Protein AF-A0A9P5QFV9-F1 (afdb_monomer)

Radius of gyration: 43.64 Å; Cα contacts (8 Å, |Δi|>4): 541; chains: 1; bounding box: 81×38×126 Å

pLDDT: mean 77.83, std 13.94, range [35.84, 96.62]

Secondary structure (DSSP, 8-state):
---EEEEEEETTTEEEEEETTSBHHHHHHHHHHHTTTTTTT--GGG-EEEEEEEEPPTT-TTS---GGG-TT-EEPPTTSBHHHH-SSPPPTTEEEEEEEPPPTHHHHHHHHHHHHHHHHHHHEEEEEEEESSSSS--EEEEEETTT--HHHHHHHHHHH-GGGTT-TT---EEESS-TTTS-EEE--SHHHHHHHHHHHHHSTT--EEEESS----BGGG--HHHHHHHTTS--SSS--GGGSPP-TT-PPPP--SHHHHHHHHHHHHHHHHHHHHSTTTTSSHHHHHHHHHHHHHHHHHHTTTTEEEEEEEEEEETTEEEEEEEEEEE-TTS-SS--EEEEE---SS-HHHHHHHHHHHHHHHHHGGG-

Sequence (371 aa):
MHTSFILKILAFIHILKISTEESIGDLKEAIKKKKENDFDKVDADKLILHHVSLTINDDDEEKPITLQGQPNAKKLRATSEISEVFATTPPKKTIHIIVQRPSTAEQVDSLQVAMLRKQLSDMTGIVDGISSKPTKDSYPWTTDLQTTALQEFKSALIKISPQHASDPYLEVFSYEGNASTSKYQIIRDDHHLRAILSISKKSRASKLFISLACPSKSYSAWTFDEVCAEYKLSLLSKPPISVIPLFDGVEAAPLDSAEAIKLKDELTVEVVKRNSALKGVHLNEASRSLVVGSYLIAATELFKEDLVLDVEREIKGRRGHGKVDYSVHSRKSNSTLDYTLGATEVKKEDIQQGFAQNIVQLESALLARDY

Nearest PDB structures (foldseek):
  2kc1-assembly1_A  TM=6.803E-01  e=1.054E-01  Mus musculus
  7z74-assembly1_A  TM=5.924E-01  e=1.869E-01  Mus musculus
  5kho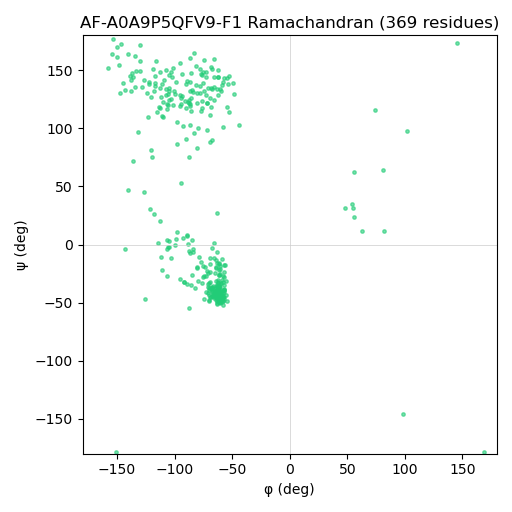-assembly1_B  TM=5.469E-01  e=2.350E-01  Homo sapiens
  8a9i-assembly1_A  TM=6.011E-01  e=4.168E-01  Mus musculus
  7bi4-assembly1_A  TM=3.736E-01  e=3.936E-01  Mus musculus

Mean predicted aligned error: 18.53 Å

Foldseek 3Di:
DFDWAFAFEPPQTDTDTDTQQAFLLVVLVSVCVVPVVVQPPPDSQQKKKWFAWAADDPVRNPDDDDPVVGPPTHIDDRGHGSCVQDVDHRDPRIHTMYIDGDDCVVVVVVVVVVVVVVVVPLQKAWQFFEDADLDPDGDIDIDGLVPDWPVVVVVVVCVVVVVCVPPPPFWKWWFPDRPPDTDIDTQDTSVSVSVQQSVLRPDPNSHIYIYRQPPADALLPFFLQNLCVVVVLDPDDPDDPVSPDDPPPDDDDDLPDPLSVVLVVVLVVVLVVLVVPDDCLLPFQVSVLVNVVSVVVSVCVVVVQFKDKDAQDWFDASHHIGTARMWIWTDCVVDVDTATPAGAHGGRPPVRSRVSSRVVRVVSRVVVVVD

Structure (mmCIF, N/CA/C/O backbone):
data_AF-A0A9P5QFV9-F1
#
_entry.id   AF-A0A9P5QFV9-F1
#
loop_
_atom_site.group_PDB
_atom_site.id
_atom_site.type_symbol
_atom_site.label_atom_id
_atom_site.label_alt_id
_atom_site.label_comp_id
_atom_site.label_asym_id
_atom_site.label_entity_id
_atom_site.label_seq_id
_atom_site.pdbx_PDB_ins_code
_atom_site.Cartn_x
_atom_site.Cartn_y
_atom_site.Cartn_z
_atom_site.occupancy
_atom_site.B_iso_or_equiv
_atom_site.auth_seq_id
_atom_site.auth_comp_id
_atom_site.auth_asym_id
_atom_site.auth_atom_id
_atom_site.pdbx_PDB_model_num
ATOM 1 N N . MET A 1 1 ? -38.524 15.926 84.261 1.00 35.84 1 MET A N 1
ATOM 2 C CA . MET A 1 1 ? -38.344 14.489 84.562 1.00 35.84 1 MET A CA 1
ATOM 3 C C . MET A 1 1 ? -38.096 13.799 83.235 1.00 35.84 1 MET A C 1
ATOM 5 O O . MET A 1 1 ? -39.011 13.794 82.428 1.00 35.84 1 MET A O 1
ATOM 9 N N . HIS A 1 2 ? -36.883 13.312 82.963 1.00 37.53 2 HIS A N 1
ATOM 10 C CA . HIS A 1 2 ? -36.629 12.550 81.736 1.00 37.53 2 HIS A CA 1
ATOM 11 C C . HIS A 1 2 ? -37.194 11.139 81.897 1.00 37.53 2 HIS A C 1
ATOM 13 O O . HIS A 1 2 ? -36.783 10.394 82.789 1.00 37.53 2 HIS A O 1
ATOM 19 N N . THR A 1 3 ? -38.167 10.795 81.061 1.00 40.38 3 THR A N 1
ATOM 20 C CA . THR A 1 3 ? -38.823 9.486 81.068 1.00 40.38 3 THR A CA 1
ATOM 21 C C . THR A 1 3 ? -38.019 8.549 80.167 1.00 40.38 3 THR A C 1
ATOM 23 O O . THR A 1 3 ? -37.796 8.861 78.999 1.00 40.38 3 THR A O 1
ATOM 26 N N . SER A 1 4 ? -37.553 7.418 80.700 1.00 36.94 4 SER A N 1
ATOM 27 C CA . SER A 1 4 ? -36.805 6.398 79.949 1.00 36.94 4 SER A CA 1
ATOM 28 C C . SER A 1 4 ? -37.584 5.085 79.927 1.00 36.94 4 SER A C 1
ATOM 30 O O . SER A 1 4 ? -38.150 4.682 80.948 1.00 36.94 4 SER A O 1
ATOM 32 N N . PHE A 1 5 ? -37.603 4.406 78.777 1.00 41.38 5 PHE A N 1
ATOM 33 C CA . PHE A 1 5 ? -38.165 3.061 78.654 1.00 41.38 5 PHE A CA 1
ATOM 34 C C . PHE A 1 5 ? -37.096 1.983 78.836 1.00 41.38 5 PHE A C 1
ATOM 36 O O . PHE A 1 5 ? -35.940 2.139 78.444 1.00 41.38 5 PHE A O 1
ATOM 43 N N . ILE A 1 6 ? -37.515 0.858 79.419 1.00 44.38 6 ILE A N 1
ATOM 44 C CA . ILE A 1 6 ? -36.752 -0.390 79.460 1.00 44.38 6 ILE A CA 1
ATOM 45 C C . ILE A 1 6 ? -37.275 -1.276 78.329 1.00 44.38 6 ILE A C 1
ATOM 47 O O . ILE A 1 6 ? -38.364 -1.839 78.432 1.00 44.38 6 ILE A O 1
ATOM 51 N N . LEU A 1 7 ? -36.498 -1.403 77.255 1.00 49.88 7 LEU A N 1
ATOM 52 C CA . LEU A 1 7 ? -36.825 -2.274 76.127 1.00 49.88 7 LEU A CA 1
ATOM 53 C C . LEU A 1 7 ? -36.045 -3.584 76.242 1.00 49.88 7 LEU A C 1
ATOM 55 O O . LEU A 1 7 ? -34.825 -3.581 76.417 1.00 49.88 7 LEU A O 1
ATOM 59 N N . LYS A 1 8 ? -36.753 -4.714 76.137 1.00 49.47 8 LYS A N 1
ATOM 60 C CA . LYS A 1 8 ? -36.145 -6.034 75.941 1.00 49.47 8 LYS A CA 1
ATOM 61 C C . LYS A 1 8 ? -36.025 -6.295 74.445 1.00 49.47 8 LYS A C 1
ATOM 63 O O . LYS A 1 8 ? -37.036 -6.368 73.743 1.00 49.47 8 LYS A O 1
ATOM 68 N N . ILE A 1 9 ? -34.787 -6.437 73.986 1.00 54.44 9 ILE A N 1
ATOM 69 C CA . ILE A 1 9 ? -34.455 -6.680 72.581 1.00 54.44 9 ILE A CA 1
ATOM 70 C C . ILE A 1 9 ? -33.990 -8.119 72.429 1.00 54.44 9 ILE A C 1
ATOM 72 O O . ILE A 1 9 ? -33.171 -8.601 73.219 1.00 54.44 9 ILE A O 1
ATOM 76 N N . LEU A 1 10 ? -34.510 -8.807 71.415 1.00 48.16 10 LEU A N 1
ATOM 77 C CA . LEU A 1 10 ? -34.107 -10.173 71.137 1.00 48.16 10 LEU A CA 1
ATOM 78 C C . LEU A 1 10 ? -32.923 -10.216 70.169 1.00 48.16 10 LEU A C 1
ATOM 80 O O . LEU A 1 10 ? -33.077 -10.260 68.953 1.00 48.16 10 LEU A O 1
ATOM 84 N N . ALA A 1 11 ? -31.733 -10.214 70.758 1.00 48.25 11 ALA A N 1
ATOM 85 C CA . ALA A 1 11 ? -30.492 -10.712 70.165 1.00 48.25 11 ALA A CA 1
ATOM 86 C C . ALA A 1 11 ? -29.692 -11.445 71.266 1.00 48.25 11 ALA A C 1
ATOM 88 O O . ALA A 1 11 ? -28.514 -11.176 71.477 1.00 48.25 11 ALA A O 1
ATOM 89 N N . PHE A 1 12 ? -30.378 -12.317 72.020 1.00 49.69 12 PHE A N 1
ATOM 90 C CA . PHE A 1 12 ? -30.138 -12.695 73.428 1.00 49.69 12 PHE A CA 1
ATOM 91 C C . PHE A 1 12 ? -30.569 -11.594 74.411 1.00 49.69 12 PHE A C 1
ATOM 93 O O . PHE A 1 12 ? -30.030 -10.489 74.393 1.00 49.69 12 PHE A O 1
ATOM 100 N N . ILE A 1 13 ? -31.575 -11.908 75.234 1.00 50.78 13 ILE A N 1
ATOM 101 C CA . ILE A 1 13 ? -32.386 -11.017 76.085 1.00 50.78 13 ILE A CA 1
ATOM 102 C C . ILE A 1 13 ? -31.523 -9.979 76.822 1.00 50.78 13 ILE A C 1
ATOM 104 O O . ILE A 1 13 ? -30.892 -10.283 77.828 1.00 50.78 13 ILE A O 1
ATOM 108 N N . HIS A 1 14 ? -31.513 -8.734 76.338 1.00 57.09 14 HIS A N 1
ATOM 109 C CA . H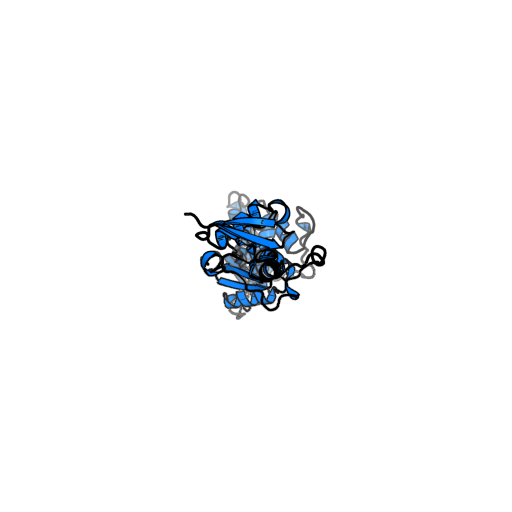IS A 1 14 ? -30.840 -7.614 77.004 1.00 57.09 14 HIS A CA 1
ATOM 110 C C . HIS A 1 14 ? -31.798 -6.442 77.203 1.00 57.09 14 HIS A C 1
ATOM 112 O O . HIS A 1 14 ? -32.629 -6.136 76.346 1.00 57.09 14 HIS A O 1
ATOM 118 N N . ILE A 1 15 ? -31.657 -5.789 78.356 1.00 59.06 15 ILE A N 1
ATOM 119 C CA . ILE A 1 15 ? -32.370 -4.565 78.712 1.00 59.06 15 ILE A CA 1
ATOM 120 C C . ILE A 1 15 ? -31.570 -3.372 78.185 1.00 59.06 15 ILE A C 1
ATOM 122 O O . ILE A 1 15 ? -30.426 -3.162 78.592 1.00 59.06 15 ILE A O 1
ATOM 126 N N . LEU A 1 16 ? -32.182 -2.583 77.305 1.00 66.62 16 LEU A N 1
ATOM 127 C CA . LEU A 1 16 ? -31.671 -1.285 76.870 1.00 66.62 16 LEU A CA 1
ATOM 128 C C . LEU A 1 16 ? -32.520 -0.177 77.496 1.00 66.62 16 LEU A C 1
ATOM 130 O O . LEU A 1 16 ? -33.750 -0.220 77.440 1.00 66.62 16 LEU A O 1
ATOM 134 N N . LYS A 1 17 ? -31.842 0.785 78.131 1.00 66.19 17 LYS A N 1
ATOM 135 C CA . LYS A 1 17 ? -32.440 2.040 78.592 1.00 66.19 17 LYS A CA 1
ATOM 136 C C .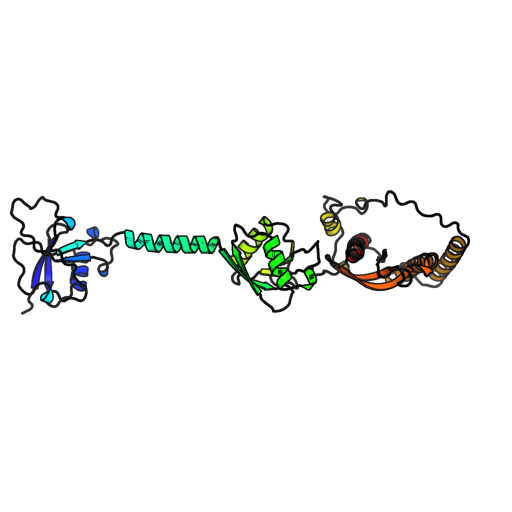 LYS A 1 17 ? -32.212 3.075 77.505 1.00 66.19 17 LYS A C 1
ATOM 138 O O . LYS A 1 17 ? -31.061 3.333 77.167 1.00 66.19 17 LYS A O 1
ATOM 143 N N . ILE A 1 18 ? -33.295 3.624 76.984 1.00 75.12 18 ILE A N 1
ATOM 144 C CA . ILE A 1 18 ? -33.266 4.663 75.958 1.00 75.12 18 ILE A CA 1
ATOM 145 C C . ILE A 1 18 ? -34.246 5.770 76.349 1.00 75.12 18 ILE A C 1
ATOM 147 O O . ILE A 1 18 ? -35.213 5.512 77.086 1.00 75.12 18 ILE A O 1
ATOM 151 N N . SER A 1 19 ? -33.948 7.008 75.967 1.00 73.00 19 SER A N 1
ATOM 152 C CA . SER A 1 19 ? -34.842 8.139 76.189 1.00 73.00 19 SER A CA 1
ATOM 153 C C . SER A 1 19 ? -36.096 7.987 75.332 1.00 73.00 19 SER A C 1
ATOM 155 O O . SER A 1 19 ? -36.077 7.384 74.262 1.00 73.00 19 SER A O 1
ATOM 157 N N . THR A 1 20 ? -37.209 8.533 75.810 1.00 68.62 20 THR A N 1
ATOM 158 C CA . THR A 1 20 ? -38.462 8.581 75.038 1.00 68.62 20 THR A CA 1
ATOM 159 C C . THR A 1 20 ? -38.435 9.612 73.912 1.00 68.62 20 THR A C 1
ATOM 161 O O . THR A 1 20 ? -39.209 9.487 72.969 1.00 68.62 20 THR A O 1
ATOM 164 N N . GLU A 1 21 ? -37.521 10.580 74.003 1.00 74.31 21 GLU A N 1
ATOM 165 C CA . GLU A 1 21 ? -37.299 11.661 73.032 1.00 74.31 21 GLU A CA 1
ATOM 166 C C . GLU A 1 21 ? -36.336 11.256 71.896 1.00 74.31 21 GLU A C 1
ATOM 168 O O . GLU A 1 21 ? -36.138 12.012 70.952 1.00 74.31 21 GLU A O 1
ATOM 173 N N . GLU A 1 22 ? -35.708 10.079 71.987 1.00 81.94 22 GLU A N 1
ATOM 174 C CA . GLU A 1 22 ? -34.776 9.580 70.972 1.00 81.94 22 GLU A CA 1
ATOM 175 C C . GLU A 1 22 ? -35.520 8.932 69.792 1.00 81.94 22 GLU A C 1
ATOM 177 O O . GLU A 1 22 ? -36.644 8.428 69.910 1.00 81.94 22 GLU A O 1
ATOM 182 N N . SER A 1 23 ? -34.880 8.938 68.626 1.00 85.56 23 SER A N 1
ATOM 183 C CA . SER A 1 23 ? -35.407 8.331 67.410 1.00 85.56 23 SER A CA 1
ATOM 184 C C . SER A 1 23 ? -35.127 6.827 67.353 1.00 85.56 23 SER A C 1
ATOM 186 O O . SER A 1 23 ? -34.254 6.276 68.029 1.00 85.56 23 SER A O 1
ATOM 188 N N . ILE A 1 24 ? -35.826 6.129 66.460 1.00 82.81 24 ILE A N 1
ATOM 189 C CA . ILE A 1 24 ? -35.481 4.746 66.112 1.00 82.81 24 ILE A CA 1
ATOM 190 C C . ILE A 1 24 ? -34.070 4.654 65.499 1.00 82.81 24 ILE A C 1
ATOM 192 O O . ILE A 1 24 ? -33.436 3.604 65.602 1.00 82.81 24 ILE A O 1
ATOM 196 N N . GLY A 1 25 ? -33.555 5.720 64.878 1.00 82.44 25 GLY A N 1
ATOM 197 C CA . GLY A 1 25 ? -32.159 5.812 64.439 1.00 82.44 25 GLY A CA 1
ATOM 198 C C . GLY A 1 25 ? -31.179 5.703 65.609 1.00 82.44 25 GLY A C 1
ATOM 199 O O . GLY A 1 25 ? -30.315 4.825 65.597 1.00 82.44 25 GLY A O 1
ATOM 200 N N . ASP A 1 26 ? -31.399 6.494 66.658 1.00 84.62 26 ASP A N 1
ATOM 201 C CA . ASP A 1 26 ? -30.588 6.477 67.885 1.00 84.62 26 ASP A CA 1
ATOM 202 C C . ASP A 1 26 ? -30.660 5.107 68.578 1.00 84.62 26 ASP A C 1
ATOM 204 O O . ASP A 1 26 ? -29.665 4.571 69.071 1.00 84.62 26 ASP A O 1
ATOM 208 N N . LEU A 1 27 ? -31.827 4.456 68.517 1.00 84.94 27 LEU A N 1
ATOM 209 C CA . LEU A 1 27 ? -32.000 3.088 68.996 1.00 84.94 27 LEU A CA 1
ATOM 210 C C . LEU A 1 27 ? -31.141 2.073 68.229 1.00 84.94 27 LEU A C 1
ATOM 212 O O . LEU A 1 27 ? -30.585 1.161 68.845 1.00 84.94 27 LEU A O 1
ATOM 216 N N . LYS A 1 28 ? -30.990 2.212 66.906 1.00 87.25 28 LYS A N 1
ATOM 217 C CA . LYS A 1 28 ? -30.096 1.338 66.127 1.00 87.25 28 LYS A CA 1
ATOM 218 C C . LYS A 1 28 ? -28.636 1.523 66.535 1.00 87.25 28 LYS A C 1
ATOM 220 O O . LYS A 1 28 ? -27.915 0.529 66.656 1.00 87.25 28 LYS A O 1
ATOM 225 N N . GLU A 1 29 ? -28.206 2.758 66.782 1.00 86.44 29 GLU A N 1
ATOM 226 C CA . GLU A 1 29 ? -26.852 3.044 67.266 1.00 86.44 29 GLU A CA 1
ATOM 227 C C . GLU A 1 29 ? -26.615 2.457 68.659 1.00 86.44 29 GLU A C 1
ATOM 229 O O . GLU A 1 29 ? -25.608 1.779 68.884 1.00 86.44 29 GLU A O 1
ATOM 234 N N . ALA A 1 30 ? -27.575 2.625 69.572 1.00 84.25 30 ALA A N 1
ATOM 235 C CA . ALA A 1 30 ? -27.519 2.054 70.914 1.00 84.25 30 ALA A CA 1
ATOM 236 C C . ALA A 1 30 ? -27.435 0.516 70.886 1.00 84.25 30 ALA A C 1
ATOM 238 O O . ALA A 1 30 ? -26.652 -0.078 71.634 1.00 84.25 30 ALA A O 1
ATOM 239 N N . ILE A 1 31 ? -28.189 -0.138 69.992 1.00 84.19 31 ILE A N 1
ATOM 240 C CA . ILE A 1 31 ? -28.135 -1.592 69.777 1.00 84.19 31 ILE A CA 1
ATOM 241 C C . ILE A 1 31 ? -26.759 -2.015 69.263 1.00 84.19 31 ILE A C 1
ATOM 243 O O . ILE A 1 31 ? -26.151 -2.913 69.849 1.00 84.19 31 ILE A O 1
ATOM 247 N N . LYS A 1 32 ? -26.246 -1.363 68.209 1.00 83.25 32 LYS A N 1
ATOM 248 C CA . LYS A 1 32 ? -24.928 -1.680 67.642 1.00 83.25 32 LYS A CA 1
ATOM 249 C C . LYS A 1 32 ? -23.826 -1.502 68.685 1.00 83.25 32 LYS A C 1
ATOM 251 O O . LYS A 1 32 ? -23.020 -2.407 68.859 1.00 83.25 32 LYS A O 1
ATOM 256 N N . LYS A 1 33 ? -23.830 -0.395 69.435 1.00 83.50 33 LYS A N 1
ATOM 257 C CA . LYS A 1 33 ? -22.846 -0.120 70.496 1.00 83.50 33 LYS A CA 1
ATOM 258 C C . LYS A 1 33 ? -22.892 -1.160 71.615 1.00 83.50 33 LYS A C 1
ATOM 260 O O . LYS A 1 33 ? -21.862 -1.534 72.163 1.00 83.50 33 LYS A O 1
ATOM 265 N N . LYS A 1 34 ? -24.085 -1.639 71.978 1.00 81.06 34 LYS A N 1
ATOM 266 C CA . LYS A 1 34 ? -24.244 -2.660 73.023 1.00 81.06 34 LYS A CA 1
ATOM 267 C C . LYS A 1 34 ? -23.823 -4.056 72.556 1.00 81.06 34 LYS A C 1
ATOM 269 O O . LYS A 1 34 ? -23.445 -4.876 73.391 1.00 81.06 34 LYS A O 1
ATOM 274 N N . LYS A 1 35 ? -23.918 -4.326 71.254 1.00 77.62 35 LYS A N 1
ATOM 275 C CA . LYS A 1 35 ? -23.699 -5.632 70.619 1.00 77.62 35 LYS A CA 1
ATOM 276 C C . LYS A 1 35 ? -22.683 -5.536 69.478 1.00 77.62 35 LYS A C 1
ATOM 278 O O . LYS A 1 35 ? -22.893 -6.084 68.400 1.00 77.62 35 LYS A O 1
ATOM 283 N N . GLU A 1 36 ? -21.582 -4.838 69.736 1.00 78.12 36 GLU A N 1
ATOM 284 C CA . GLU A 1 36 ? -20.575 -4.493 68.728 1.00 78.12 36 GLU A CA 1
ATOM 285 C C . GLU A 1 36 ? -20.028 -5.732 68.007 1.00 78.12 36 GLU A C 1
ATOM 287 O O . GLU A 1 36 ? -19.996 -5.762 66.782 1.00 78.12 36 GLU A O 1
ATOM 292 N N . ASN A 1 37 ? -19.734 -6.799 68.754 1.00 78.38 37 ASN A N 1
ATOM 293 C CA . ASN A 1 37 ? -19.261 -8.066 68.188 1.00 78.38 37 ASN A CA 1
ATOM 294 C C . ASN A 1 37 ? -20.336 -8.782 67.353 1.00 78.38 37 ASN A C 1
ATOM 296 O O . ASN A 1 37 ? -20.043 -9.323 66.288 1.00 78.38 37 ASN A O 1
ATOM 300 N N . ASP A 1 38 ? -21.593 -8.781 67.813 1.00 72.31 38 ASP A N 1
ATOM 301 C CA . ASP A 1 38 ? -22.685 -9.486 67.129 1.00 72.31 38 ASP A CA 1
ATOM 302 C C . ASP A 1 38 ? -23.081 -8.789 65.827 1.00 72.31 38 ASP A C 1
ATOM 304 O O . ASP A 1 38 ? -23.636 -9.443 64.949 1.00 72.31 38 ASP A O 1
ATOM 308 N N . PHE A 1 39 ? -22.799 -7.491 65.688 1.00 76.69 39 PHE A N 1
ATOM 309 C CA . PHE A 1 39 ? -23.074 -6.679 64.500 1.00 76.69 39 PHE A CA 1
ATOM 310 C C . PHE A 1 39 ? -21.802 -6.112 63.863 1.00 76.69 39 PHE A C 1
ATOM 312 O O . PHE A 1 39 ? -21.863 -5.094 63.165 1.00 76.69 39 PHE A O 1
ATOM 319 N N . ASP A 1 40 ? -20.668 -6.792 64.052 1.00 74.06 40 ASP A N 1
ATOM 320 C CA . ASP A 1 40 ? -19.417 -6.420 63.400 1.00 74.06 40 ASP A CA 1
ATOM 321 C C . ASP A 1 40 ? -19.631 -6.314 61.877 1.00 74.06 40 ASP A C 1
ATOM 323 O O . ASP A 1 40 ? -20.359 -7.112 61.271 1.00 74.06 40 ASP A O 1
ATOM 327 N N . LYS A 1 41 ? -19.037 -5.281 61.269 1.00 78.25 41 LYS A N 1
ATOM 328 C CA . LYS A 1 41 ? -19.143 -4.935 59.833 1.00 78.25 41 LYS A CA 1
ATOM 329 C C . LYS A 1 41 ? -20.543 -4.565 59.317 1.00 78.25 41 LYS A C 1
ATOM 331 O O . LYS A 1 41 ? -20.727 -4.459 58.105 1.00 78.25 41 LYS A O 1
ATOM 336 N N . VAL A 1 42 ? -21.527 -4.338 60.189 1.00 79.06 42 VAL A N 1
ATOM 337 C CA . VAL A 1 42 ? -22.845 -3.806 59.800 1.00 79.06 42 VAL A CA 1
ATOM 338 C C . VAL A 1 42 ? -22.987 -2.378 60.318 1.00 79.06 42 VAL A C 1
ATOM 340 O O . VAL A 1 42 ? -22.862 -2.125 61.515 1.00 79.06 42 VAL A O 1
ATOM 343 N N . ASP A 1 43 ? -23.233 -1.418 59.430 1.00 82.44 43 ASP A N 1
ATOM 344 C CA . ASP A 1 43 ? -23.520 -0.035 59.830 1.00 82.44 43 ASP A CA 1
ATOM 345 C C . ASP A 1 43 ? -24.849 0.038 60.599 1.00 82.44 43 ASP A C 1
ATOM 347 O O . ASP A 1 43 ? -25.772 -0.734 60.331 1.00 82.44 43 ASP A O 1
ATOM 351 N N . ALA A 1 44 ? -24.937 0.917 61.605 1.00 81.75 44 ALA A N 1
ATOM 352 C CA . ALA A 1 44 ? -26.102 0.968 62.493 1.00 81.75 44 ALA A CA 1
ATOM 353 C C . ALA A 1 44 ? -27.390 1.277 61.713 1.00 81.75 44 ALA A C 1
ATOM 355 O O . ALA A 1 44 ? -28.418 0.641 61.932 1.00 81.75 44 ALA A O 1
ATOM 356 N N . ASP A 1 45 ? -27.318 2.185 60.742 1.00 81.69 45 ASP A N 1
ATOM 357 C CA . ASP A 1 45 ? -28.413 2.573 59.852 1.00 81.69 45 ASP A CA 1
ATOM 358 C C . ASP A 1 45 ? -28.974 1.394 59.036 1.00 81.69 45 ASP A C 1
ATOM 360 O O . ASP A 1 45 ? -30.185 1.345 58.781 1.00 81.69 45 ASP A O 1
ATOM 364 N N . LYS A 1 46 ? -28.130 0.403 58.720 1.00 82.06 46 LYS A N 1
ATOM 365 C CA . LYS A 1 46 ? -28.479 -0.806 57.957 1.00 82.06 46 LYS A CA 1
ATOM 366 C C . LYS A 1 46 ? -29.194 -1.884 58.774 1.00 82.06 46 LYS A C 1
ATOM 368 O O . LYS A 1 46 ? -29.725 -2.826 58.185 1.00 82.06 46 LYS A O 1
ATOM 373 N N . LEU A 1 47 ? -29.252 -1.769 60.103 1.00 84.62 47 LEU A N 1
ATOM 374 C CA . LEU A 1 47 ? -30.035 -2.687 60.935 1.00 84.62 47 LEU A CA 1
ATOM 375 C C . LEU A 1 47 ? -31.533 -2.526 60.651 1.00 84.62 47 LEU A C 1
ATOM 377 O O . LEU A 1 47 ? -32.056 -1.411 60.584 1.00 84.62 47 LEU A O 1
ATOM 381 N N . ILE A 1 48 ? -32.251 -3.638 60.511 1.00 84.12 48 ILE A N 1
ATOM 382 C CA . ILE A 1 48 ? -33.705 -3.639 60.333 1.00 84.12 48 ILE A CA 1
ATOM 383 C C . ILE A 1 48 ? -34.341 -3.988 61.679 1.00 84.12 48 ILE A C 1
ATOM 385 O O . ILE A 1 48 ? -34.084 -5.057 62.225 1.00 84.12 48 ILE A O 1
ATOM 389 N N . LEU A 1 49 ? -35.164 -3.087 62.220 1.00 87.44 49 LEU A N 1
ATOM 390 C CA . LEU A 1 49 ? -35.868 -3.291 63.489 1.00 87.44 49 LEU A CA 1
ATOM 391 C C . LEU A 1 49 ? -37.343 -3.597 63.237 1.00 87.44 49 LEU A C 1
ATOM 393 O O . LEU A 1 49 ? -37.999 -2.901 62.459 1.00 87.44 49 LEU A O 1
ATOM 397 N N . HIS A 1 50 ? -37.865 -4.605 63.931 1.00 84.44 50 HIS A N 1
ATOM 398 C CA . HIS A 1 50 ? -39.278 -4.977 63.903 1.00 84.44 50 HIS A CA 1
ATOM 399 C C . HIS A 1 50 ? -39.871 -4.888 65.306 1.00 84.44 50 HIS A C 1
ATOM 401 O O . HIS A 1 50 ? -39.341 -5.493 66.236 1.00 84.44 50 HIS A O 1
ATOM 407 N N . HIS A 1 51 ? -40.969 -4.151 65.452 1.00 85.44 51 HIS A N 1
ATOM 408 C CA . HIS A 1 51 ? -41.752 -4.089 66.681 1.00 85.44 51 HIS A CA 1
ATOM 409 C C . HIS A 1 51 ? -42.623 -5.335 66.823 1.00 85.44 51 HIS A C 1
ATOM 411 O O . HIS A 1 51 ? -43.330 -5.708 65.884 1.00 85.44 51 HIS A O 1
ATOM 417 N N . VAL A 1 52 ? -42.568 -5.954 68.000 1.00 81.38 52 VAL A N 1
ATOM 418 C CA . VAL A 1 52 ? -43.312 -7.165 68.369 1.00 81.38 52 VAL A CA 1
ATOM 419 C C . VAL A 1 52 ? -43.813 -7.051 69.809 1.00 81.38 52 VAL A C 1
ATOM 421 O O . VAL A 1 52 ? -43.322 -6.226 70.569 1.00 81.38 52 VAL A O 1
ATOM 424 N N . SER A 1 53 ? -44.771 -7.891 70.202 1.00 79.62 53 SER A N 1
ATOM 425 C CA . SER A 1 53 ? -45.212 -8.011 71.595 1.00 79.62 53 SER A CA 1
ATOM 426 C C . SER A 1 53 ? -45.267 -9.488 71.969 1.00 79.62 53 SER A C 1
ATOM 428 O O . SER A 1 53 ? -46.215 -10.185 71.615 1.00 79.62 53 SER A O 1
ATOM 430 N N . LEU A 1 54 ? -44.204 -9.983 72.611 1.00 73.12 54 LEU A N 1
ATOM 431 C CA . LEU A 1 54 ? -44.061 -11.400 72.959 1.00 73.12 54 LEU A CA 1
ATOM 432 C C . LEU A 1 54 ? -43.861 -11.594 74.454 1.00 73.12 54 LEU A C 1
ATOM 434 O O . LEU A 1 54 ? -42.796 -11.265 74.976 1.00 73.12 54 LEU A O 1
ATOM 438 N N . THR A 1 55 ? -44.864 -12.136 75.137 1.00 72.12 55 THR A N 1
ATOM 439 C CA . THR A 1 55 ? -44.767 -12.528 76.547 1.00 72.12 55 THR A CA 1
ATOM 440 C C . THR A 1 55 ? -43.901 -13.776 76.679 1.00 72.12 55 THR A C 1
ATOM 442 O O . THR A 1 55 ? -44.221 -14.798 76.077 1.00 72.12 55 THR A O 1
ATOM 445 N N . ILE A 1 56 ? -42.821 -13.697 77.458 1.00 65.06 56 ILE A N 1
ATOM 446 C CA . ILE A 1 56 ? -41.983 -14.856 77.788 1.00 65.06 56 ILE A CA 1
ATOM 447 C C . ILE A 1 56 ? -42.465 -15.413 79.132 1.00 65.06 56 ILE A C 1
ATOM 449 O O . ILE A 1 56 ? -42.424 -14.693 80.136 1.00 65.06 56 ILE A O 1
ATOM 453 N N . ASN A 1 57 ? -42.912 -16.668 79.150 1.00 62.12 57 ASN A N 1
ATOM 454 C CA . ASN A 1 57 ? -43.129 -17.422 80.385 1.00 62.12 57 ASN A CA 1
ATOM 455 C C . ASN A 1 57 ? -41.824 -18.104 80.817 1.00 62.12 57 ASN A C 1
ATOM 457 O O . ASN A 1 57 ? -40.929 -18.290 79.997 1.00 62.12 57 ASN A O 1
ATOM 461 N N . ASP A 1 58 ? -41.716 -18.489 82.090 1.00 60.09 58 ASP A N 1
ATOM 462 C CA . ASP A 1 58 ? -40.471 -19.041 82.649 1.00 60.09 58 ASP A CA 1
ATOM 463 C C . ASP A 1 58 ? -40.028 -20.362 81.941 1.00 60.09 58 ASP A C 1
ATOM 465 O O . ASP A 1 58 ? -38.853 -20.708 81.987 1.00 60.09 58 ASP A O 1
ATOM 469 N N . ASP A 1 59 ? -40.919 -21.027 81.182 1.00 58.31 59 ASP A N 1
ATOM 470 C CA . ASP A 1 59 ? -40.638 -22.211 80.337 1.00 58.31 59 ASP A CA 1
ATOM 471 C C . ASP A 1 59 ? -40.152 -21.893 78.897 1.00 58.31 59 ASP A C 1
ATOM 473 O O . ASP A 1 59 ? -39.825 -22.801 78.128 1.00 58.31 59 ASP A O 1
ATOM 477 N N . ASP A 1 60 ? -40.132 -20.621 78.482 1.00 57.25 60 ASP A N 1
ATOM 478 C CA . ASP A 1 60 ? -39.824 -20.198 77.104 1.00 57.25 60 ASP A CA 1
ATOM 479 C C . ASP A 1 60 ? -38.432 -19.552 76.947 1.00 57.25 60 ASP A C 1
ATOM 481 O O . ASP A 1 60 ? -38.078 -19.124 75.845 1.00 57.25 60 ASP A O 1
ATOM 485 N N . GLU A 1 61 ? -37.614 -19.493 78.008 1.00 53.09 61 GLU A N 1
ATOM 486 C CA . GLU A 1 61 ? -36.282 -18.860 77.962 1.00 53.09 61 GLU A CA 1
ATOM 487 C C . GLU A 1 61 ? -35.285 -19.567 77.017 1.00 53.09 61 GLU A C 1
ATOM 489 O O . GLU A 1 61 ? -34.333 -18.935 76.557 1.00 53.09 61 GLU A O 1
ATOM 494 N N . GLU A 1 62 ? -35.530 -20.832 76.649 1.00 52.75 62 GLU A N 1
ATOM 495 C CA . GLU A 1 62 ? -34.632 -21.636 75.802 1.00 52.75 62 GLU A CA 1
ATOM 496 C C . GLU A 1 62 ? -35.099 -21.822 74.341 1.00 52.75 62 GLU A C 1
ATOM 498 O O . GLU A 1 62 ? -34.385 -22.426 73.536 1.00 52.75 62 GLU A O 1
ATOM 503 N N . LYS A 1 63 ? -36.270 -21.300 73.936 1.00 57.34 63 LYS A N 1
ATOM 504 C CA . LYS A 1 63 ? -36.763 -21.473 72.553 1.00 57.34 63 LYS A CA 1
ATOM 505 C C . LYS A 1 63 ? -36.230 -20.389 71.601 1.00 57.34 63 LYS A C 1
ATOM 507 O O . LYS A 1 63 ? -36.358 -19.198 71.892 1.00 57.34 63 LYS A O 1
ATOM 512 N N . PRO A 1 64 ? -35.704 -20.749 70.410 1.00 58.06 64 PRO A N 1
ATOM 513 C CA . PRO A 1 64 ? -35.283 -19.768 69.414 1.00 58.06 64 PRO A CA 1
ATOM 514 C C . PRO A 1 64 ? -36.500 -19.051 68.813 1.00 58.06 64 PRO A C 1
ATOM 516 O O . PRO A 1 64 ? -37.292 -19.632 68.073 1.00 58.06 64 PRO A O 1
ATOM 519 N N . ILE A 1 65 ? -36.644 -17.761 69.116 1.00 64.56 65 ILE A N 1
ATOM 520 C CA . ILE A 1 65 ? -37.696 -16.907 68.552 1.00 64.56 65 ILE A CA 1
ATOM 521 C C . ILE A 1 65 ? -37.268 -16.451 67.152 1.00 64.56 65 ILE A C 1
ATOM 523 O O . ILE A 1 65 ? -36.232 -15.808 66.982 1.00 64.56 65 ILE A O 1
ATOM 527 N N . THR A 1 66 ? -38.079 -16.764 66.141 1.00 63.59 66 THR A N 1
ATOM 528 C CA . THR A 1 66 ? -37.843 -16.389 64.739 1.00 63.59 66 THR A CA 1
ATOM 529 C C . THR A 1 66 ? -38.880 -15.376 64.254 1.00 63.59 66 THR A C 1
ATOM 531 O O . THR A 1 66 ? -40.037 -15.397 64.673 1.00 63.59 66 THR A O 1
ATOM 534 N N . LEU A 1 67 ? -38.485 -14.493 63.327 1.00 66.12 67 LEU A N 1
ATOM 535 C CA . LEU A 1 67 ? -39.384 -13.492 62.731 1.00 66.12 67 LEU A CA 1
ATOM 536 C C . LEU A 1 67 ? -40.547 -14.138 61.951 1.00 66.12 67 LEU A C 1
ATOM 538 O O . LEU A 1 67 ? -41.644 -13.594 61.913 1.00 66.12 67 LEU A O 1
ATOM 542 N N . GLN A 1 68 ? -40.325 -15.320 61.368 1.00 64.06 68 GLN A N 1
ATOM 543 C CA . GLN A 1 68 ? -41.330 -16.070 60.603 1.00 64.06 68 GLN A CA 1
ATOM 544 C C . GLN A 1 68 ? -42.512 -16.543 61.466 1.00 64.06 68 GLN A C 1
ATOM 546 O O . GLN A 1 68 ? -43.606 -16.727 60.944 1.00 64.06 68 GLN A O 1
ATOM 551 N N . GLY A 1 69 ? -42.318 -16.692 62.782 1.00 64.44 69 GLY A N 1
ATOM 552 C CA . GLY A 1 69 ? -43.384 -17.028 63.730 1.00 64.44 69 GLY A CA 1
ATOM 553 C C . GLY A 1 69 ? -44.193 -15.826 64.234 1.00 64.44 69 GLY A C 1
ATOM 554 O O . GLY A 1 69 ? -45.022 -16.004 65.121 1.00 64.44 69 GLY A O 1
ATOM 555 N N . GLN A 1 70 ? -43.941 -14.609 63.727 1.00 72.81 70 GLN A N 1
ATOM 556 C CA . GLN A 1 70 ? -44.497 -13.355 64.255 1.00 72.81 70 GLN A CA 1
ATOM 557 C C . GLN A 1 70 ? -45.327 -12.599 63.203 1.00 72.81 70 GLN A C 1
ATOM 559 O O . GLN A 1 70 ? -44.835 -11.641 62.605 1.00 72.81 70 GLN A O 1
ATOM 564 N N . PRO A 1 71 ? -46.605 -12.968 62.985 1.00 64.31 71 PRO A N 1
ATOM 565 C CA . PRO A 1 71 ? -47.449 -12.341 61.960 1.00 64.31 71 PRO A CA 1
ATOM 566 C C . PRO A 1 71 ? -47.727 -10.849 62.215 1.00 64.31 71 PRO A C 1
ATOM 568 O O . PRO A 1 71 ? -48.036 -10.114 61.283 1.00 64.31 71 PRO A O 1
ATOM 571 N N . ASN A 1 72 ? -47.570 -10.385 63.460 1.00 72.00 72 ASN A N 1
ATOM 572 C CA . ASN A 1 72 ? -47.813 -8.997 63.865 1.00 72.00 72 ASN A CA 1
ATOM 573 C C . ASN A 1 72 ? -46.535 -8.136 63.925 1.00 72.00 72 ASN A C 1
ATOM 575 O O . ASN A 1 72 ? -46.569 -7.027 64.460 1.00 72.00 72 ASN A O 1
ATOM 579 N N . ALA A 1 73 ? -45.400 -8.629 63.416 1.00 79.25 73 ALA A N 1
ATOM 580 C CA . ALA A 1 73 ? -44.148 -7.880 63.420 1.00 79.25 73 ALA A CA 1
ATOM 581 C C . ALA A 1 73 ? -44.217 -6.669 62.472 1.00 79.25 73 ALA A C 1
ATOM 583 O O . ALA A 1 73 ? -44.377 -6.818 61.260 1.00 79.25 73 ALA A O 1
ATOM 584 N N . LYS A 1 74 ? -44.064 -5.451 63.010 1.00 84.00 74 LYS A N 1
ATOM 585 C CA . LYS A 1 74 ? -44.101 -4.207 62.222 1.00 84.00 74 LYS A CA 1
ATOM 586 C C . LYS A 1 74 ? -42.703 -3.617 62.063 1.00 84.00 74 LYS A C 1
ATOM 588 O O . LYS A 1 74 ? -42.077 -3.236 63.050 1.00 84.00 74 LYS A O 1
ATOM 593 N N . LYS A 1 75 ? -42.234 -3.468 60.822 1.00 85.00 75 LYS A N 1
ATOM 594 C CA . LYS A 1 75 ? -40.953 -2.808 60.518 1.00 85.00 75 LYS A CA 1
ATOM 595 C C . LYS A 1 75 ? -40.972 -1.343 60.972 1.00 85.00 75 LYS A C 1
ATOM 597 O O . LYS A 1 75 ? -41.874 -0.587 60.605 1.00 85.00 75 LYS A O 1
ATOM 602 N N . LEU A 1 76 ? -39.961 -0.943 61.738 1.00 85.19 76 LEU A N 1
ATOM 603 C CA . LEU A 1 76 ? -39.807 0.411 62.267 1.00 85.19 76 LEU A CA 1
ATOM 604 C C . LEU A 1 76 ? -39.020 1.301 61.299 1.00 85.19 76 LEU A C 1
ATOM 606 O O . LEU A 1 76 ? -38.047 0.868 60.676 1.00 85.19 76 LEU A O 1
ATOM 610 N N . ARG A 1 77 ? -39.445 2.562 61.173 1.00 82.94 77 ARG A N 1
ATOM 611 C CA . ARG A 1 77 ? -38.750 3.584 60.378 1.00 82.94 77 ARG A CA 1
ATOM 612 C C . ARG A 1 77 ? -37.751 4.310 61.267 1.00 82.94 77 ARG A C 1
ATOM 614 O O . ARG A 1 77 ? -38.094 4.653 62.388 1.00 82.94 77 ARG A O 1
ATOM 621 N N . ALA A 1 78 ? -36.548 4.575 60.757 1.00 81.31 78 ALA A N 1
ATOM 622 C CA . ALA A 1 78 ? -35.494 5.251 61.522 1.00 81.31 78 ALA A CA 1
ATOM 623 C C . ALA A 1 78 ? -35.883 6.675 61.967 1.00 81.31 78 ALA A C 1
ATOM 625 O O . ALA A 1 78 ? -35.391 7.145 62.982 1.00 81.31 78 ALA A O 1
ATOM 626 N N . THR A 1 79 ? -36.786 7.326 61.231 1.00 81.12 79 THR A N 1
ATOM 627 C CA . THR A 1 79 ? -37.265 8.690 61.498 1.00 81.12 79 THR A CA 1
ATOM 628 C C . THR A 1 79 ? -38.405 8.765 62.513 1.00 81.12 79 THR A C 1
ATOM 630 O O . THR A 1 79 ? -38.842 9.865 62.819 1.00 81.12 79 THR A O 1
ATOM 633 N N . SER A 1 80 ? -38.952 7.631 62.962 1.00 83.06 80 SER A N 1
ATOM 634 C CA . SER A 1 80 ? -40.000 7.627 63.988 1.00 83.06 80 SER A CA 1
ATOM 635 C C . SER A 1 80 ? -39.394 7.889 65.362 1.00 83.06 80 SER A C 1
ATOM 637 O O . SER A 1 80 ? -38.280 7.435 65.640 1.00 83.06 80 SER A O 1
ATOM 639 N N . GLU A 1 81 ? -40.134 8.575 66.226 1.00 82.31 81 GLU A N 1
ATOM 640 C CA . GLU A 1 81 ? -39.755 8.723 67.632 1.00 82.31 81 GLU A CA 1
ATOM 641 C C . GLU A 1 81 ? -40.080 7.444 68.415 1.00 82.31 81 GLU A C 1
ATOM 643 O O . GLU A 1 81 ? -41.013 6.700 68.095 1.00 82.31 81 GLU A O 1
ATOM 648 N N . ILE A 1 82 ? -39.317 7.170 69.472 1.00 80.50 82 ILE A N 1
ATOM 649 C CA . ILE A 1 82 ? -39.575 6.021 70.352 1.00 80.50 82 ILE A CA 1
ATOM 650 C C . ILE A 1 82 ? -40.922 6.173 71.071 1.00 80.50 82 ILE A C 1
ATOM 652 O O . ILE A 1 82 ? -41.630 5.180 71.251 1.00 80.50 82 ILE A O 1
ATOM 656 N N . SER A 1 83 ? -41.296 7.402 71.434 1.00 78.44 83 SER A N 1
ATOM 657 C CA . SER A 1 83 ? -42.591 7.775 72.020 1.00 78.44 83 SER A CA 1
ATOM 658 C C . SER A 1 83 ? -43.791 7.387 71.136 1.00 78.44 83 SER A C 1
ATOM 660 O O . SER A 1 83 ? -44.800 6.902 71.646 1.00 78.44 83 SER A O 1
ATOM 662 N N . GLU A 1 84 ? -43.675 7.533 69.811 1.00 81.44 84 GLU A N 1
ATOM 663 C CA . GLU A 1 84 ? -44.722 7.182 68.840 1.00 81.44 84 GLU A CA 1
ATOM 664 C C . GLU A 1 84 ? -44.923 5.668 68.722 1.00 81.44 84 GLU A C 1
ATOM 666 O O . GLU A 1 84 ? -46.032 5.188 68.475 1.00 81.44 84 GLU A O 1
ATOM 671 N N . VAL A 1 85 ? -43.841 4.902 68.878 1.00 77.19 85 VAL A N 1
ATOM 672 C CA . VAL A 1 85 ? -43.866 3.436 68.796 1.00 77.19 85 VAL A CA 1
ATOM 673 C C . VAL A 1 85 ? -44.314 2.823 70.125 1.00 77.19 85 VAL A C 1
ATOM 675 O O . VAL A 1 85 ? -45.071 1.853 70.129 1.00 77.19 85 VAL A O 1
ATOM 678 N N . PHE A 1 86 ? -43.891 3.408 71.248 1.00 76.94 86 PHE A N 1
ATOM 679 C CA . PHE A 1 86 ? -44.201 2.967 72.607 1.00 76.94 86 PHE A CA 1
ATOM 680 C C . PHE A 1 86 ? -44.937 4.075 73.370 1.00 76.94 86 PHE A C 1
ATOM 682 O O . PHE A 1 86 ? -44.375 4.735 74.239 1.00 76.94 86 PHE A O 1
ATOM 689 N N . ALA A 1 87 ? -46.222 4.266 73.059 1.00 69.50 87 ALA A N 1
ATOM 690 C CA . ALA A 1 87 ? -47.046 5.321 73.665 1.00 69.50 87 ALA A CA 1
ATOM 691 C C . ALA A 1 87 ? -47.202 5.194 75.197 1.00 69.50 87 ALA A C 1
ATOM 693 O O . ALA A 1 87 ? -47.511 6.167 75.884 1.00 69.50 87 ALA A O 1
ATOM 694 N N . THR A 1 88 ? -47.000 3.996 75.749 1.00 72.44 88 THR A N 1
ATOM 695 C CA . THR A 1 88 ? -47.037 3.712 77.188 1.00 72.44 88 THR A CA 1
ATOM 696 C C . THR A 1 88 ? -45.844 2.855 77.593 1.00 72.44 88 THR A C 1
ATOM 698 O O . THR A 1 88 ? -45.199 2.227 76.751 1.00 72.44 88 THR A O 1
ATOM 701 N N . THR A 1 89 ? -45.533 2.823 78.895 1.00 69.12 89 THR A N 1
ATOM 702 C CA . THR A 1 89 ? -44.429 2.010 79.417 1.00 69.12 89 THR A CA 1
ATOM 703 C C . THR A 1 89 ? -44.591 0.548 78.998 1.00 69.12 89 THR A C 1
ATOM 705 O O . THR A 1 89 ? -45.573 -0.083 79.400 1.00 69.12 89 THR A O 1
ATOM 708 N N . PRO A 1 90 ? -43.633 -0.009 78.232 1.00 70.44 90 PRO A N 1
ATOM 709 C CA . PRO A 1 90 ? -43.745 -1.367 77.731 1.00 70.44 90 PRO A CA 1
ATOM 710 C C . PRO A 1 90 ? -43.891 -2.379 78.880 1.00 70.44 90 PRO A C 1
ATOM 712 O O . PRO A 1 90 ? -43.176 -2.272 79.887 1.00 70.44 90 PRO A O 1
ATOM 715 N N . PRO A 1 91 ? -44.784 -3.379 78.755 1.00 68.81 91 PRO A N 1
ATOM 716 C CA . PRO A 1 91 ? -44.972 -4.396 79.779 1.00 68.81 91 PRO A CA 1
ATOM 717 C C . PRO A 1 91 ? -43.672 -5.120 80.153 1.00 68.81 91 PRO A C 1
ATOM 719 O O . PRO A 1 91 ? -42.822 -5.424 79.306 1.00 68.81 91 PRO A O 1
ATOM 722 N N . LYS A 1 92 ? -43.533 -5.447 81.444 1.00 66.00 92 LYS A N 1
ATOM 723 C CA . LYS A 1 92 ? -42.451 -6.315 81.938 1.00 66.00 92 LYS A CA 1
ATOM 724 C C . LYS A 1 92 ? -42.620 -7.736 81.370 1.00 66.00 92 LYS A C 1
ATOM 726 O O . LYS A 1 92 ? -43.701 -8.112 80.931 1.00 66.00 92 LYS A O 1
ATOM 731 N N . LYS A 1 93 ? -41.536 -8.524 81.364 1.00 68.44 93 LYS A N 1
ATOM 732 C CA . LYS A 1 93 ? -41.491 -9.908 80.828 1.00 68.44 93 LYS A CA 1
ATOM 733 C C . LYS A 1 93 ? -41.930 -10.063 79.350 1.00 68.44 93 LYS A C 1
ATOM 735 O O . LYS A 1 93 ? -42.277 -11.156 78.925 1.00 68.44 93 LYS A O 1
ATOM 740 N N . THR A 1 94 ? -41.850 -8.995 78.554 1.00 71.50 94 THR A N 1
ATOM 741 C CA . THR A 1 94 ? -42.228 -9.005 77.129 1.00 71.50 94 THR A CA 1
ATOM 742 C C . THR A 1 94 ? -41.042 -8.583 76.255 1.00 71.50 94 THR A C 1
ATOM 744 O O . THR A 1 94 ? -40.300 -7.685 76.654 1.00 71.50 94 THR A O 1
ATOM 747 N N . ILE A 1 95 ? -40.825 -9.225 75.104 1.00 74.88 95 ILE A N 1
ATOM 748 C CA . ILE A 1 95 ? -39.894 -8.758 74.060 1.00 74.88 95 ILE A CA 1
ATOM 749 C C . ILE A 1 95 ? -40.623 -7.767 73.171 1.00 74.88 95 ILE A C 1
ATOM 751 O O . ILE A 1 95 ? -41.722 -8.055 72.697 1.00 74.88 95 ILE A O 1
ATOM 755 N N . HIS A 1 96 ? -39.959 -6.645 72.910 1.00 76.94 96 HIS A N 1
ATOM 756 C CA . HIS A 1 96 ? -40.551 -5.510 72.207 1.00 76.94 96 HIS A CA 1
ATOM 757 C C . HIS A 1 96 ? -39.962 -5.297 70.806 1.00 76.94 96 HIS A C 1
ATOM 759 O O . HIS A 1 96 ? -40.594 -4.675 69.954 1.00 76.94 96 HIS A O 1
ATOM 765 N N . ILE A 1 97 ? -38.743 -5.799 70.551 1.00 82.38 97 ILE A N 1
ATOM 766 C CA . ILE A 1 97 ? -38.008 -5.559 69.298 1.00 82.38 97 ILE A CA 1
ATOM 767 C C . ILE A 1 97 ? -37.225 -6.801 68.854 1.00 82.38 97 ILE A C 1
ATOM 769 O O . ILE A 1 97 ? -36.465 -7.376 69.640 1.00 82.38 97 ILE A O 1
ATOM 773 N N . ILE A 1 98 ? -37.352 -7.151 67.570 1.00 80.25 98 ILE A N 1
ATOM 774 C CA . ILE A 1 98 ? -36.487 -8.103 66.855 1.00 80.25 98 ILE A CA 1
ATOM 775 C C . ILE A 1 98 ? -35.541 -7.321 65.935 1.00 80.25 98 ILE A C 1
ATOM 777 O O . ILE A 1 98 ? -35.981 -6.449 65.182 1.00 80.25 98 ILE A O 1
ATOM 781 N N . VAL A 1 99 ? -34.246 -7.649 65.974 1.00 81.25 99 VAL A N 1
ATOM 782 C CA . VAL A 1 99 ? -33.206 -7.038 65.128 1.00 81.25 99 VAL A CA 1
ATOM 783 C C . VAL A 1 99 ? -32.833 -8.002 64.005 1.00 81.25 99 VAL A C 1
ATOM 785 O O . VAL A 1 99 ? -32.447 -9.139 64.262 1.00 81.25 99 VAL A O 1
ATOM 788 N N . GLN A 1 100 ? -32.918 -7.551 62.756 1.00 77.50 100 GLN A N 1
ATOM 789 C CA . GLN A 1 100 ? -32.578 -8.328 61.568 1.00 77.50 100 GLN A CA 1
ATOM 790 C C . GLN A 1 100 ? -31.398 -7.687 60.820 1.00 77.50 100 GLN A C 1
ATOM 792 O O . GLN A 1 100 ? -31.353 -6.471 60.614 1.00 77.50 100 GLN A O 1
ATOM 797 N N . ARG A 1 101 ? -30.446 -8.523 60.384 1.00 74.38 101 ARG A N 1
ATOM 798 C CA . ARG A 1 101 ? -29.365 -8.122 59.470 1.00 74.38 101 ARG A CA 1
ATOM 799 C C . ARG A 1 101 ? -29.908 -7.907 58.045 1.00 74.38 101 ARG A C 1
ATOM 801 O O . ARG A 1 101 ? -30.778 -8.673 57.627 1.00 74.38 101 ARG A O 1
ATOM 808 N N . PRO A 1 102 ? -29.391 -6.932 57.279 1.00 70.75 102 PRO A N 1
ATOM 809 C CA . PRO A 1 102 ? -29.739 -6.789 55.865 1.00 70.75 102 PRO A CA 1
ATOM 810 C C . PRO A 1 102 ? -29.342 -8.062 55.096 1.00 70.75 102 PRO A C 1
ATOM 812 O O . PRO A 1 102 ? -28.246 -8.591 55.288 1.00 70.75 102 PRO A O 1
ATOM 815 N N . SER A 1 103 ? -30.244 -8.598 54.269 1.00 58.12 103 SER A N 1
ATOM 816 C CA . SER A 1 103 ? -30.008 -9.843 53.528 1.00 58.12 103 SER A CA 1
ATOM 817 C C . SER A 1 103 ? -29.065 -9.631 52.343 1.00 58.12 103 SER A C 1
ATOM 819 O O . SER A 1 103 ? -29.221 -8.682 51.580 1.00 58.12 103 SER A O 1
ATOM 821 N N . THR A 1 104 ? -28.158 -10.581 52.128 1.00 52.97 104 THR A N 1
ATOM 822 C CA . THR A 1 104 ? -27.153 -10.625 51.052 1.00 52.97 104 THR A CA 1
ATOM 823 C C . THR A 1 104 ? -27.730 -10.550 49.628 1.00 52.97 104 THR A C 1
ATOM 825 O O . THR A 1 104 ? -27.000 -10.217 48.702 1.00 52.97 104 THR A O 1
ATOM 828 N N . ALA A 1 105 ? -29.026 -10.816 49.431 1.00 50.66 105 ALA A N 1
ATOM 829 C CA . ALA A 1 105 ? -29.675 -10.849 48.116 1.00 50.66 105 ALA A CA 1
ATOM 830 C C . ALA A 1 105 ? -29.666 -9.493 47.374 1.00 50.66 105 ALA A C 1
ATOM 832 O O . ALA A 1 105 ? -29.386 -9.457 46.180 1.00 50.66 105 ALA A O 1
ATOM 833 N N . GLU A 1 106 ? -29.865 -8.369 48.072 1.00 52.31 106 GLU A N 1
ATOM 834 C CA . GLU A 1 106 ? -29.865 -7.030 47.445 1.00 52.31 106 GLU A CA 1
ATOM 835 C C . GLU A 1 106 ? -28.455 -6.582 47.004 1.00 52.31 106 GLU A C 1
ATOM 837 O O . GLU A 1 106 ? -28.292 -5.793 46.070 1.00 52.31 106 GLU A O 1
ATOM 842 N N . GLN A 1 107 ? -27.404 -7.121 47.631 1.00 54.66 107 GLN A N 1
ATOM 843 C CA . GLN A 1 107 ? -26.018 -6.877 47.217 1.00 54.66 107 GLN A CA 1
ATOM 844 C C . GLN A 1 107 ? -25.610 -7.738 46.014 1.00 54.66 107 GLN A C 1
ATOM 846 O O . GLN A 1 107 ? -24.815 -7.298 45.187 1.00 54.66 107 GLN A O 1
ATOM 851 N N . VAL A 1 108 ? -26.169 -8.943 45.882 1.00 54.09 108 VAL A N 1
ATOM 852 C CA . VAL A 1 108 ? -25.849 -9.870 44.787 1.00 54.09 108 VAL A CA 1
ATOM 853 C C . VAL A 1 108 ? -26.450 -9.400 43.458 1.00 54.09 108 VAL A C 1
ATOM 855 O O . VAL A 1 108 ? -25.738 -9.415 42.456 1.00 54.09 108 VAL A O 1
ATOM 858 N N . ASP A 1 109 ? -27.686 -8.893 43.441 1.00 57.50 109 ASP A N 1
ATOM 859 C CA . ASP A 1 109 ? -28.317 -8.387 42.208 1.00 57.50 109 ASP A CA 1
ATOM 860 C C . ASP A 1 109 ? -27.575 -7.176 41.622 1.00 57.50 109 ASP A C 1
ATOM 862 O O . ASP A 1 109 ? -27.330 -7.100 40.416 1.00 57.50 109 ASP A O 1
ATOM 866 N N . SER A 1 110 ? -27.140 -6.236 42.466 1.00 60.03 110 SER A N 1
ATOM 867 C CA . SER A 1 110 ? -26.400 -5.055 41.999 1.00 60.03 110 SER A CA 1
ATOM 868 C C . SER A 1 110 ? -25.009 -5.405 41.453 1.00 60.03 110 SER A C 1
ATOM 870 O O . SER A 1 110 ? -24.594 -4.855 40.427 1.00 60.03 110 SER A O 1
ATOM 872 N N . LEU A 1 111 ? -24.312 -6.360 42.079 1.00 68.56 111 LEU A N 1
ATOM 873 C CA . LEU A 1 111 ? -23.013 -6.851 41.617 1.00 68.56 111 LEU A CA 1
ATOM 874 C C . LEU A 1 111 ? -23.132 -7.668 40.328 1.00 68.56 111 LEU A C 1
ATOM 876 O O . LEU A 1 111 ? -22.348 -7.452 39.406 1.00 68.56 111 LEU A O 1
ATOM 880 N N . GLN A 1 112 ? -24.122 -8.557 40.219 1.00 71.88 112 GLN A N 1
ATOM 881 C CA . GLN A 1 112 ? -24.338 -9.356 39.012 1.00 71.88 112 GLN A CA 1
ATOM 882 C C . GLN A 1 112 ? -24.728 -8.484 37.819 1.00 71.88 112 GLN A C 1
ATOM 884 O O . GLN A 1 112 ? -24.166 -8.650 36.740 1.00 71.88 112 GLN A O 1
ATOM 889 N N . VAL A 1 113 ? -25.609 -7.497 38.003 1.00 73.31 113 VAL A N 1
ATOM 890 C CA . VAL A 1 113 ? -25.969 -6.553 36.935 1.00 73.31 113 VAL A CA 1
ATOM 891 C C . VAL A 1 113 ? -24.764 -5.707 36.514 1.00 73.31 113 VAL A C 1
ATOM 893 O O . VAL A 1 113 ? -24.570 -5.467 35.322 1.00 73.31 113 VAL A O 1
ATOM 896 N N . ALA A 1 114 ? -23.919 -5.274 37.454 1.00 70.56 114 ALA A N 1
ATOM 897 C CA . ALA A 1 114 ? -22.683 -4.564 37.129 1.00 70.56 114 ALA A CA 1
ATOM 898 C C . ALA A 1 114 ? -21.674 -5.461 36.386 1.00 70.56 114 ALA A C 1
ATOM 900 O O . ALA A 1 114 ? -21.063 -5.011 35.416 1.00 70.56 114 ALA A O 1
ATOM 901 N N . MET A 1 115 ? -21.533 -6.729 36.788 1.00 73.75 115 MET A N 1
ATOM 902 C CA . MET A 1 115 ? -20.678 -7.711 36.112 1.00 73.75 115 MET A CA 1
ATOM 903 C C . MET A 1 115 ? -21.191 -8.037 34.710 1.00 73.75 115 MET A C 1
ATOM 905 O O . MET A 1 115 ? -20.397 -8.030 33.777 1.00 73.75 115 MET A O 1
ATOM 909 N N . LEU A 1 116 ? -22.499 -8.225 34.531 1.00 76.44 116 LEU A N 1
ATOM 910 C CA . LEU A 1 116 ? -23.121 -8.460 33.226 1.00 76.44 116 LEU A CA 1
ATOM 911 C C . LEU A 1 116 ? -22.992 -7.242 32.311 1.00 76.44 116 LEU A C 1
ATOM 913 O O . LEU A 1 116 ? -22.645 -7.394 31.146 1.00 76.44 116 LEU A O 1
ATOM 917 N N . ARG A 1 117 ? -23.197 -6.022 32.827 1.00 74.56 117 ARG A N 1
ATOM 918 C CA . ARG A 1 117 ? -22.951 -4.786 32.062 1.00 74.56 117 ARG A CA 1
ATOM 919 C C . ARG A 1 117 ? -21.488 -4.651 31.668 1.00 74.56 117 ARG A C 1
ATOM 921 O O . ARG A 1 117 ? -21.204 -4.231 30.552 1.00 74.56 117 ARG A O 1
ATOM 928 N N . LYS A 1 118 ? -20.567 -5.019 32.561 1.00 76.50 118 LYS A N 1
ATOM 929 C CA . LYS A 1 118 ? -19.135 -5.033 32.268 1.00 76.50 118 LYS A CA 1
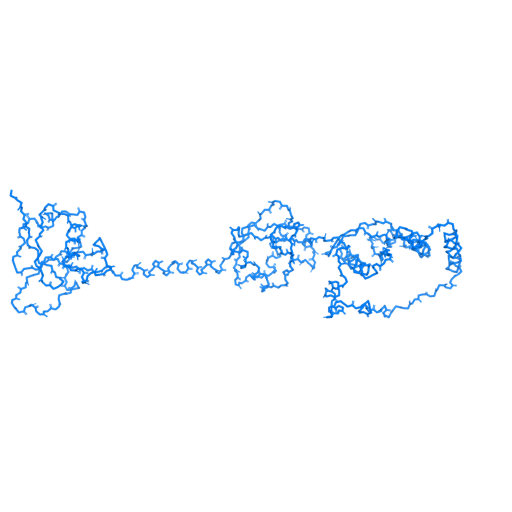ATOM 930 C C . LYS A 1 118 ? -18.794 -6.084 31.210 1.00 76.50 118 LYS A C 1
ATOM 932 O O . LYS A 1 118 ? -18.114 -5.741 30.260 1.00 76.50 118 LYS A O 1
ATOM 937 N N . GLN A 1 119 ? -19.315 -7.306 31.312 1.00 74.69 119 GLN A N 1
ATOM 938 C CA . GLN A 1 119 ? -19.113 -8.363 30.315 1.00 74.69 119 GLN A CA 1
ATOM 939 C C . GLN A 1 119 ? -19.715 -7.997 28.956 1.00 74.69 119 GLN A C 1
ATOM 941 O O . GLN A 1 119 ? -19.057 -8.169 27.938 1.00 74.69 119 GLN A O 1
ATOM 946 N N . LEU A 1 120 ? -20.933 -7.448 28.929 1.00 69.00 120 LEU A N 1
ATOM 947 C CA . LEU A 1 120 ? -21.569 -6.972 27.703 1.00 69.00 120 LEU A CA 1
ATOM 948 C C . LEU A 1 120 ? -20.763 -5.827 27.088 1.00 69.00 120 LEU A C 1
ATOM 950 O O . LEU A 1 120 ? -20.476 -5.859 25.897 1.00 69.00 120 LEU A O 1
ATOM 954 N N . SER A 1 121 ? -20.329 -4.871 27.916 1.00 68.19 121 SER A N 1
ATOM 955 C CA . SER A 1 121 ? -19.403 -3.824 27.501 1.00 68.19 121 SER A CA 1
ATOM 956 C C . SER A 1 121 ? -18.111 -4.423 26.975 1.00 68.19 121 SER A C 1
ATOM 958 O O . SER A 1 121 ? -17.658 -3.967 25.951 1.00 68.19 121 SER A O 1
ATOM 960 N N . ASP A 1 122 ? -17.525 -5.458 27.574 1.00 67.44 122 ASP A N 1
ATOM 961 C CA . ASP A 1 122 ? -16.292 -6.086 27.088 1.00 67.44 122 ASP A CA 1
ATOM 962 C C . ASP A 1 122 ? -16.495 -6.808 25.740 1.00 67.44 122 ASP A C 1
ATOM 964 O O . ASP A 1 122 ? -15.620 -6.700 24.877 1.00 67.44 122 ASP A O 1
ATOM 968 N N . MET A 1 123 ? -17.657 -7.442 25.520 1.00 63.16 123 MET A N 1
ATOM 969 C CA . MET A 1 123 ? -18.030 -8.081 24.247 1.00 63.16 123 MET A CA 1
ATOM 970 C C . MET A 1 123 ? -18.331 -7.062 23.138 1.00 63.16 123 MET A C 1
ATOM 972 O O . MET A 1 123 ? -17.866 -7.231 22.018 1.00 63.16 123 MET A O 1
ATOM 976 N N . THR A 1 124 ? -19.035 -5.963 23.425 1.00 59.03 124 THR A N 1
ATOM 977 C CA . THR A 1 124 ? -19.368 -4.935 22.420 1.00 59.03 124 THR A CA 1
ATOM 978 C C . THR A 1 124 ? -18.350 -3.793 22.413 1.00 59.03 124 THR A C 1
ATOM 980 O O . THR A 1 124 ? -18.049 -3.192 23.439 1.00 59.03 124 THR A O 1
ATOM 983 N N . GLY A 1 125 ? -17.770 -3.465 21.266 1.00 60.50 125 GLY A N 1
ATOM 984 C CA . GLY A 1 125 ? -16.873 -2.322 21.109 1.00 60.50 125 GLY A CA 1
ATOM 985 C C . GLY A 1 125 ? -17.566 -1.206 20.343 1.00 60.50 125 GLY A C 1
ATOM 986 O O . GLY A 1 125 ? -17.871 -1.369 19.164 1.00 60.50 125 GLY A O 1
ATOM 987 N N . ILE A 1 126 ? -17.775 -0.053 20.979 1.00 56.34 126 ILE A N 1
ATOM 988 C CA . ILE A 1 126 ? -18.004 1.186 20.229 1.00 56.34 126 ILE A CA 1
ATOM 989 C C . ILE A 1 126 ? -16.623 1.749 19.907 1.00 56.34 126 ILE A C 1
ATOM 991 O O . ILE A 1 126 ? -15.863 2.092 20.812 1.00 56.34 126 ILE A O 1
ATOM 995 N N . VAL A 1 127 ? -16.291 1.796 18.622 1.00 57.47 127 VAL A N 1
ATOM 996 C CA . VAL A 1 127 ? -15.101 2.476 18.119 1.00 57.47 127 VAL A CA 1
ATOM 997 C C . VAL A 1 127 ? -15.547 3.881 17.752 1.00 57.47 127 VAL A C 1
ATOM 999 O O . VAL A 1 127 ? -16.209 4.102 16.733 1.00 57.47 127 VAL A O 1
ATOM 1002 N N . ASP A 1 128 ? -15.238 4.835 18.624 1.00 47.09 128 ASP A N 1
ATOM 1003 C CA . ASP A 1 128 ? -15.578 6.230 18.384 1.00 47.09 128 ASP A CA 1
ATOM 1004 C C . ASP A 1 128 ? -14.498 6.855 17.499 1.00 47.09 128 ASP A C 1
ATOM 1006 O O . ASP A 1 128 ? -13.425 7.248 17.957 1.00 47.09 128 ASP A O 1
ATOM 1010 N N . GLY A 1 129 ? -14.770 6.886 16.195 1.00 55.25 129 GLY A N 1
ATOM 1011 C CA . GLY A 1 129 ? -13.920 7.526 15.204 1.00 55.25 129 GLY A CA 1
ATOM 1012 C C . GLY A 1 129 ? -13.050 6.569 14.404 1.00 55.25 129 GLY A C 1
ATOM 1013 O O . GLY A 1 129 ? -11.939 6.218 14.798 1.00 55.25 129 GLY A O 1
ATOM 1014 N N . ILE A 1 130 ? -13.550 6.241 13.217 1.00 56.62 130 ILE A N 1
ATOM 1015 C CA . ILE A 1 130 ? -12.791 5.812 12.050 1.00 56.62 130 ILE A CA 1
ATOM 1016 C C . ILE A 1 130 ? -12.392 7.080 11.294 1.00 56.62 130 ILE A C 1
ATOM 1018 O O . ILE A 1 130 ? -13.258 7.866 10.915 1.00 56.62 130 ILE A O 1
ATOM 1022 N N . SER A 1 131 ? -11.102 7.275 11.049 1.00 57.47 131 SER A N 1
ATOM 1023 C CA . SER A 1 131 ? -10.610 8.323 10.149 1.00 57.47 131 SER A CA 1
ATOM 1024 C C . SER A 1 131 ? -10.045 7.630 8.914 1.00 57.47 131 SER A C 1
ATOM 1026 O O . SER A 1 131 ? -9.077 6.893 9.043 1.00 57.47 131 SER A O 1
ATOM 1028 N N . SER A 1 132 ? -10.705 7.765 7.754 1.00 51.31 132 SER A N 1
ATOM 1029 C CA . SER A 1 132 ? -10.399 7.019 6.514 1.00 51.31 132 SER A CA 1
ATOM 1030 C C . SER A 1 132 ? -9.269 7.627 5.666 1.00 51.31 132 SER A C 1
ATOM 1032 O O . SER A 1 132 ? -8.868 7.042 4.658 1.00 51.31 132 SER A O 1
ATOM 1034 N N . LYS A 1 133 ? -8.747 8.787 6.083 1.00 53.53 133 LYS A N 1
ATOM 1035 C CA . LYS A 1 133 ? -7.590 9.525 5.547 1.00 53.53 133 LYS A CA 1
ATOM 1036 C C . LYS A 1 133 ? -6.942 10.304 6.705 1.00 53.53 133 LYS A C 1
ATOM 1038 O O . LYS A 1 133 ? -7.594 10.470 7.728 1.00 53.53 133 LYS A O 1
ATOM 1043 N N . PRO A 1 134 ? -5.751 10.914 6.556 1.00 47.66 134 PRO A N 1
ATOM 1044 C CA . PRO A 1 134 ? -5.234 11.928 7.490 1.00 47.66 134 PRO A CA 1
ATOM 1045 C C . PRO A 1 134 ? -6.084 13.223 7.569 1.00 47.66 134 PRO A C 1
ATOM 1047 O O . PRO A 1 134 ? -5.555 14.301 7.833 1.00 47.66 134 PRO A O 1
ATOM 1050 N N . THR A 1 135 ? -7.388 13.158 7.290 1.00 46.88 135 THR A N 1
ATOM 1051 C CA . THR A 1 135 ? -8.338 14.268 7.375 1.00 46.88 135 THR A CA 1
ATOM 1052 C C . THR A 1 135 ? -9.156 14.168 8.663 1.00 46.88 135 THR A C 1
ATOM 1054 O O . THR A 1 135 ? -9.357 13.094 9.221 1.00 46.88 135 THR A O 1
ATOM 1057 N N . LYS A 1 136 ? -9.612 15.323 9.161 1.00 50.41 136 LYS A N 1
ATOM 1058 C CA . LYS A 1 136 ? -10.203 15.527 10.500 1.00 50.41 136 LYS A CA 1
ATOM 1059 C C . LYS A 1 136 ? -11.542 14.816 10.762 1.00 50.41 136 LYS A C 1
ATOM 1061 O O . LYS A 1 136 ? -12.081 14.975 11.856 1.00 50.41 136 LYS A O 1
ATOM 1066 N N . ASP A 1 137 ? -12.067 14.056 9.809 1.00 60.38 137 ASP A N 1
ATOM 1067 C CA . ASP A 1 137 ? -13.406 13.484 9.912 1.00 60.38 137 ASP A CA 1
ATOM 1068 C C . ASP A 1 137 ? -13.361 12.150 10.663 1.00 60.38 137 ASP A C 1
ATOM 1070 O O . ASP A 1 137 ? -12.576 11.253 10.351 1.00 60.38 137 ASP A O 1
ATOM 1074 N N . SER A 1 138 ? -14.188 12.061 11.701 1.00 67.75 138 SER A N 1
ATOM 1075 C CA . SER A 1 138 ? -14.289 10.936 12.626 1.00 67.75 138 SER A CA 1
ATOM 1076 C C . SER A 1 138 ? -15.657 10.294 12.442 1.00 67.75 138 SER A C 1
ATOM 1078 O O . SER A 1 138 ? -16.669 10.953 12.671 1.00 67.75 138 SER A O 1
ATOM 1080 N N . TYR A 1 139 ? -15.695 9.023 12.046 1.00 77.06 139 TYR A N 1
ATOM 1081 C CA . TYR A 1 139 ? -16.943 8.289 11.836 1.00 77.06 139 TYR A CA 1
ATOM 1082 C C . TYR A 1 139 ? -17.173 7.272 12.961 1.00 77.06 139 TYR A C 1
ATOM 1084 O O . TYR A 1 139 ? -16.326 6.399 13.155 1.00 77.06 139 TYR A O 1
ATOM 1092 N N . PRO A 1 140 ? -18.281 7.349 13.715 1.00 79.69 140 PRO A N 1
ATOM 1093 C CA . PRO A 1 140 ? -18.572 6.369 14.753 1.00 79.69 140 PRO A CA 1
ATOM 1094 C C . PRO A 1 140 ? -18.947 5.022 14.125 1.00 79.69 140 PRO A C 1
ATOM 1096 O O . PRO A 1 140 ? -19.755 4.961 13.197 1.00 79.69 140 PRO A O 1
ATOM 1099 N N . TRP A 1 141 ? -18.389 3.933 14.652 1.00 83.81 141 TRP A N 1
ATOM 1100 C CA . TRP A 1 141 ? -18.727 2.574 14.231 1.00 83.81 141 TRP A CA 1
ATOM 1101 C C . TRP A 1 141 ? -18.849 1.655 15.446 1.00 83.81 141 TRP A C 1
ATOM 1103 O O . TRP A 1 141 ? -18.011 1.666 16.344 1.00 83.81 141 TRP A O 1
ATOM 1113 N N . THR A 1 142 ? -19.931 0.879 15.503 1.00 82.69 142 THR A N 1
ATOM 1114 C CA . THR A 1 142 ? -20.241 -0.016 16.628 1.00 82.69 142 THR A CA 1
ATOM 1115 C C . THR A 1 142 ? -20.266 -1.447 16.137 1.00 82.69 142 THR A C 1
ATOM 1117 O O . THR A 1 142 ? -20.902 -1.726 15.124 1.00 82.69 142 THR A O 1
ATOM 1120 N N . THR A 1 143 ? -19.595 -2.339 16.862 1.00 85.25 143 THR A N 1
ATOM 1121 C CA . THR A 1 143 ? -19.524 -3.753 16.499 1.00 85.25 143 THR A CA 1
ATOM 1122 C C . THR A 1 143 ? -19.279 -4.655 17.716 1.00 85.25 143 THR A C 1
ATOM 1124 O O . THR A 1 143 ? -18.853 -4.192 18.776 1.00 85.25 143 THR A O 1
ATOM 1127 N N . ASP A 1 144 ? -19.521 -5.957 17.582 1.00 84.50 144 ASP A N 1
ATOM 1128 C CA . ASP A 1 144 ? -19.169 -6.968 18.589 1.00 84.50 144 ASP A CA 1
ATOM 1129 C C . ASP A 1 144 ? -17.725 -7.451 18.375 1.00 84.50 144 ASP A C 1
ATOM 1131 O O . ASP A 1 144 ? -17.375 -7.980 17.322 1.00 84.50 144 ASP A O 1
ATOM 1135 N N . LEU A 1 145 ? -16.863 -7.283 19.378 1.00 83.81 145 LEU A N 1
ATOM 1136 C CA . LEU A 1 145 ? -15.433 -7.592 19.296 1.00 83.81 145 LEU A CA 1
ATOM 1137 C C . LEU A 1 145 ? -15.123 -9.086 19.197 1.00 83.81 145 LEU A C 1
ATOM 1139 O O . LEU A 1 145 ? -14.003 -9.433 18.830 1.00 83.81 145 LEU A O 1
ATOM 1143 N N . GLN A 1 146 ? -16.069 -9.965 19.522 1.00 80.44 146 GLN A N 1
ATOM 1144 C CA . GLN A 1 146 ? -15.890 -11.412 19.404 1.00 80.44 146 GLN A CA 1
ATOM 1145 C C . GLN A 1 146 ? -16.297 -11.923 18.022 1.00 80.44 146 GLN A C 1
ATOM 1147 O O . GLN A 1 146 ? -15.678 -12.851 17.502 1.00 80.44 146 GLN A O 1
ATOM 1152 N N . THR A 1 147 ? -17.306 -11.302 17.411 1.00 85.94 147 THR A N 1
ATOM 1153 C CA . THR A 1 147 ? -17.945 -11.810 16.186 1.00 85.94 147 THR A CA 1
ATOM 1154 C C . THR A 1 147 ? -17.694 -10.954 14.946 1.00 85.94 147 THR A C 1
ATOM 1156 O O . THR A 1 147 ? -17.938 -11.426 13.840 1.00 85.94 147 THR A O 1
ATOM 1159 N N . THR A 1 148 ? -17.134 -9.747 15.102 1.00 90.19 148 THR A N 1
ATOM 1160 C CA . THR A 1 148 ? -16.777 -8.847 13.992 1.00 90.19 148 THR A CA 1
ATOM 1161 C C . THR A 1 148 ? -16.007 -9.570 12.897 1.00 90.19 148 THR A C 1
ATOM 1163 O O . THR A 1 148 ? -14.964 -10.180 13.165 1.00 90.19 148 THR A O 1
ATOM 1166 N N . ALA A 1 149 ? -16.482 -9.399 11.664 1.00 93.12 149 ALA A N 1
ATOM 1167 C CA . ALA A 1 149 ? -15.814 -9.843 10.452 1.00 93.12 149 ALA A CA 1
ATOM 1168 C C . ALA A 1 149 ? -15.169 -8.665 9.705 1.00 93.12 149 ALA A C 1
ATOM 1170 O O . ALA A 1 149 ? -15.714 -7.559 9.633 1.00 93.12 149 ALA A O 1
ATOM 1171 N N . LEU A 1 150 ? -14.025 -8.916 9.069 1.00 91.19 150 LEU A N 1
ATOM 1172 C CA . LEU A 1 150 ? -13.308 -7.931 8.261 1.00 91.19 150 LEU A CA 1
ATOM 1173 C C . LEU A 1 150 ? -14.137 -7.455 7.065 1.00 91.19 150 LEU A C 1
ATOM 1175 O O . LEU A 1 150 ? -14.055 -6.289 6.689 1.00 91.19 150 LEU A O 1
ATOM 1179 N N . GLN A 1 151 ? -14.967 -8.323 6.488 1.00 89.56 151 GLN A N 1
ATOM 1180 C CA . GLN A 1 151 ? -15.831 -7.957 5.362 1.00 89.56 151 GLN A CA 1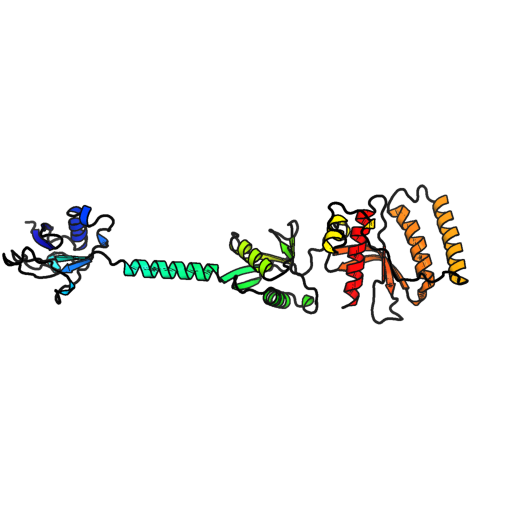
ATOM 1181 C C . GLN A 1 151 ? -16.934 -6.967 5.750 1.00 89.56 151 GLN A C 1
ATOM 1183 O O . GLN A 1 151 ? -17.231 -6.042 4.992 1.00 89.56 151 GLN A O 1
ATOM 1188 N N . GLU A 1 152 ? -17.506 -7.106 6.946 1.00 91.19 152 GLU A N 1
ATOM 1189 C CA . GLU A 1 152 ? -18.473 -6.140 7.470 1.00 91.19 152 GLU A CA 1
ATOM 1190 C C . GLU A 1 152 ? -17.805 -4.779 7.691 1.00 91.19 152 GLU A C 1
ATOM 1192 O O . GLU A 1 152 ? -18.333 -3.745 7.275 1.00 91.19 152 GLU A O 1
ATOM 1197 N N . PHE A 1 153 ? -16.597 -4.788 8.261 1.00 90.88 153 PHE A N 1
ATOM 1198 C CA . PHE A 1 153 ? -15.808 -3.578 8.447 1.00 90.88 153 PHE A CA 1
ATOM 1199 C C . PHE A 1 153 ? -15.485 -2.898 7.109 1.00 90.88 153 PHE A C 1
ATOM 1201 O O . PHE A 1 153 ? -15.787 -1.719 6.939 1.00 90.88 153 PHE A O 1
ATOM 1208 N N . LYS A 1 154 ? -14.978 -3.636 6.109 1.00 88.12 154 LYS A N 1
ATOM 1209 C CA . LYS A 1 154 ? -14.741 -3.108 4.751 1.00 88.12 154 LYS A CA 1
ATOM 1210 C C . LYS A 1 154 ? -16.014 -2.537 4.125 1.00 88.12 154 LYS A C 1
ATOM 1212 O O . LYS A 1 154 ? -15.975 -1.455 3.548 1.00 88.12 154 LYS A O 1
ATOM 1217 N N . SER A 1 155 ? -17.153 -3.203 4.299 1.00 88.50 155 SER A N 1
ATOM 1218 C CA . SER A 1 155 ? -18.447 -2.717 3.805 1.00 88.50 155 SER A CA 1
ATOM 1219 C C . SER A 1 155 ? -18.856 -1.390 4.454 1.00 88.50 155 SER A C 1
ATOM 1221 O O . SER A 1 155 ? -19.373 -0.504 3.774 1.00 88.50 155 SER A O 1
ATOM 1223 N N . ALA A 1 156 ? -18.608 -1.216 5.756 1.00 88.69 156 ALA A N 1
ATOM 1224 C CA . ALA A 1 156 ? -18.832 0.057 6.442 1.00 88.69 156 ALA A CA 1
ATOM 1225 C C . ALA A 1 156 ? -17.909 1.163 5.902 1.00 88.69 156 ALA A C 1
ATOM 1227 O O . ALA A 1 156 ? -18.352 2.290 5.685 1.00 88.69 156 ALA A O 1
ATOM 1228 N N . LEU A 1 157 ? -16.652 0.826 5.616 1.00 86.75 157 LEU A N 1
ATOM 1229 C CA . LEU A 1 157 ? -15.671 1.754 5.059 1.00 86.75 157 LEU A CA 1
ATOM 1230 C C . LEU A 1 157 ? -15.996 2.184 3.624 1.00 86.75 157 LEU A C 1
ATOM 1232 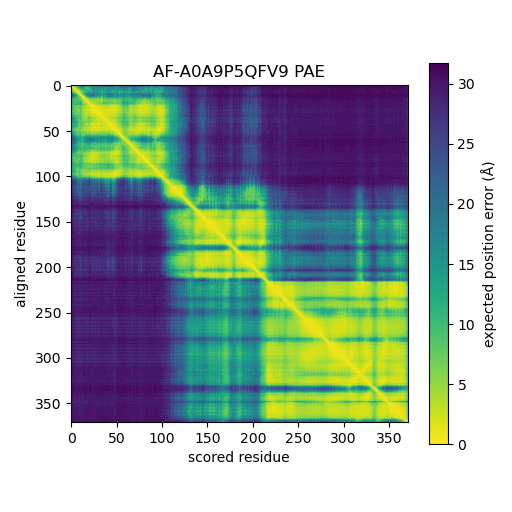O O . LEU A 1 157 ? -15.889 3.368 3.309 1.00 86.75 157 LEU A O 1
ATOM 1236 N N . ILE A 1 158 ? -16.466 1.268 2.775 1.00 84.19 158 ILE A N 1
ATOM 1237 C CA . ILE A 1 158 ? -16.898 1.568 1.401 1.00 84.19 158 ILE A CA 1
ATOM 1238 C C . ILE A 1 158 ? -18.076 2.552 1.393 1.00 84.19 158 ILE A C 1
ATOM 1240 O O . ILE A 1 158 ? -18.109 3.450 0.557 1.00 84.19 158 ILE A O 1
ATOM 1244 N N . LYS A 1 159 ? -19.008 2.463 2.353 1.00 86.75 159 LYS A N 1
ATOM 1245 C CA . LYS A 1 159 ? -20.102 3.450 2.484 1.00 86.75 159 LYS A CA 1
ATOM 1246 C C . LYS A 1 159 ? -19.580 4.870 2.732 1.00 86.75 159 LYS A C 1
ATOM 1248 O O . LYS A 1 159 ? -20.187 5.829 2.268 1.00 86.75 159 LYS A O 1
ATOM 1253 N N . ILE A 1 160 ? -18.468 4.996 3.456 1.00 84.12 160 ILE A N 1
ATOM 1254 C CA . ILE A 1 160 ? -17.821 6.278 3.782 1.00 84.12 160 ILE A CA 1
ATOM 1255 C C . ILE A 1 160 ? -16.890 6.728 2.647 1.00 84.12 160 ILE A C 1
ATOM 1257 O O . ILE A 1 160 ? -16.612 7.914 2.482 1.00 84.12 160 ILE A O 1
ATOM 1261 N N . SER A 1 161 ? -16.362 5.793 1.860 1.00 78.81 161 SER A N 1
ATOM 1262 C CA . SER A 1 161 ? -15.419 6.060 0.773 1.00 78.81 161 SER A CA 1
ATOM 1263 C C . SER A 1 161 ? -15.781 5.265 -0.487 1.00 78.81 161 SER A C 1
ATOM 1265 O O . SER A 1 161 ? -15.065 4.326 -0.850 1.00 78.81 161 SER A O 1
ATOM 1267 N N . PRO A 1 162 ? -16.875 5.653 -1.177 1.00 80.69 162 PRO A N 1
ATOM 1268 C CA . PRO A 1 162 ? -17.430 4.895 -2.299 1.00 80.69 162 PRO A CA 1
ATOM 1269 C C . PRO A 1 162 ? -16.473 4.727 -3.479 1.00 80.69 162 PRO A C 1
ATOM 1271 O O . PRO A 1 162 ? -16.626 3.794 -4.258 1.00 80.69 162 PRO A O 1
ATOM 1274 N N . GLN A 1 163 ? -15.451 5.582 -3.599 1.00 71.88 163 GLN A N 1
ATOM 1275 C CA . GLN A 1 163 ? -14.425 5.466 -4.636 1.00 71.88 163 GLN A CA 1
ATOM 1276 C C . GLN A 1 163 ? -13.620 4.154 -4.570 1.00 71.88 163 GLN A C 1
ATOM 1278 O O . GLN A 1 163 ? -12.967 3.804 -5.543 1.00 71.88 163 GLN A O 1
ATOM 1283 N N . HIS A 1 164 ? -13.667 3.435 -3.444 1.00 71.50 164 HIS A N 1
ATOM 1284 C CA . HIS A 1 164 ? -13.027 2.127 -3.272 1.00 71.50 164 HIS A CA 1
ATOM 1285 C C . HIS A 1 164 ? -14.000 0.945 -3.443 1.00 71.50 164 HIS A C 1
ATOM 1287 O O . HIS A 1 164 ? -13.613 -0.195 -3.215 1.00 71.50 164 HIS A O 1
ATOM 1293 N N . ALA A 1 165 ? -15.266 1.182 -3.814 1.00 75.62 165 ALA A N 1
ATOM 1294 C CA . ALA A 1 165 ? -16.277 0.122 -3.912 1.00 75.62 165 ALA A CA 1
ATOM 1295 C C . ALA A 1 165 ? -15.937 -0.951 -4.958 1.00 75.62 165 ALA A C 1
ATOM 1297 O O . ALA A 1 165 ? -16.282 -2.115 -4.775 1.00 75.62 165 ALA A O 1
ATOM 1298 N N . SER A 1 166 ? -15.262 -0.548 -6.035 1.00 69.12 166 SER A N 1
ATOM 1299 C CA . SER A 1 166 ? -14.877 -1.426 -7.141 1.00 69.12 166 SER A CA 1
ATOM 1300 C C . SER A 1 166 ? -13.483 -2.033 -6.978 1.00 69.12 166 SER A C 1
ATOM 1302 O O . SER A 1 166 ? -13.014 -2.656 -7.918 1.00 69.12 166 SER A O 1
ATOM 1304 N N . ASP A 1 167 ? -12.802 -1.831 -5.844 1.00 64.56 167 ASP A N 1
ATOM 1305 C CA . ASP A 1 167 ? -11.443 -2.336 -5.612 1.00 64.56 167 ASP A CA 1
ATOM 1306 C C . ASP A 1 167 ? -11.494 -3.780 -5.067 1.00 64.56 167 ASP A C 1
ATOM 1308 O O . ASP A 1 167 ? -11.776 -3.977 -3.876 1.00 64.56 167 ASP A O 1
ATOM 1312 N N . PRO A 1 168 ? -11.224 -4.815 -5.894 1.00 60.44 168 PRO A N 1
ATOM 1313 C CA . PRO A 1 168 ? -11.253 -6.208 -5.443 1.00 60.44 168 PRO A CA 1
ATOM 1314 C C . PRO A 1 168 ? -10.102 -6.539 -4.481 1.00 60.44 168 PRO A C 1
ATOM 1316 O O . PRO A 1 168 ? -10.123 -7.582 -3.825 1.00 60.44 168 PRO A O 1
ATOM 1319 N N . TYR A 1 169 ? -9.112 -5.652 -4.367 1.00 62.59 169 TYR A N 1
ATOM 1320 C CA . TYR A 1 169 ? -7.919 -5.805 -3.546 1.00 62.59 169 TYR A CA 1
ATOM 1321 C C . TYR A 1 169 ? -7.881 -4.811 -2.380 1.00 62.59 169 TYR A C 1
ATOM 1323 O O . TYR A 1 169 ? -6.810 -4.593 -1.813 1.00 62.59 169 TYR A O 1
ATOM 1331 N N . LEU A 1 170 ? -9.029 -4.240 -1.989 1.00 72.38 170 LEU A N 1
ATOM 1332 C CA . LEU A 1 170 ? -9.122 -3.252 -0.916 1.00 72.38 170 LEU A CA 1
ATOM 1333 C C . LEU A 1 170 ? -8.456 -3.757 0.373 1.00 72.38 170 LEU A C 1
ATOM 1335 O O . LEU A 1 170 ? -8.950 -4.682 1.029 1.00 72.38 170 LEU A O 1
ATOM 1339 N N . GLU A 1 171 ? -7.368 -3.111 0.776 1.00 79.38 171 GLU A N 1
ATOM 1340 C CA . GLU A 1 171 ? -6.671 -3.350 2.039 1.00 79.38 171 GLU A CA 1
ATOM 1341 C C . GLU A 1 171 ? -6.992 -2.247 3.048 1.00 79.38 171 GLU A C 1
ATOM 1343 O O . GLU A 1 171 ? -7.236 -1.095 2.691 1.00 79.38 171 GLU A O 1
ATOM 1348 N N . VAL A 1 172 ? -6.998 -2.601 4.336 1.00 84.94 172 VAL A N 1
ATOM 1349 C CA . VAL A 1 172 ? -7.202 -1.633 5.417 1.00 84.94 172 VAL A CA 1
ATOM 1350 C C . VAL A 1 172 ? -5.915 -1.521 6.214 1.00 84.94 172 VAL A C 1
ATOM 1352 O O . VAL A 1 172 ? -5.459 -2.495 6.815 1.00 84.94 172 VAL A O 1
ATOM 1355 N N . PHE A 1 173 ? -5.333 -0.329 6.222 1.00 79.81 173 PHE A N 1
ATOM 1356 C CA . PHE A 1 173 ? -4.113 -0.016 6.959 1.00 79.81 173 PHE A CA 1
ATOM 1357 C C . PHE A 1 173 ? -4.496 0.601 8.300 1.00 79.81 173 PHE A C 1
ATOM 1359 O O . PHE A 1 173 ? -5.278 1.542 8.319 1.00 79.81 173 PHE A O 1
ATOM 1366 N N . SER A 1 174 ? -3.964 0.094 9.411 1.00 83.75 174 SER A N 1
ATOM 1367 C CA . SER A 1 174 ? -4.160 0.627 10.767 1.00 83.75 174 SER A CA 1
ATOM 1368 C C . SER A 1 174 ? -2.874 1.276 11.270 1.00 83.75 174 SER A C 1
ATOM 1370 O O . SER A 1 174 ? -1.802 0.708 11.073 1.00 83.75 174 SER A O 1
ATOM 1372 N N . TYR A 1 175 ? -2.973 2.400 11.984 1.00 76.44 175 TYR A N 1
ATOM 1373 C CA . TYR A 1 175 ? -1.812 3.146 12.493 1.00 76.44 175 TYR A CA 1
ATOM 1374 C C . TYR A 1 175 ? -1.769 3.203 14.014 1.00 76.44 175 TYR A C 1
ATOM 1376 O O . TYR A 1 175 ? -2.790 3.367 14.684 1.00 76.44 175 TYR A O 1
ATOM 1384 N N . GLU A 1 176 ? -0.554 3.167 14.553 1.00 71.19 176 GLU A N 1
ATOM 1385 C CA . GLU A 1 176 ? -0.290 3.506 15.950 1.00 71.19 176 GLU A CA 1
ATOM 1386 C C . GLU A 1 176 ? -0.213 5.036 16.113 1.00 71.19 176 GLU A C 1
ATOM 1388 O O . GLU A 1 176 ? 0.862 5.630 16.085 1.00 71.19 176 GLU A O 1
ATOM 1393 N N . GLY A 1 177 ? -1.358 5.710 16.244 1.00 64.50 177 GLY A N 1
ATOM 1394 C CA . GLY A 1 177 ? -1.419 7.172 16.403 1.00 64.50 177 GLY A CA 1
ATOM 1395 C C . GLY A 1 177 ? -1.727 7.920 15.101 1.00 64.50 177 GLY A C 1
ATOM 1396 O O . GLY A 1 177 ? -2.526 7.445 14.299 1.00 64.50 177 GLY A O 1
ATOM 1397 N N . ASN A 1 178 ? -1.164 9.120 14.900 1.00 55.69 178 ASN A N 1
ATOM 1398 C CA . ASN A 1 178 ? -1.508 9.950 13.740 1.00 55.69 178 ASN A CA 1
ATOM 1399 C C . ASN A 1 178 ? -0.815 9.474 12.442 1.00 55.69 178 ASN A C 1
ATOM 1401 O O . ASN A 1 178 ? 0.368 9.151 12.399 1.00 55.69 178 ASN A O 1
ATOM 1405 N N . ALA A 1 179 ? -1.571 9.443 11.344 1.00 54.28 179 ALA A N 1
ATOM 1406 C CA . ALA A 1 179 ? -1.183 8.762 10.106 1.00 54.28 179 ALA A CA 1
ATOM 1407 C C . ALA A 1 179 ? 0.040 9.345 9.357 1.00 54.28 179 ALA A C 1
ATOM 1409 O O . ALA A 1 179 ? 0.540 8.704 8.439 1.00 54.28 179 ALA A O 1
ATOM 1410 N N . SER A 1 180 ? 0.537 10.540 9.706 1.00 49.00 180 SER A N 1
ATOM 1411 C CA . SER A 1 180 ? 1.612 11.206 8.947 1.00 49.00 180 SER A CA 1
ATOM 1412 C C . SER A 1 180 ? 3.026 10.704 9.265 1.00 49.00 180 SER A C 1
ATOM 1414 O O . SER A 1 180 ? 3.932 10.942 8.474 1.00 49.00 180 SER A O 1
ATOM 1416 N N . THR A 1 181 ? 3.236 10.039 10.406 1.00 50.03 181 THR A N 1
ATOM 1417 C CA . THR A 1 181 ? 4.575 9.600 10.864 1.00 50.03 181 THR A CA 1
ATOM 1418 C C . THR A 1 181 ? 4.586 8.244 11.577 1.00 50.03 181 THR A C 1
ATOM 1420 O O . THR A 1 181 ? 5.650 7.761 11.960 1.00 50.03 181 THR A O 1
ATOM 1423 N N . SER A 1 182 ? 3.420 7.630 11.791 1.00 60.78 182 SER A N 1
ATOM 1424 C CA . SER A 1 182 ? 3.289 6.396 12.566 1.00 60.78 182 SER A CA 1
ATOM 1425 C C . SER A 1 182 ? 3.526 5.134 11.741 1.00 60.78 182 SER A C 1
ATOM 1427 O O . SER A 1 182 ? 3.164 5.059 10.566 1.00 60.78 182 SER A O 1
ATOM 1429 N N . LYS A 1 183 ? 4.075 4.101 12.393 1.00 66.06 183 LYS A N 1
ATOM 1430 C CA . LYS A 1 183 ? 4.102 2.740 11.845 1.00 66.06 183 LYS A CA 1
ATOM 1431 C C . LYS A 1 183 ? 2.673 2.278 11.552 1.00 66.06 183 LYS A C 1
ATOM 1433 O O . LYS A 1 183 ? 1.757 2.547 12.335 1.00 66.06 183 LYS A O 1
ATOM 1438 N N . TYR A 1 184 ? 2.509 1.587 10.428 1.00 76.00 184 TYR A N 1
ATOM 1439 C CA . TYR A 1 184 ? 1.237 1.011 10.012 1.00 76.00 184 TYR A CA 1
ATOM 1440 C C . TYR A 1 184 ? 1.317 -0.514 9.953 1.00 76.00 184 TYR A C 1
ATOM 1442 O O . TYR A 1 184 ? 2.392 -1.093 9.800 1.00 76.00 184 TYR A O 1
ATOM 1450 N N . GLN A 1 185 ? 0.156 -1.156 10.032 1.00 75.50 185 GLN A N 1
ATOM 1451 C CA . GLN A 1 185 ? -0.013 -2.585 9.790 1.00 75.50 185 GLN A CA 1
ATOM 1452 C C . GLN A 1 185 ? -1.268 -2.851 8.958 1.00 75.50 185 GLN A C 1
ATOM 1454 O O . GLN A 1 185 ? -2.260 -2.131 9.074 1.00 75.50 185 GLN A O 1
ATOM 1459 N N . ILE A 1 186 ? -1.229 -3.894 8.131 1.00 80.19 186 ILE A N 1
ATOM 1460 C CA . ILE A 1 186 ? -2.369 -4.313 7.307 1.00 80.19 186 ILE A CA 1
ATOM 1461 C C . ILE A 1 186 ? -3.290 -5.204 8.146 1.00 80.19 186 ILE A C 1
ATOM 1463 O O . ILE A 1 186 ? -2.838 -6.163 8.781 1.00 80.19 186 ILE A O 1
ATOM 1467 N N . ILE A 1 187 ? -4.590 -4.917 8.125 1.00 87.38 187 ILE A N 1
ATOM 1468 C CA . ILE A 1 187 ? -5.613 -5.777 8.724 1.00 87.38 187 ILE A CA 1
ATOM 1469 C C . ILE A 1 187 ? -5.903 -6.928 7.754 1.00 87.38 187 ILE A C 1
ATOM 1471 O O . ILE A 1 187 ? -6.598 -6.752 6.755 1.00 87.38 187 ILE A O 1
ATOM 1475 N N . ARG A 1 188 ? -5.316 -8.097 8.030 1.00 82.44 188 ARG A N 1
ATOM 1476 C CA . ARG A 1 188 ? -5.265 -9.237 7.095 1.00 82.44 188 ARG A CA 1
ATOM 1477 C C . ARG A 1 188 ? -6.488 -10.144 7.159 1.00 82.44 188 ARG A C 1
ATOM 1479 O O . ARG A 1 188 ? -6.902 -10.689 6.144 1.00 82.44 188 ARG A O 1
ATOM 1486 N N . ASP A 1 189 ? -7.041 -10.307 8.351 1.00 85.81 189 ASP A N 1
ATOM 1487 C CA . ASP A 1 189 ? -8.121 -11.242 8.633 1.00 85.81 189 ASP A CA 1
ATOM 1488 C C . ASP A 1 189 ? -8.953 -10.768 9.833 1.00 85.81 189 ASP A C 1
ATOM 1490 O O . ASP A 1 189 ? -8.656 -9.749 10.473 1.00 85.81 189 ASP A O 1
ATOM 1494 N N . ASP A 1 190 ? -10.009 -11.518 10.136 1.00 92.62 190 ASP A N 1
ATOM 1495 C CA . ASP A 1 190 ? -10.925 -11.210 11.228 1.00 92.62 190 ASP A CA 1
ATOM 1496 C C . ASP A 1 190 ? -10.234 -11.228 12.601 1.00 92.62 190 ASP A C 1
ATOM 1498 O O . ASP A 1 190 ? -10.564 -10.430 13.476 1.00 92.62 190 ASP A O 1
ATOM 1502 N N . HIS A 1 191 ? -9.260 -12.120 12.816 1.00 88.50 191 HIS A N 1
ATOM 1503 C CA . HIS A 1 191 ? -8.539 -12.208 14.085 1.00 88.50 191 HIS A CA 1
ATOM 1504 C C . HIS A 1 191 ? -7.645 -10.977 14.297 1.00 88.50 191 HIS A C 1
ATOM 1506 O O . HIS A 1 191 ? -7.676 -10.371 15.370 1.00 88.50 191 HIS A O 1
ATOM 1512 N N . HIS A 1 192 ? -6.910 -10.556 13.264 1.00 88.88 192 HIS A N 1
ATOM 1513 C CA . HIS A 1 192 ? -6.142 -9.311 13.258 1.00 88.88 192 HIS A CA 1
ATOM 1514 C C . HIS A 1 192 ? -7.030 -8.092 13.515 1.00 88.88 192 HIS A C 1
ATOM 1516 O O . HIS A 1 192 ? -6.672 -7.249 14.339 1.00 88.88 192 HIS A O 1
ATOM 1522 N N . LEU A 1 193 ? -8.196 -8.007 12.867 1.00 91.25 193 LEU A N 1
ATOM 1523 C CA . LEU A 1 193 ? -9.143 -6.920 13.113 1.00 91.25 193 LEU A CA 1
ATOM 1524 C C . LEU A 1 193 ? -9.560 -6.880 14.587 1.00 91.25 193 LEU A C 1
ATOM 1526 O O . LEU A 1 193 ? -9.404 -5.851 15.243 1.00 91.25 193 LEU A O 1
ATOM 1530 N N . ARG A 1 194 ? -10.019 -8.008 15.141 1.00 89.75 194 ARG A N 1
ATOM 1531 C CA . ARG A 1 194 ? -10.448 -8.099 16.547 1.00 89.75 194 ARG A CA 1
ATOM 1532 C C . ARG A 1 194 ? -9.337 -7.715 17.529 1.00 89.75 194 ARG A C 1
ATOM 1534 O O . ARG A 1 194 ? -9.602 -7.011 18.508 1.00 89.75 194 ARG A O 1
ATOM 1541 N N . ALA A 1 195 ? -8.092 -8.112 17.257 1.00 88.19 195 ALA A N 1
ATOM 1542 C CA . ALA A 1 195 ? -6.937 -7.731 18.068 1.00 88.19 195 ALA A CA 1
ATOM 1543 C C . ALA A 1 195 ? -6.712 -6.207 18.065 1.00 88.19 195 ALA A C 1
ATOM 1545 O O . ALA A 1 195 ? -6.564 -5.597 19.125 1.00 88.19 195 ALA A O 1
ATOM 1546 N N . ILE A 1 196 ? -6.764 -5.578 16.888 1.00 87.50 196 ILE A N 1
ATOM 1547 C CA . ILE A 1 196 ? -6.582 -4.130 16.718 1.00 87.50 196 ILE A CA 1
ATOM 1548 C C . ILE A 1 196 ? -7.693 -3.339 17.409 1.00 87.50 196 ILE A C 1
ATOM 1550 O O . ILE A 1 196 ? -7.416 -2.386 18.140 1.00 87.50 196 ILE A O 1
ATOM 1554 N N . LEU A 1 197 ? -8.947 -3.758 17.237 1.00 86.75 197 LEU A N 1
ATOM 1555 C CA . LEU A 1 197 ? -10.092 -3.123 17.888 1.00 86.75 197 LEU A CA 1
ATOM 1556 C C . LEU A 1 197 ? -10.006 -3.225 19.416 1.00 86.75 197 LEU A C 1
ATOM 1558 O O . LEU A 1 197 ? -10.265 -2.251 20.123 1.00 86.75 197 LEU A O 1
ATOM 1562 N N . SER A 1 198 ? -9.564 -4.376 19.928 1.00 84.06 198 SER A N 1
ATOM 1563 C CA . SER A 1 198 ? -9.353 -4.590 21.364 1.00 84.06 198 SER A CA 1
ATOM 1564 C C . SER A 1 198 ? -8.275 -3.669 21.945 1.00 84.06 198 SER A C 1
ATOM 1566 O O . SER A 1 198 ? -8.407 -3.208 23.080 1.00 84.06 198 SER A O 1
ATOM 1568 N N . ILE A 1 199 ? -7.215 -3.381 21.182 1.00 82.38 199 ILE A N 1
ATOM 1569 C CA . ILE A 1 199 ? -6.174 -2.418 21.570 1.00 82.38 199 ILE A CA 1
ATOM 1570 C C . ILE A 1 199 ? -6.736 -0.993 21.539 1.00 82.38 199 ILE A C 1
ATOM 1572 O O . ILE A 1 199 ? -6.591 -0.254 22.514 1.00 82.38 199 ILE A O 1
ATOM 1576 N N . SER A 1 200 ? -7.423 -0.619 20.455 1.00 78.94 200 SER A N 1
ATOM 1577 C CA . SER A 1 200 ? -7.994 0.721 20.280 1.00 78.94 200 SER A CA 1
ATOM 1578 C C . SER A 1 200 ? -8.989 1.068 21.391 1.00 78.94 200 SER A C 1
ATOM 1580 O O . SER A 1 200 ? -8.876 2.136 21.991 1.00 78.94 200 SER A O 1
ATOM 1582 N N . LYS A 1 201 ? -9.872 0.138 21.769 1.00 78.88 201 LYS A N 1
ATOM 1583 C CA . LYS A 1 201 ? -10.836 0.308 22.870 1.00 78.88 201 LYS A CA 1
ATOM 1584 C C . LYS A 1 201 ? -10.188 0.571 24.231 1.00 78.88 201 LYS A C 1
ATOM 1586 O O . LYS A 1 201 ? -10.748 1.283 25.057 1.00 78.88 201 LYS A O 1
ATOM 1591 N N . LYS A 1 202 ? -9.006 0.003 24.488 1.00 75.88 202 LYS A N 1
ATOM 1592 C CA . LYS A 1 202 ? -8.251 0.247 25.732 1.00 75.88 202 LYS A CA 1
ATOM 1593 C C . LYS A 1 202 ? -7.539 1.601 25.727 1.00 75.88 202 LYS A C 1
ATOM 1595 O O . LYS A 1 202 ? -7.081 2.052 26.775 1.00 75.88 202 LYS A O 1
ATOM 1600 N N . SER A 1 203 ? -7.414 2.243 24.565 1.00 73.69 203 SER A N 1
ATOM 1601 C CA . SER A 1 203 ? -6.794 3.559 24.457 1.00 73.69 203 SER A CA 1
ATOM 1602 C C . SER A 1 203 ? -7.711 4.649 25.019 1.00 73.69 203 SER A C 1
ATOM 1604 O O . SER A 1 203 ? -8.935 4.589 24.907 1.00 73.69 203 SER A O 1
ATOM 1606 N N . ARG A 1 204 ? -7.107 5.705 25.575 1.00 66.56 204 ARG A N 1
ATOM 1607 C CA . ARG A 1 204 ? -7.819 6.824 26.220 1.00 66.56 204 ARG A CA 1
ATOM 1608 C C . ARG A 1 204 ? -8.824 7.536 25.303 1.00 66.56 204 ARG A C 1
ATOM 1610 O O . ARG A 1 204 ? -9.741 8.172 25.807 1.00 66.56 204 ARG A O 1
ATOM 1617 N N . ALA A 1 205 ? -8.634 7.456 23.987 1.00 66.81 205 ALA A N 1
ATOM 1618 C CA . ALA A 1 205 ? -9.500 8.094 23.001 1.00 66.81 205 ALA A CA 1
ATOM 1619 C C . ALA A 1 205 ? -10.466 7.121 22.306 1.00 66.81 205 ALA A C 1
ATOM 1621 O O . ALA A 1 205 ? -11.341 7.601 21.601 1.00 66.81 205 ALA A O 1
ATOM 1622 N N . SER A 1 206 ? -10.301 5.796 22.464 1.00 73.00 206 SER A N 1
ATOM 1623 C CA . SER A 1 206 ? -11.074 4.768 21.733 1.00 73.00 206 SER A CA 1
ATOM 1624 C C . SER A 1 206 ? -11.155 4.999 20.214 1.00 73.00 206 SER A C 1
ATOM 1626 O O . SER A 1 206 ? -12.139 4.638 19.573 1.00 73.00 206 SER A O 1
ATOM 1628 N N . LYS A 1 207 ? -10.102 5.606 19.650 1.00 75.31 207 LYS A N 1
ATOM 1629 C CA . LYS A 1 207 ? -10.003 5.979 18.235 1.00 75.31 207 LYS A CA 1
ATOM 1630 C C . LYS A 1 207 ? -9.199 4.956 17.461 1.00 75.31 207 LYS A C 1
ATOM 1632 O O . LYS A 1 207 ? -8.158 4.487 17.935 1.00 75.31 207 LYS A O 1
ATOM 1637 N N . LEU A 1 208 ? -9.653 4.661 16.249 1.00 81.19 208 LEU A N 1
ATOM 1638 C CA . LEU A 1 208 ? -8.931 3.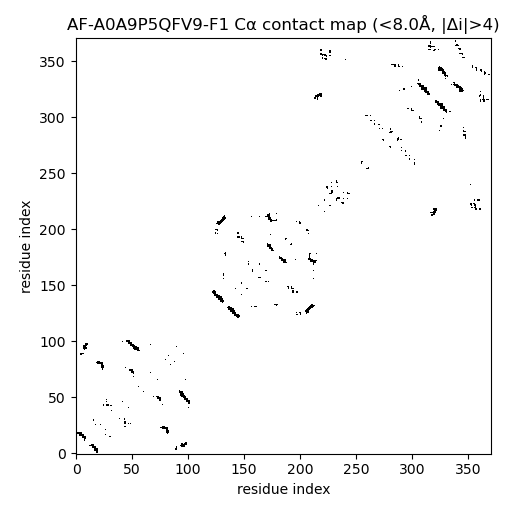828 15.302 1.00 81.19 208 LEU A CA 1
ATOM 1639 C C . LEU A 1 208 ? -8.550 4.669 14.081 1.00 81.19 208 LEU A C 1
ATOM 1641 O O . LEU A 1 208 ? -9.401 5.110 13.309 1.00 81.19 208 LEU A O 1
ATOM 1645 N N . PHE A 1 209 ? -7.249 4.876 13.900 1.00 79.25 209 PHE A N 1
ATOM 1646 C CA . PHE A 1 209 ? -6.718 5.547 12.720 1.00 79.25 209 PHE A CA 1
ATOM 1647 C C . PHE A 1 209 ? -6.488 4.517 11.630 1.00 79.25 209 PHE A C 1
ATOM 1649 O O . PHE A 1 209 ? -5.729 3.564 11.836 1.00 79.25 209 PHE A O 1
ATOM 1656 N N . ILE A 1 210 ? -7.133 4.714 10.482 1.00 80.56 210 ILE A N 1
ATOM 1657 C CA . ILE A 1 210 ? -6.998 3.813 9.347 1.00 80.56 210 ILE A CA 1
ATOM 1658 C C . ILE A 1 210 ? -6.697 4.566 8.052 1.00 80.56 210 ILE A C 1
ATOM 1660 O O . ILE A 1 210 ? -6.770 5.788 7.979 1.00 80.56 210 ILE A O 1
ATOM 1664 N N . SER A 1 211 ? -6.384 3.824 7.000 1.00 75.75 211 SER A N 1
ATOM 1665 C CA . SER A 1 211 ? -6.393 4.337 5.638 1.00 75.75 211 SER A CA 1
ATOM 1666 C C . SER A 1 211 ? -6.847 3.238 4.682 1.00 75.75 211 SER A C 1
ATOM 1668 O O . SER A 1 211 ? -6.495 2.071 4.864 1.00 75.75 211 SER A O 1
ATOM 1670 N N . LEU A 1 212 ? -7.678 3.618 3.707 1.00 72.69 212 LEU A N 1
ATOM 1671 C CA . LEU A 1 212 ? -8.191 2.739 2.640 1.00 72.69 212 LEU A CA 1
ATOM 1672 C C . LEU A 1 212 ? -7.366 2.828 1.358 1.00 72.69 212 LEU A C 1
ATOM 1674 O O . LEU A 1 212 ? -7.249 1.867 0.610 1.00 72.69 212 LEU A O 1
ATOM 1678 N N . ALA A 1 213 ? -6.769 3.990 1.119 1.00 61.75 213 ALA A N 1
ATOM 1679 C CA . ALA A 1 213 ? -5.587 4.076 0.284 1.00 61.75 213 ALA A CA 1
ATOM 1680 C C . ALA A 1 213 ? -4.403 3.689 1.171 1.00 61.75 213 ALA A C 1
ATOM 1682 O O . ALA A 1 213 ? -4.338 4.152 2.310 1.00 61.75 213 ALA A O 1
ATOM 1683 N N . CYS A 1 214 ? -3.447 2.891 0.707 1.00 52.66 214 CYS A N 1
ATOM 1684 C CA . CYS A 1 214 ? -2.172 2.811 1.420 1.00 52.66 214 CYS A CA 1
ATOM 1685 C C . CYS A 1 214 ? -1.666 4.241 1.680 1.00 52.66 214 CYS A C 1
ATOM 1687 O O . CYS A 1 214 ? -1.820 5.092 0.794 1.00 52.66 214 CYS A O 1
ATOM 1689 N N . PRO A 1 215 ? -1.104 4.557 2.866 1.00 51.28 215 PRO A N 1
ATOM 1690 C CA . PRO A 1 215 ? -0.272 5.745 2.970 1.00 51.28 215 PRO A CA 1
ATOM 1691 C C . PRO A 1 215 ? 0.829 5.525 1.955 1.00 51.28 215 PRO A C 1
ATOM 1693 O O . PRO A 1 215 ? 1.722 4.708 2.172 1.00 51.28 215 PRO A O 1
ATOM 1696 N N . SER A 1 216 ? 0.708 6.168 0.804 1.00 56.81 216 SER A N 1
ATOM 1697 C CA . SER A 1 216 ? 1.611 5.954 -0.295 1.00 56.81 216 SER A CA 1
ATOM 1698 C C . SER A 1 216 ? 2.949 6.505 0.171 1.00 56.81 216 SER A C 1
ATOM 1700 O O . SER A 1 216 ? 3.226 7.691 0.038 1.00 56.81 216 SER A O 1
ATOM 1702 N N . LYS A 1 217 ? 3.781 5.669 0.798 1.00 70.06 217 LYS A N 1
ATOM 1703 C CA . LYS A 1 217 ? 5.189 5.995 0.935 1.00 70.06 217 LYS A CA 1
ATOM 1704 C C . LYS A 1 217 ? 5.695 6.197 -0.489 1.00 70.06 217 LYS A C 1
ATOM 1706 O O . LYS A 1 217 ? 5.176 5.579 -1.431 1.00 70.06 217 LYS A O 1
ATOM 1711 N N . SER A 1 218 ? 6.604 7.146 -0.676 1.00 81.69 218 SER A N 1
ATOM 1712 C CA . SER A 1 218 ? 7.209 7.319 -1.993 1.00 81.69 218 SER A CA 1
ATOM 1713 C C . SER A 1 218 ? 7.765 5.969 -2.437 1.00 81.69 218 SER A C 1
ATOM 1715 O O . SER A 1 218 ? 8.232 5.194 -1.596 1.00 81.69 218 SER A O 1
ATOM 1717 N N . TYR A 1 219 ? 7.722 5.653 -3.731 1.00 89.00 219 TYR A N 1
ATOM 1718 C CA . TYR A 1 219 ? 8.309 4.388 -4.181 1.00 89.00 219 TYR A CA 1
ATOM 1719 C C . TYR A 1 219 ? 9.786 4.263 -3.751 1.00 89.00 219 TYR A C 1
ATOM 1721 O O . TYR A 1 219 ? 10.230 3.179 -3.391 1.00 89.00 219 TYR A O 1
ATOM 1729 N N . SER A 1 220 ? 10.503 5.387 -3.650 1.00 88.12 220 SER A N 1
ATOM 1730 C CA . SER A 1 220 ? 11.876 5.476 -3.131 1.00 88.12 220 SER A CA 1
ATOM 1731 C C . SER A 1 220 ? 12.058 5.086 -1.654 1.00 88.12 220 SER A C 1
ATOM 1733 O O . SER A 1 220 ? 13.185 4.855 -1.218 1.00 88.12 220 SER A O 1
ATOM 1735 N N . ALA A 1 221 ? 10.976 5.009 -0.874 1.00 88.50 221 ALA A N 1
ATOM 1736 C CA . ALA A 1 221 ? 10.985 4.565 0.520 1.00 88.50 221 ALA A CA 1
ATOM 1737 C C . ALA A 1 221 ? 10.824 3.040 0.671 1.00 88.50 221 ALA A C 1
ATOM 1739 O O . ALA A 1 221 ? 10.753 2.538 1.795 1.00 88.50 221 ALA A O 1
ATOM 1740 N N . TRP A 1 222 ? 10.708 2.294 -0.432 1.00 89.75 222 TRP A N 1
ATOM 1741 C CA . TRP A 1 222 ? 10.779 0.836 -0.410 1.00 89.75 222 TRP A CA 1
ATOM 1742 C C . TRP A 1 222 ? 12.229 0.367 -0.367 1.00 89.75 222 TRP A C 1
ATOM 1744 O O . TRP A 1 222 ? 13.062 0.784 -1.168 1.00 89.75 222 TRP A O 1
ATOM 1754 N N . THR A 1 223 ? 12.516 -0.533 0.566 1.00 90.75 223 THR A N 1
ATOM 1755 C CA . THR A 1 223 ? 13.785 -1.263 0.620 1.00 90.75 223 THR A CA 1
ATOM 1756 C C . THR A 1 223 ? 13.652 -2.613 -0.077 1.00 90.75 223 THR A C 1
ATOM 1758 O O . THR A 1 223 ? 12.559 -3.174 -0.184 1.00 90.75 223 THR A O 1
ATOM 1761 N N . PHE A 1 224 ? 14.773 -3.161 -0.543 1.00 92.56 224 PHE A N 1
ATOM 1762 C CA . PHE A 1 224 ? 14.776 -4.451 -1.233 1.00 92.56 224 PHE A CA 1
ATOM 1763 C C . PHE A 1 224 ? 14.298 -5.604 -0.336 1.00 92.56 224 PHE A C 1
ATOM 1765 O O . PHE A 1 224 ? 13.531 -6.453 -0.787 1.00 92.56 224 PHE A O 1
ATOM 1772 N N . ASP A 1 225 ? 14.668 -5.588 0.947 1.00 90.06 225 ASP A N 1
ATOM 1773 C CA . ASP A 1 225 ? 14.204 -6.544 1.958 1.00 90.06 225 ASP A CA 1
ATOM 1774 C C . ASP A 1 225 ? 12.675 -6.521 2.111 1.00 90.06 225 ASP A C 1
ATOM 1776 O O . ASP A 1 225 ? 12.039 -7.576 2.106 1.00 90.06 225 ASP A O 1
ATOM 1780 N N . GLU A 1 226 ? 12.073 -5.327 2.207 1.00 87.62 226 GLU A N 1
ATOM 1781 C CA . GLU A 1 226 ? 10.615 -5.173 2.299 1.00 87.62 226 GLU A CA 1
ATOM 1782 C C . GLU A 1 226 ? 9.914 -5.726 1.057 1.00 87.62 226 GLU A C 1
ATOM 1784 O O . GLU A 1 226 ? 8.933 -6.452 1.187 1.00 87.62 226 GLU A O 1
ATOM 1789 N N . VAL A 1 227 ? 10.427 -5.416 -0.138 1.00 91.25 227 VAL A N 1
ATOM 1790 C CA . VAL A 1 227 ? 9.875 -5.925 -1.402 1.00 91.25 227 VAL A CA 1
ATOM 1791 C C . VAL A 1 227 ? 9.978 -7.449 -1.453 1.00 91.25 227 VAL A C 1
ATOM 1793 O O . VAL A 1 227 ? 8.994 -8.125 -1.740 1.00 91.25 227 VAL A O 1
ATOM 1796 N N . CYS A 1 228 ? 11.127 -8.026 -1.110 1.00 91.44 228 CYS A N 1
ATOM 1797 C CA . CYS A 1 228 ? 11.284 -9.478 -1.125 1.00 91.44 228 CYS A CA 1
ATOM 1798 C C . CYS A 1 228 ? 10.338 -10.189 -0.152 1.00 91.44 228 CYS A C 1
ATOM 1800 O O . CYS A 1 228 ? 9.795 -11.238 -0.499 1.00 91.44 228 CYS A O 1
ATOM 1802 N N . ALA A 1 229 ? 10.117 -9.623 1.036 1.00 85.75 229 ALA A N 1
ATOM 1803 C CA . ALA A 1 229 ? 9.160 -10.156 1.997 1.00 85.75 229 ALA A CA 1
ATOM 1804 C C . ALA A 1 229 ? 7.711 -10.023 1.493 1.00 85.75 229 ALA A C 1
ATOM 1806 O O . ALA A 1 229 ? 6.938 -10.978 1.575 1.00 85.75 229 ALA A O 1
ATOM 1807 N N . GLU A 1 230 ? 7.360 -8.862 0.936 1.00 85.31 230 GLU A N 1
ATOM 1808 C CA . GLU A 1 230 ? 6.013 -8.545 0.450 1.00 85.31 230 GLU A CA 1
ATOM 1809 C C . GLU A 1 230 ? 5.596 -9.448 -0.719 1.00 85.31 230 GLU A C 1
ATOM 1811 O O . GLU A 1 230 ? 4.518 -10.044 -0.705 1.00 85.31 230 GLU A O 1
ATOM 1816 N N . TYR A 1 231 ? 6.478 -9.611 -1.706 1.00 87.88 231 TYR A N 1
ATOM 1817 C CA . TYR A 1 231 ? 6.233 -10.446 -2.886 1.00 87.88 231 TYR A CA 1
ATOM 1818 C C . TYR A 1 231 ? 6.660 -11.904 -2.695 1.00 87.88 231 TYR A C 1
ATOM 1820 O O . TYR A 1 231 ? 6.622 -12.684 -3.643 1.00 87.88 231 TYR A O 1
ATOM 1828 N N . LYS A 1 232 ? 7.047 -12.290 -1.470 1.00 89.50 232 LYS A N 1
ATOM 1829 C CA . LYS A 1 232 ? 7.478 -13.652 -1.114 1.00 89.50 232 LYS A CA 1
ATOM 1830 C C . LYS A 1 232 ? 8.611 -14.177 -2.010 1.00 89.50 232 LYS A C 1
ATOM 1832 O O . LYS A 1 232 ? 8.672 -15.367 -2.303 1.00 89.50 232 LYS A O 1
ATOM 1837 N N . LEU A 1 233 ? 9.515 -13.287 -2.423 1.00 89.75 233 LEU A N 1
ATOM 1838 C CA . LEU A 1 233 ? 10.686 -13.621 -3.240 1.00 89.75 233 LEU A CA 1
ATOM 1839 C C . LEU A 1 233 ? 11.776 -14.304 -2.407 1.00 89.75 233 LEU A C 1
ATOM 1841 O O . LEU A 1 233 ? 12.568 -15.082 -2.928 1.00 89.75 233 LEU A O 1
ATOM 1845 N N . SER A 1 234 ? 11.843 -14.009 -1.105 1.00 88.62 234 SER A N 1
ATOM 1846 C CA . SER A 1 234 ? 12.828 -14.605 -0.203 1.00 88.62 234 SER A CA 1
ATOM 1847 C C . SER A 1 234 ? 12.381 -14.546 1.256 1.00 88.62 234 SER A C 1
ATOM 1849 O O . SER A 1 234 ? 11.661 -13.636 1.660 1.00 88.62 234 SER A O 1
ATOM 1851 N N . LEU A 1 235 ? 12.851 -15.508 2.054 1.00 83.56 235 LEU A N 1
ATOM 1852 C CA . LEU A 1 235 ? 12.714 -15.525 3.517 1.00 83.56 235 LEU A CA 1
ATOM 1853 C C . LEU A 1 235 ? 13.991 -15.049 4.233 1.00 83.56 235 LEU A C 1
ATOM 1855 O O . LEU A 1 235 ? 14.046 -15.046 5.462 1.00 83.56 235 LEU A O 1
ATOM 1859 N N . LEU A 1 236 ? 15.039 -14.697 3.483 1.00 82.25 236 LEU A N 1
ATOM 1860 C CA . LEU A 1 236 ? 16.317 -14.266 4.044 1.00 82.25 236 LEU A CA 1
ATOM 1861 C C . LEU A 1 236 ? 16.241 -12.820 4.543 1.00 82.25 236 LEU A C 1
ATOM 1863 O O . LEU A 1 236 ? 15.600 -11.974 3.925 1.00 82.25 236 LEU A O 1
ATOM 1867 N N . SER A 1 237 ? 16.978 -12.514 5.612 1.00 81.75 237 SER A N 1
ATOM 1868 C CA . SER A 1 237 ? 17.329 -11.123 5.920 1.00 81.75 237 SER A CA 1
ATOM 1869 C C . SER A 1 237 ? 18.406 -10.657 4.940 1.00 81.75 237 SER A C 1
ATOM 1871 O O . SER A 1 237 ? 19.388 -11.377 4.751 1.00 81.75 237 SER A O 1
ATOM 1873 N N . LYS A 1 238 ? 18.236 -9.474 4.333 1.00 86.69 238 LYS A N 1
ATOM 1874 C CA . LYS A 1 238 ? 19.117 -8.925 3.289 1.00 86.69 238 LYS A CA 1
ATOM 1875 C C . LYS A 1 238 ? 19.291 -9.856 2.081 1.00 86.69 238 LYS A C 1
ATOM 1877 O O . LYS A 1 238 ? 20.401 -10.331 1.820 1.00 86.69 238 LYS A O 1
ATOM 1882 N N . PRO A 1 239 ? 18.208 -10.162 1.349 1.00 90.50 239 PRO A N 1
ATOM 1883 C CA . PRO A 1 239 ? 18.286 -11.032 0.187 1.00 90.50 239 PRO A CA 1
ATOM 1884 C C . PRO A 1 239 ? 19.180 -10.435 -0.920 1.00 90.50 239 PRO A C 1
ATOM 1886 O O . PRO A 1 239 ? 19.186 -9.219 -1.133 1.00 90.50 239 PRO A O 1
ATOM 1889 N N . PRO A 1 240 ? 19.935 -11.269 -1.659 1.00 92.38 240 PRO A N 1
ATOM 1890 C CA . PRO A 1 240 ? 20.669 -10.827 -2.843 1.00 92.38 240 PRO A CA 1
ATOM 1891 C C . PRO A 1 240 ? 19.717 -10.587 -4.025 1.00 92.38 240 PRO A C 1
ATOM 1893 O O . PRO A 1 240 ? 18.639 -11.168 -4.079 1.00 92.38 240 PRO A O 1
ATOM 1896 N N . ILE A 1 241 ? 20.129 -9.797 -5.026 1.00 89.81 241 ILE A N 1
ATOM 1897 C CA . ILE A 1 241 ? 19.313 -9.516 -6.233 1.00 89.81 241 ILE A CA 1
ATOM 1898 C C . ILE A 1 241 ? 18.924 -10.800 -6.987 1.00 89.81 241 ILE A C 1
ATOM 1900 O O . ILE A 1 241 ? 17.868 -10.853 -7.606 1.00 89.81 241 ILE A O 1
ATOM 1904 N N . SER A 1 242 ? 19.726 -11.862 -6.886 1.00 90.94 242 SER A N 1
ATOM 1905 C CA . SER A 1 242 ? 19.471 -13.150 -7.543 1.00 90.94 242 SER A CA 1
ATOM 1906 C C . SER A 1 242 ? 18.195 -13.870 -7.085 1.00 90.94 242 SER A C 1
ATOM 1908 O O . SER A 1 242 ? 17.874 -14.909 -7.647 1.00 90.94 242 SER A O 1
ATOM 1910 N N . VAL A 1 243 ? 17.491 -13.374 -6.058 1.00 92.25 243 VAL A N 1
ATOM 1911 C CA . VAL A 1 243 ? 16.162 -13.890 -5.673 1.00 92.25 243 VAL A CA 1
ATOM 1912 C C . VAL A 1 243 ? 15.058 -13.441 -6.631 1.00 92.25 243 VAL A C 1
ATOM 1914 O O . VAL A 1 243 ? 13.979 -14.026 -6.628 1.00 92.25 243 VAL A O 1
ATOM 1917 N N . ILE A 1 244 ? 15.302 -12.391 -7.423 1.00 89.00 244 ILE A N 1
ATOM 1918 C CA . ILE A 1 244 ? 14.366 -11.963 -8.460 1.00 89.00 244 ILE A CA 1
ATOM 1919 C C . ILE A 1 244 ? 14.369 -13.043 -9.549 1.00 89.00 244 ILE A C 1
ATOM 1921 O O . ILE A 1 244 ? 15.446 -13.380 -10.051 1.00 89.00 244 ILE A O 1
ATOM 1925 N N . PRO A 1 245 ? 13.200 -13.592 -9.919 1.00 85.94 245 PRO A N 1
ATOM 1926 C CA . PRO A 1 245 ? 13.127 -14.594 -10.968 1.00 85.94 245 PRO A CA 1
ATOM 1927 C C . PRO A 1 245 ? 13.602 -14.008 -12.298 1.00 85.94 245 PRO A C 1
ATOM 1929 O O . PRO A 1 245 ? 13.359 -12.838 -12.608 1.00 85.94 245 PRO A O 1
ATOM 1932 N N . LEU A 1 246 ? 14.275 -14.837 -13.091 1.00 83.25 246 LEU A N 1
ATOM 1933 C CA . LEU A 1 246 ? 14.561 -14.493 -14.476 1.00 83.25 246 LEU A CA 1
ATOM 1934 C C . LEU A 1 246 ? 13.249 -14.474 -15.268 1.00 83.25 246 LEU A C 1
ATOM 1936 O O . LEU A 1 246 ? 12.276 -15.144 -14.916 1.00 83.25 246 LEU A O 1
ATOM 1940 N N . PHE A 1 247 ? 13.219 -13.675 -16.334 1.00 77.88 247 PHE A N 1
ATOM 1941 C CA . PHE A 1 247 ? 12.123 -13.706 -17.296 1.00 77.88 247 PHE A CA 1
ATOM 1942 C C . PHE A 1 247 ? 12.179 -15.026 -18.071 1.00 77.88 247 PHE A C 1
ATOM 1944 O O . PHE A 1 247 ? 12.816 -15.120 -19.118 1.00 77.88 247 PHE A O 1
ATOM 1951 N N . ASP A 1 248 ? 11.523 -16.047 -17.531 1.00 77.00 248 ASP A N 1
ATOM 1952 C CA . ASP A 1 248 ? 11.399 -17.354 -18.165 1.00 77.00 248 ASP A CA 1
ATOM 1953 C C . ASP A 1 248 ? 10.193 -17.374 -19.116 1.00 77.00 248 ASP A C 1
ATOM 1955 O O . ASP A 1 248 ? 9.126 -16.837 -18.817 1.00 77.00 248 ASP A O 1
ATOM 1959 N N . GLY A 1 249 ? 10.352 -18.014 -20.277 1.00 78.38 249 GLY A N 1
ATOM 1960 C CA . GLY A 1 249 ? 9.254 -18.235 -21.227 1.00 78.38 249 GLY A CA 1
ATOM 1961 C C . GLY A 1 249 ? 8.914 -17.058 -22.147 1.00 78.38 249 GLY A C 1
ATOM 1962 O O . GLY A 1 249 ? 7.894 -17.113 -22.830 1.00 78.38 249 GLY A O 1
ATOM 1963 N N . VAL A 1 250 ? 9.753 -16.018 -22.204 1.00 76.75 250 VAL A N 1
ATOM 1964 C CA . VAL A 1 250 ? 9.642 -14.935 -23.195 1.00 76.75 250 VAL A CA 1
ATOM 1965 C C . VAL A 1 250 ? 10.805 -15.039 -24.175 1.00 76.75 250 VAL A C 1
ATOM 1967 O O . VAL A 1 250 ? 11.951 -14.769 -23.823 1.00 76.75 250 VAL A O 1
ATOM 1970 N N . GLU A 1 251 ? 10.518 -15.427 -25.415 1.00 80.94 251 GLU A N 1
ATOM 1971 C CA . GLU A 1 251 ? 11.514 -15.385 -26.485 1.00 80.94 251 GLU A CA 1
ATOM 1972 C C . GLU A 1 251 ? 11.698 -13.940 -26.954 1.00 80.94 251 GLU A C 1
ATOM 1974 O O . GLU A 1 251 ? 10.743 -13.264 -27.343 1.00 80.94 251 GLU A O 1
ATOM 1979 N N . ALA A 1 252 ? 12.937 -13.446 -26.899 1.00 80.00 252 ALA A N 1
ATOM 1980 C CA . ALA A 1 252 ? 13.260 -12.138 -27.444 1.00 80.00 252 ALA A CA 1
ATOM 1981 C C . ALA A 1 252 ? 13.078 -12.167 -28.965 1.00 80.00 252 ALA A C 1
ATOM 1983 O O . ALA A 1 252 ? 13.697 -12.982 -29.653 1.00 80.00 252 ALA A O 1
ATOM 1984 N N . ALA A 1 253 ? 12.255 -11.258 -29.490 1.00 79.94 253 ALA A N 1
ATOM 1985 C CA . ALA A 1 253 ? 12.126 -11.095 -30.929 1.00 79.94 253 ALA A CA 1
ATOM 1986 C C . ALA A 1 253 ? 13.492 -10.704 -31.530 1.00 79.94 253 ALA A C 1
ATOM 1988 O O . ALA A 1 253 ? 14.172 -9.827 -30.979 1.00 79.94 253 ALA A O 1
ATOM 1989 N N . PRO A 1 254 ? 13.918 -11.331 -32.641 1.00 82.38 254 PRO A N 1
ATOM 1990 C CA . PRO A 1 254 ? 15.150 -10.944 -33.305 1.00 82.38 254 PRO A CA 1
ATOM 1991 C C . PRO A 1 254 ? 15.037 -9.502 -33.822 1.00 82.38 254 PRO A C 1
ATOM 1993 O O . PRO A 1 254 ? 14.043 -9.110 -34.429 1.00 82.38 254 PRO A O 1
ATOM 1996 N N . LEU A 1 255 ? 16.072 -8.700 -33.569 1.00 84.06 255 LEU A N 1
ATOM 1997 C CA . LEU A 1 255 ? 16.193 -7.319 -34.052 1.00 84.06 255 LEU A CA 1
ATOM 1998 C C . LEU A 1 255 ? 16.993 -7.282 -35.364 1.00 84.06 255 LEU A C 1
ATOM 2000 O O . LEU A 1 255 ? 18.012 -6.599 -35.463 1.00 84.06 255 LEU A O 1
ATOM 2004 N N . ASP A 1 256 ? 16.575 -8.083 -36.342 1.00 89.38 256 ASP A N 1
ATOM 2005 C CA . ASP A 1 256 ? 17.271 -8.297 -37.618 1.00 89.38 256 ASP A 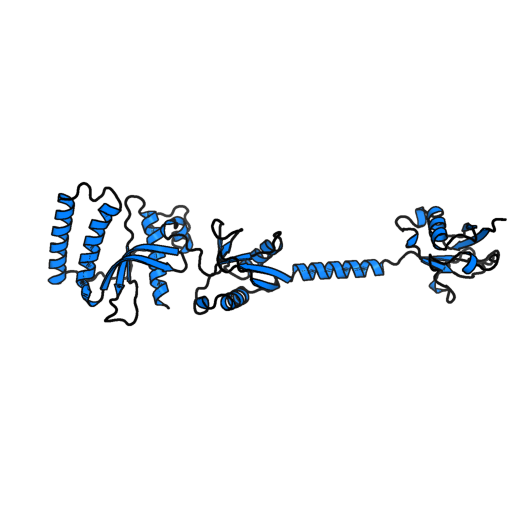CA 1
ATOM 2006 C C . ASP A 1 256 ? 16.609 -7.594 -38.814 1.00 89.38 256 ASP A C 1
ATOM 2008 O O . ASP A 1 256 ? 17.147 -7.613 -39.925 1.00 89.38 256 ASP A O 1
ATOM 2012 N N . SER A 1 257 ? 15.475 -6.923 -38.599 1.00 92.00 257 SER A N 1
ATOM 2013 C CA . SER A 1 257 ? 14.848 -6.103 -39.632 1.00 92.00 257 SER A CA 1
ATOM 2014 C C . SER A 1 257 ? 15.767 -4.948 -40.047 1.00 92.00 257 SER A C 1
ATOM 2016 O O . SER A 1 257 ? 16.547 -4.421 -39.250 1.00 92.00 257 SER A O 1
ATOM 2018 N N . ALA A 1 258 ? 15.658 -4.509 -41.304 1.00 94.31 258 ALA A N 1
ATOM 2019 C CA . ALA A 1 258 ? 16.460 -3.392 -41.808 1.00 94.31 258 ALA A CA 1
ATOM 2020 C C . ALA A 1 258 ? 16.261 -2.105 -40.981 1.00 94.31 258 ALA A C 1
ATOM 2022 O O . ALA A 1 258 ? 17.210 -1.352 -40.772 1.00 94.31 258 ALA A O 1
ATOM 2023 N N . GLU A 1 259 ? 15.044 -1.875 -40.477 1.00 91.81 259 GLU A N 1
ATOM 2024 C CA . GLU A 1 259 ? 14.727 -0.750 -39.591 1.00 91.81 259 GLU A CA 1
ATOM 2025 C C . GLU A 1 259 ? 15.393 -0.899 -38.216 1.00 91.81 259 GLU A C 1
ATOM 2027 O O . GLU A 1 259 ? 16.024 0.046 -37.743 1.00 91.81 259 GLU A O 1
ATOM 2032 N N . ALA A 1 260 ? 15.342 -2.090 -37.609 1.00 92.31 260 ALA A N 1
ATOM 2033 C CA . ALA A 1 260 ? 15.978 -2.352 -36.319 1.00 92.31 260 ALA A CA 1
ATOM 2034 C C . ALA A 1 260 ? 17.511 -2.235 -36.390 1.00 92.31 260 ALA A C 1
ATOM 2036 O O . ALA A 1 260 ? 18.127 -1.628 -35.512 1.00 92.31 260 ALA A O 1
ATOM 2037 N N . ILE A 1 261 ? 18.130 -2.759 -37.455 1.00 94.12 261 ILE A N 1
ATOM 2038 C CA . ILE A 1 261 ? 19.575 -2.629 -37.698 1.00 94.12 261 ILE A CA 1
ATOM 2039 C C . ILE A 1 261 ? 19.956 -1.152 -37.836 1.00 94.12 261 ILE A C 1
ATOM 2041 O O . ILE A 1 261 ? 20.879 -0.689 -37.166 1.00 94.12 261 ILE A O 1
ATOM 2045 N N . LYS A 1 262 ? 19.207 -0.390 -38.644 1.00 94.94 262 LYS A N 1
ATOM 2046 C CA . LYS A 1 262 ? 19.441 1.046 -38.828 1.00 94.94 262 LYS A CA 1
ATOM 2047 C C . LYS A 1 262 ? 19.344 1.813 -37.506 1.00 94.94 262 LYS A C 1
ATOM 2049 O O . LYS A 1 262 ? 20.238 2.596 -37.194 1.00 94.94 262 LYS A O 1
ATOM 2054 N N . LEU A 1 263 ? 18.300 1.566 -36.712 1.00 93.94 263 LEU A N 1
ATOM 2055 C CA . LEU A 1 263 ? 18.117 2.207 -35.405 1.00 93.94 263 LEU A CA 1
ATOM 2056 C C . LEU A 1 263 ? 19.243 1.859 -34.425 1.00 93.94 263 LEU A C 1
ATOM 2058 O O . LEU A 1 263 ? 19.699 2.722 -33.677 1.00 93.94 263 LEU A O 1
ATOM 2062 N N . LYS A 1 264 ? 19.739 0.617 -34.444 1.00 93.06 264 LYS A N 1
ATOM 2063 C CA . LYS A 1 264 ? 20.886 0.199 -33.626 1.00 93.06 264 LYS A CA 1
ATOM 2064 C C . LYS A 1 264 ? 22.164 0.955 -34.000 1.00 93.06 264 LYS A C 1
ATOM 2066 O O . LYS A 1 264 ? 22.911 1.367 -33.106 1.00 93.06 264 LYS A O 1
ATOM 2071 N N . ASP A 1 265 ? 22.420 1.145 -35.290 1.00 94.69 265 ASP A N 1
ATOM 2072 C CA . ASP A 1 265 ? 23.579 1.905 -35.765 1.00 94.69 265 ASP A CA 1
ATOM 2073 C C . ASP A 1 265 ? 23.462 3.387 -35.377 1.00 94.69 265 ASP A C 1
ATOM 2075 O O . ASP A 1 265 ? 24.412 3.972 -34.849 1.00 94.69 265 ASP A O 1
ATOM 2079 N N . GLU A 1 266 ? 22.277 3.980 -35.553 1.00 95.69 266 GLU A N 1
ATOM 2080 C CA . GLU A 1 266 ? 21.978 5.355 -35.138 1.00 95.69 266 GLU A CA 1
ATOM 2081 C C . GLU A 1 266 ? 22.168 5.552 -33.623 1.00 95.69 266 GLU A C 1
ATOM 2083 O O . GLU A 1 266 ? 22.878 6.476 -33.211 1.00 95.69 266 GLU A O 1
ATOM 2088 N N . LEU A 1 267 ? 21.632 4.644 -32.797 1.00 95.94 267 LEU A N 1
ATOM 2089 C CA . LEU A 1 267 ? 21.818 4.630 -31.341 1.00 95.94 267 LEU A CA 1
ATOM 2090 C C . LEU A 1 267 ? 23.300 4.524 -30.961 1.00 95.94 267 LEU A C 1
ATOM 2092 O O . LEU A 1 267 ? 23.779 5.243 -30.084 1.00 95.94 267 LEU A O 1
ATOM 2096 N N . THR A 1 268 ? 24.051 3.649 -31.634 1.00 95.62 268 THR A N 1
ATOM 2097 C CA . THR A 1 268 ? 25.488 3.472 -31.379 1.00 95.62 268 THR A CA 1
ATOM 2098 C C . THR A 1 268 ? 26.242 4.778 -31.628 1.00 95.62 268 THR A C 1
ATOM 2100 O O . THR A 1 268 ? 27.017 5.224 -30.778 1.00 95.62 268 THR A O 1
ATOM 2103 N N . VAL A 1 269 ? 25.984 5.434 -32.764 1.00 96.25 269 VAL A N 1
ATOM 2104 C CA . VAL A 1 269 ? 26.590 6.730 -33.101 1.00 96.25 269 VAL A CA 1
ATOM 2105 C C . VAL A 1 269 ? 26.226 7.796 -32.067 1.00 96.25 269 VAL A C 1
ATOM 2107 O O . VAL A 1 269 ? 27.087 8.570 -31.641 1.00 96.25 269 VAL A O 1
ATOM 2110 N N . GLU A 1 270 ? 24.964 7.853 -31.656 1.00 94.94 270 GLU A N 1
ATOM 2111 C CA . GLU A 1 270 ? 24.458 8.820 -30.687 1.00 94.94 270 GLU A CA 1
ATOM 2112 C C . GLU A 1 270 ? 25.112 8.655 -29.301 1.00 94.94 270 GLU A C 1
ATOM 2114 O O . GLU A 1 270 ? 25.640 9.623 -28.743 1.00 94.94 270 GLU A O 1
ATOM 2119 N N . VAL A 1 271 ? 25.160 7.427 -28.773 1.00 92.44 271 VAL A N 1
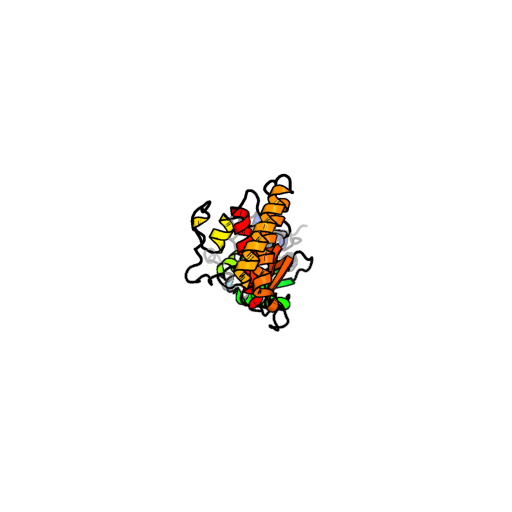ATOM 2120 C CA . VAL A 1 271 ? 25.774 7.113 -27.473 1.00 92.44 271 VAL A CA 1
ATOM 2121 C C . VAL A 1 271 ? 27.279 7.399 -27.488 1.00 92.44 271 VAL A C 1
ATOM 2123 O O . VAL A 1 271 ? 27.796 7.995 -26.538 1.00 92.44 271 VAL A O 1
ATOM 2126 N N . VAL A 1 272 ? 27.988 7.057 -28.572 1.00 92.12 272 VAL A N 1
ATOM 2127 C CA . VAL A 1 272 ? 29.420 7.377 -28.733 1.00 92.12 272 VAL A CA 1
ATOM 2128 C C . VAL A 1 272 ? 29.647 8.888 -28.723 1.00 92.12 272 VAL A C 1
ATOM 2130 O O . VAL A 1 272 ? 30.517 9.377 -27.994 1.00 92.12 272 VAL A O 1
ATOM 2133 N N . LYS A 1 273 ? 28.838 9.647 -29.474 1.00 92.31 273 LYS A N 1
ATOM 2134 C CA . LYS A 1 273 ? 28.908 11.115 -29.482 1.00 92.31 273 LYS A CA 1
ATOM 2135 C C . LYS A 1 273 ? 28.691 11.681 -28.083 1.00 92.31 273 LYS A C 1
ATOM 2137 O O . LYS A 1 273 ? 29.525 12.466 -27.629 1.00 92.31 273 LYS A O 1
ATOM 2142 N N . ARG A 1 274 ? 27.645 11.246 -27.367 1.00 90.19 274 ARG A N 1
ATOM 2143 C CA . ARG A 1 274 ? 27.391 11.677 -25.981 1.00 90.19 274 ARG A CA 1
ATOM 2144 C C . ARG A 1 274 ? 28.574 11.384 -25.066 1.00 90.19 274 ARG A C 1
ATOM 2146 O O . ARG A 1 274 ? 29.000 12.281 -24.347 1.00 90.19 274 ARG A O 1
ATOM 2153 N N . ASN A 1 275 ? 29.132 10.175 -25.122 1.00 86.75 275 ASN A N 1
ATOM 2154 C CA . ASN A 1 275 ? 30.266 9.789 -24.283 1.00 86.75 275 ASN A CA 1
ATOM 2155 C C . ASN A 1 275 ? 31.525 10.631 -24.565 1.00 86.75 275 ASN A C 1
ATOM 2157 O O . ASN A 1 275 ? 32.267 10.947 -23.642 1.00 86.75 275 ASN A O 1
ATOM 2161 N N . SER A 1 276 ? 31.753 11.023 -25.824 1.00 89.31 276 SER A N 1
ATOM 2162 C CA . SER A 1 276 ? 32.890 11.879 -26.195 1.00 89.31 276 SER A CA 1
ATOM 2163 C C . SER A 1 276 ? 32.708 13.357 -25.822 1.00 89.31 276 SER A C 1
ATOM 2165 O O . SER A 1 276 ? 33.683 14.030 -25.496 1.00 89.31 276 SER A O 1
ATOM 2167 N N . ALA A 1 277 ? 31.474 13.869 -25.866 1.00 89.88 277 ALA A N 1
ATOM 2168 C CA . ALA A 1 277 ? 31.180 15.288 -25.669 1.00 89.88 277 ALA A CA 1
ATOM 2169 C C . ALA A 1 277 ? 30.864 15.647 -24.207 1.00 89.88 277 ALA A C 1
ATOM 2171 O O . ALA A 1 277 ? 31.161 16.755 -23.760 1.00 89.88 277 ALA A O 1
ATOM 2172 N N . LEU A 1 278 ? 30.252 14.731 -23.451 1.00 86.75 278 LEU A N 1
ATOM 2173 C CA . LEU A 1 278 ? 29.854 14.963 -22.066 1.00 86.75 278 LEU A CA 1
ATOM 2174 C C . LEU A 1 278 ? 30.968 14.549 -21.106 1.00 86.75 278 LEU A C 1
ATOM 2176 O O . LEU A 1 278 ? 31.389 13.393 -21.054 1.00 86.75 278 LEU A O 1
ATOM 2180 N N . LYS A 1 279 ? 31.401 15.487 -20.263 1.00 82.31 279 LYS A N 1
ATOM 2181 C CA . LYS A 1 279 ? 32.370 15.200 -19.206 1.00 82.31 279 LYS A CA 1
ATOM 2182 C C . LYS A 1 279 ? 31.705 14.372 -18.101 1.00 82.31 279 LYS A C 1
ATOM 2184 O O . LYS A 1 279 ? 31.052 14.919 -17.220 1.00 82.31 279 LYS A O 1
ATOM 2189 N N . GLY A 1 280 ? 31.907 13.057 -18.145 1.00 77.75 280 GLY A N 1
ATOM 2190 C CA . GLY A 1 280 ? 31.508 12.140 -17.078 1.00 77.75 280 GLY A CA 1
ATOM 2191 C C . GLY A 1 280 ? 30.027 11.749 -17.100 1.00 77.75 280 GLY A C 1
ATOM 2192 O O . GLY A 1 280 ? 29.296 11.981 -16.144 1.00 77.75 280 GLY A O 1
ATOM 2193 N N . VAL A 1 281 ? 29.608 11.064 -18.166 1.00 75.31 281 VAL A N 1
ATOM 2194 C CA . VAL A 1 281 ? 28.255 10.489 -18.337 1.00 75.31 281 VAL A CA 1
ATOM 2195 C C . VAL A 1 281 ? 27.819 9.531 -17.210 1.00 75.31 281 VAL A C 1
ATOM 2197 O O . VAL A 1 281 ? 26.638 9.249 -17.045 1.00 75.31 281 VAL A O 1
ATOM 2200 N N . HIS A 1 282 ? 28.760 9.030 -16.409 1.00 79.19 282 HIS A N 1
ATOM 2201 C CA . HIS A 1 282 ? 28.513 8.082 -15.320 1.00 79.19 282 HIS A CA 1
ATOM 2202 C C . HIS A 1 282 ? 28.570 8.716 -13.917 1.00 79.19 282 HIS A C 1
ATOM 2204 O O . HIS A 1 282 ? 28.456 7.986 -12.927 1.00 79.19 282 HIS A O 1
ATOM 2210 N N . LEU A 1 283 ? 28.769 10.039 -13.816 1.00 84.19 283 LEU A N 1
ATOM 2211 C CA . LEU A 1 283 ? 29.058 10.735 -12.555 1.00 84.19 283 LEU A CA 1
ATOM 2212 C C . LEU A 1 283 ? 27.865 10.784 -11.598 1.00 84.19 283 LEU A C 1
ATOM 2214 O O . LEU A 1 283 ? 28.043 10.651 -10.387 1.00 84.19 283 LEU A O 1
ATOM 2218 N N . ASN A 1 284 ? 26.661 10.987 -12.126 1.00 88.44 284 ASN A N 1
ATOM 2219 C CA . ASN A 1 284 ? 25.428 11.055 -11.346 1.00 88.44 284 ASN A CA 1
ATOM 2220 C C . ASN A 1 284 ? 24.231 10.487 -12.122 1.00 88.44 284 ASN A C 1
ATOM 2222 O O . ASN A 1 284 ? 24.329 10.166 -13.308 1.00 88.44 284 ASN A O 1
ATOM 2226 N N . GLU A 1 285 ? 23.102 10.361 -11.433 1.00 89.31 285 GLU A N 1
ATOM 2227 C CA . GLU A 1 285 ? 21.865 9.797 -11.976 1.00 89.31 285 GLU A CA 1
ATOM 2228 C C . GLU A 1 285 ? 21.359 10.559 -13.206 1.00 89.31 285 GLU A C 1
ATOM 2230 O O . GLU A 1 285 ? 21.099 9.943 -14.234 1.00 89.31 285 GLU A O 1
ATOM 2235 N N . ALA A 1 286 ? 21.365 11.896 -13.168 1.00 89.62 286 ALA A N 1
ATOM 2236 C CA . ALA A 1 286 ? 20.948 12.732 -14.295 1.00 89.62 286 ALA A CA 1
ATOM 2237 C C . ALA A 1 286 ? 21.800 12.488 -15.555 1.00 89.62 286 ALA A C 1
ATOM 2239 O O . ALA A 1 286 ? 21.272 12.344 -16.655 1.00 89.62 286 ALA A O 1
ATOM 2240 N N . SER A 1 287 ? 23.124 12.381 -15.407 1.00 89.56 287 SER A N 1
ATOM 2241 C CA . SER A 1 287 ? 24.026 12.096 -16.530 1.00 89.56 287 SER A CA 1
ATOM 2242 C C . SER A 1 287 ? 23.829 10.690 -17.113 1.00 89.56 287 SER A C 1
ATOM 2244 O O . SER A 1 287 ? 23.881 10.523 -18.331 1.00 89.56 287 SER A O 1
ATOM 2246 N N . ARG A 1 288 ? 23.527 9.697 -16.263 1.00 90.94 288 ARG A N 1
ATOM 2247 C CA . ARG A 1 288 ? 23.200 8.327 -16.690 1.00 90.94 288 ARG A CA 1
ATOM 2248 C C . ARG A 1 288 ? 21.847 8.263 -17.385 1.00 90.94 288 ARG A C 1
ATOM 2250 O O . ARG A 1 288 ? 21.711 7.548 -18.375 1.00 90.94 288 ARG A O 1
ATOM 2257 N N . SER A 1 289 ? 20.884 9.041 -16.897 1.00 92.94 289 SER A N 1
ATOM 2258 C CA . SER A 1 289 ? 19.534 9.142 -17.445 1.00 92.94 289 SER A CA 1
ATOM 2259 C C . SER A 1 289 ? 19.563 9.554 -18.918 1.00 92.94 289 SER A C 1
ATOM 2261 O O . SER A 1 289 ? 18.902 8.927 -19.736 1.00 92.94 289 SER A O 1
ATOM 2263 N N . LEU A 1 290 ? 20.468 10.460 -19.317 1.00 91.88 290 LEU A N 1
ATOM 2264 C CA . LEU A 1 290 ? 20.674 10.805 -20.734 1.00 91.88 290 LEU A CA 1
ATOM 2265 C C . LEU A 1 290 ? 21.023 9.592 -21.613 1.00 91.88 290 LEU A C 1
ATOM 2267 O O . LEU A 1 290 ? 20.558 9.504 -22.750 1.00 91.88 290 LEU A O 1
ATOM 2271 N N . VAL A 1 291 ? 21.838 8.660 -21.108 1.00 91.81 291 VAL A N 1
ATOM 2272 C CA . VAL A 1 291 ? 22.184 7.429 -21.835 1.00 91.81 291 VAL A CA 1
ATOM 2273 C C . VAL A 1 291 ? 21.010 6.461 -21.826 1.00 91.81 291 VAL A C 1
ATOM 2275 O O . VAL A 1 291 ? 20.639 5.975 -22.886 1.00 91.81 291 VAL A O 1
ATOM 2278 N N . VAL A 1 292 ? 20.377 6.221 -20.676 1.00 93.44 292 VAL A N 1
ATOM 2279 C CA . VAL A 1 292 ? 19.203 5.332 -20.581 1.00 93.44 292 VAL A CA 1
ATOM 2280 C C . VAL A 1 292 ? 18.077 5.801 -21.506 1.00 93.44 292 VAL A C 1
ATOM 2282 O O . VAL A 1 292 ? 17.551 5.007 -22.284 1.00 93.44 292 VAL A O 1
ATOM 2285 N N . GLY A 1 293 ? 17.784 7.101 -21.515 1.00 95.19 293 GLY A N 1
ATOM 2286 C CA . GLY A 1 293 ? 16.810 7.708 -22.416 1.00 95.19 293 GLY A CA 1
ATOM 2287 C C . GLY A 1 293 ? 17.134 7.485 -23.895 1.00 95.19 293 GLY A C 1
ATOM 2288 O O . GLY A 1 293 ? 16.216 7.299 -24.682 1.00 95.19 293 GLY A O 1
ATOM 2289 N N . SER A 1 294 ? 18.416 7.406 -24.271 1.00 94.69 294 SER A N 1
ATOM 2290 C CA . SER A 1 294 ? 18.843 7.089 -25.650 1.00 94.69 294 SER A CA 1
ATOM 2291 C C . SER A 1 294 ? 18.314 5.721 -26.091 1.00 94.69 294 SER A C 1
ATOM 2293 O O . SER A 1 294 ? 17.696 5.583 -27.144 1.00 94.69 294 SER A O 1
ATOM 2295 N N . TYR A 1 295 ? 18.514 4.710 -25.239 1.00 94.75 295 TYR A N 1
ATOM 2296 C CA . TYR A 1 295 ? 18.057 3.343 -25.490 1.00 94.75 295 TYR A CA 1
ATOM 2297 C C . TYR A 1 295 ? 16.531 3.263 -25.530 1.00 94.75 295 TYR A C 1
ATOM 2299 O O . TYR A 1 295 ? 15.979 2.617 -26.417 1.00 94.75 295 TYR A O 1
ATOM 2307 N N . LEU A 1 296 ? 15.847 3.934 -24.599 1.00 95.81 296 LEU A N 1
ATOM 2308 C CA . LEU A 1 296 ? 14.384 3.925 -24.537 1.00 95.81 296 LEU A CA 1
ATOM 2309 C C . LEU A 1 296 ? 13.745 4.637 -25.733 1.00 95.81 296 LEU A C 1
ATOM 2311 O O . LEU A 1 296 ? 12.737 4.155 -26.247 1.00 95.81 296 LEU A O 1
ATOM 2315 N N . ILE A 1 297 ? 14.335 5.736 -26.213 1.00 95.44 297 ILE A N 1
ATOM 2316 C CA . ILE A 1 297 ? 13.889 6.423 -27.432 1.00 95.44 297 ILE A CA 1
ATOM 2317 C C . ILE A 1 297 ? 14.040 5.495 -28.638 1.00 95.44 297 ILE A C 1
ATOM 2319 O O . ILE A 1 297 ? 13.066 5.292 -29.356 1.00 95.44 297 ILE A O 1
ATOM 2323 N N . ALA A 1 298 ? 15.213 4.882 -28.827 1.00 93.94 298 ALA A N 1
ATOM 2324 C CA . ALA A 1 298 ? 15.448 3.967 -29.946 1.00 93.94 298 ALA A CA 1
ATOM 2325 C C . ALA A 1 298 ? 14.498 2.756 -29.917 1.00 93.94 298 ALA A C 1
ATOM 2327 O O . ALA A 1 298 ? 13.939 2.381 -30.946 1.00 93.94 298 ALA A O 1
ATOM 2328 N N . ALA A 1 299 ? 14.272 2.175 -28.734 1.00 90.56 299 ALA A N 1
ATOM 2329 C CA . ALA A 1 299 ? 13.333 1.071 -28.558 1.00 90.56 299 ALA A CA 1
ATOM 2330 C C . ALA A 1 299 ? 11.882 1.493 -28.837 1.00 90.56 299 ALA A C 1
ATOM 2332 O O . ALA A 1 299 ? 11.149 0.754 -29.483 1.00 90.56 299 ALA A O 1
ATOM 2333 N N . THR A 1 300 ? 11.466 2.678 -28.384 1.00 92.62 300 THR A N 1
ATOM 2334 C CA . THR A 1 300 ? 10.098 3.178 -28.602 1.00 92.62 300 THR A CA 1
ATOM 2335 C C . THR A 1 300 ? 9.861 3.552 -30.065 1.00 92.62 300 THR A C 1
ATOM 2337 O O . THR A 1 300 ? 8.783 3.284 -30.582 1.00 92.62 300 THR A O 1
ATOM 2340 N N . GLU A 1 301 ? 10.860 4.114 -30.755 1.00 93.62 301 GLU A N 1
ATOM 2341 C CA . GLU A 1 301 ? 10.774 4.458 -32.183 1.00 93.62 301 GLU A CA 1
ATOM 2342 C C . GLU A 1 301 ? 10.519 3.221 -33.056 1.00 93.62 301 GLU A C 1
ATOM 2344 O O . GLU A 1 301 ? 9.731 3.291 -33.998 1.00 93.62 301 GLU A O 1
ATOM 2349 N N . LEU A 1 302 ? 11.101 2.067 -32.701 1.00 91.44 302 LEU A N 1
ATOM 2350 C CA . LEU A 1 302 ? 10.848 0.800 -33.399 1.00 91.44 302 LEU A CA 1
ATOM 2351 C C . LEU A 1 302 ? 9.366 0.377 -33.349 1.00 91.44 302 LEU A C 1
ATOM 2353 O O . LEU A 1 302 ? 8.897 -0.329 -34.235 1.00 91.44 302 LEU A O 1
ATOM 2357 N N . PHE A 1 303 ? 8.623 0.836 -32.338 1.00 89.50 303 PHE A N 1
ATOM 2358 C CA . PHE A 1 303 ? 7.201 0.551 -32.135 1.00 89.50 303 PHE A CA 1
ATOM 2359 C C . PHE A 1 303 ? 6.360 1.835 -32.088 1.00 89.50 303 PHE A C 1
ATOM 2361 O O . PHE A 1 303 ? 5.352 1.896 -31.386 1.00 89.50 303 PHE A O 1
ATOM 2368 N N . LYS A 1 304 ? 6.766 2.891 -32.805 1.00 90.31 304 LYS A N 1
ATOM 2369 C CA . LYS A 1 304 ? 6.187 4.244 -32.676 1.00 90.31 304 LYS A CA 1
ATOM 2370 C C . LYS A 1 304 ? 4.682 4.346 -32.917 1.00 90.31 304 LYS A C 1
ATOM 2372 O O . LYS A 1 304 ? 4.041 5.233 -32.350 1.00 90.31 304 LYS A O 1
ATOM 2377 N N . GLU A 1 305 ? 4.123 3.452 -33.728 1.00 89.44 305 GLU A N 1
ATOM 2378 C CA . GLU A 1 305 ? 2.682 3.391 -33.998 1.00 89.44 305 GLU A CA 1
ATOM 2379 C C . GLU A 1 305 ? 1.891 2.934 -32.763 1.00 89.44 305 GLU A C 1
ATOM 2381 O O . GLU A 1 305 ? 0.783 3.411 -32.522 1.00 89.44 305 GLU A O 1
ATOM 2386 N N . ASP A 1 306 ? 2.491 2.079 -31.931 1.00 87.94 306 ASP A N 1
ATOM 2387 C CA . ASP A 1 306 ? 1.835 1.455 -30.782 1.00 87.94 306 ASP A CA 1
ATOM 2388 C C . ASP A 1 306 ? 2.286 2.036 -29.446 1.00 87.94 306 ASP A C 1
ATOM 2390 O O . ASP A 1 306 ? 1.522 1.996 -28.482 1.00 87.94 306 ASP A O 1
ATOM 2394 N N . LEU A 1 307 ? 3.505 2.575 -29.368 1.00 90.62 307 LEU A N 1
ATOM 2395 C CA . LEU A 1 307 ? 4.140 2.985 -28.121 1.00 90.62 307 LEU A CA 1
ATOM 2396 C C . LEU A 1 307 ? 4.455 4.484 -28.069 1.00 90.62 307 LEU A C 1
ATOM 2398 O O . LEU A 1 307 ? 4.723 5.149 -29.075 1.00 90.62 307 LEU A O 1
ATOM 2402 N N . VAL A 1 308 ? 4.445 5.017 -26.849 1.00 92.50 308 VAL A N 1
ATOM 2403 C CA . VAL A 1 308 ? 4.930 6.357 -26.511 1.00 92.50 308 VAL A CA 1
ATOM 2404 C C . VAL A 1 308 ? 5.761 6.308 -25.231 1.00 92.50 308 VAL A C 1
ATOM 2406 O O . VAL A 1 308 ? 5.469 5.529 -24.321 1.00 92.50 308 VAL A O 1
ATOM 2409 N N . LEU A 1 309 ? 6.804 7.135 -25.180 1.00 95.06 309 LEU A N 1
ATOM 2410 C CA . LEU A 1 309 ? 7.699 7.282 -24.039 1.00 95.06 309 LEU A CA 1
ATOM 2411 C C . LEU A 1 309 ? 7.379 8.587 -23.307 1.00 95.06 309 LEU A C 1
ATOM 2413 O O . LEU A 1 309 ? 7.447 9.658 -23.908 1.00 95.06 309 LEU A O 1
ATOM 2417 N N . ASP A 1 310 ? 7.092 8.490 -22.014 1.00 93.19 310 ASP A N 1
ATOM 2418 C CA . ASP A 1 310 ? 6.925 9.626 -21.113 1.00 93.19 310 ASP A CA 1
ATOM 2419 C C . ASP A 1 310 ? 8.125 9.733 -20.163 1.00 93.19 310 ASP A C 1
ATOM 2421 O O . ASP A 1 310 ? 8.746 8.735 -19.791 1.00 93.19 310 ASP A O 1
ATOM 2425 N N . VAL A 1 311 ? 8.433 10.964 -19.754 1.00 94.19 311 VAL A N 1
ATOM 2426 C CA . VAL A 1 311 ? 9.468 11.283 -18.762 1.00 94.19 311 VAL A CA 1
ATOM 2427 C C . VAL A 1 311 ? 8.783 11.799 -17.503 1.00 94.19 311 VAL A C 1
ATOM 2429 O O . VAL A 1 311 ? 7.846 12.592 -17.599 1.00 94.19 311 VAL A O 1
ATOM 2432 N N . GLU A 1 312 ? 9.251 11.378 -16.327 1.00 91.81 312 GLU A N 1
ATOM 2433 C CA . GLU A 1 312 ? 8.722 11.826 -15.029 1.00 91.81 312 GLU A CA 1
ATOM 2434 C C . GLU A 1 312 ? 7.201 11.633 -14.845 1.00 91.81 312 GLU A C 1
ATOM 2436 O O . GLU A 1 312 ? 6.534 12.409 -14.145 1.00 91.81 312 GLU A O 1
ATOM 2441 N N . ARG A 1 313 ? 6.615 10.599 -15.461 1.00 87.56 313 ARG A N 1
ATOM 2442 C CA . ARG A 1 313 ? 5.176 10.349 -15.331 1.00 87.56 313 ARG A CA 1
ATOM 2443 C C . ARG A 1 313 ? 4.841 9.930 -13.907 1.00 87.56 313 ARG A C 1
ATOM 2445 O O . ARG A 1 313 ? 5.482 9.059 -13.326 1.00 87.56 313 ARG A O 1
ATOM 2452 N N . GLU A 1 314 ? 3.793 10.526 -13.354 1.00 85.50 314 GLU A N 1
ATOM 2453 C CA . GLU A 1 314 ? 3.269 10.149 -12.045 1.00 85.50 314 GLU A CA 1
ATOM 2454 C C . GLU A 1 314 ? 2.560 8.788 -12.136 1.00 85.50 314 GLU A C 1
ATOM 2456 O O . GLU A 1 314 ? 1.582 8.640 -12.873 1.00 85.50 314 GLU A O 1
ATOM 2461 N N . ILE A 1 315 ? 3.018 7.808 -11.352 1.00 83.25 315 ILE A N 1
ATOM 2462 C CA . ILE A 1 315 ? 2.340 6.521 -11.168 1.00 83.25 315 ILE A CA 1
ATOM 2463 C C . ILE A 1 315 ? 1.833 6.444 -9.735 1.00 83.25 315 ILE A C 1
ATOM 2465 O O . ILE A 1 315 ? 2.551 6.727 -8.775 1.00 83.25 315 ILE A O 1
ATOM 2469 N N . LYS A 1 316 ? 0.590 6.003 -9.566 1.00 79.69 316 LYS A N 1
ATOM 2470 C CA . LYS A 1 316 ? -0.011 5.769 -8.253 1.00 79.69 316 LYS A CA 1
ATOM 2471 C C . LYS A 1 316 ? -0.592 4.373 -8.223 1.00 79.69 316 LYS A C 1
ATOM 2473 O O . LYS A 1 316 ? -1.258 3.970 -9.169 1.00 79.69 316 LYS A O 1
ATOM 2478 N N . GLY A 1 317 ? -0.355 3.665 -7.133 1.00 74.62 317 GLY A N 1
ATOM 2479 C CA . GLY A 1 317 ? -0.927 2.350 -6.921 1.00 74.62 317 GLY A CA 1
ATOM 2480 C C . GLY A 1 317 ? -1.114 2.052 -5.451 1.00 74.62 317 GLY A C 1
ATOM 2481 O O . GLY A 1 317 ? -0.813 2.859 -4.568 1.00 74.62 317 GLY A O 1
ATOM 2482 N N . ARG A 1 318 ? -1.609 0.847 -5.183 1.00 70.88 318 ARG A N 1
ATOM 2483 C CA . ARG A 1 318 ? -1.957 0.411 -3.830 1.00 70.88 318 ARG A CA 1
ATOM 2484 C C . ARG A 1 318 ? -0.776 0.401 -2.861 1.00 70.88 318 ARG A C 1
ATOM 2486 O O . ARG A 1 318 ? -1.011 0.350 -1.670 1.00 70.88 318 ARG A O 1
ATOM 2493 N N . ARG A 1 319 ? 0.473 0.409 -3.337 1.00 76.31 319 ARG A N 1
ATOM 2494 C CA . ARG A 1 319 ? 1.685 0.286 -2.505 1.00 76.31 319 ARG A CA 1
ATOM 2495 C C . ARG A 1 319 ? 2.572 1.528 -2.501 1.00 76.31 319 ARG A C 1
ATOM 2497 O O . ARG A 1 319 ? 3.628 1.531 -1.868 1.00 76.31 319 ARG A O 1
ATOM 2504 N N . GLY A 1 320 ? 2.181 2.589 -3.199 1.00 79.50 320 GLY A N 1
ATOM 2505 C CA . GLY A 1 320 ? 3.015 3.775 -3.282 1.00 79.50 320 GLY A CA 1
ATOM 2506 C C . GLY A 1 320 ? 2.561 4.776 -4.324 1.00 79.50 320 GLY A C 1
ATOM 2507 O O . GLY A 1 320 ? 1.543 4.625 -4.999 1.00 79.50 320 GLY A O 1
ATOM 2508 N N . HIS A 1 321 ? 3.340 5.840 -4.409 1.00 82.06 321 HIS A N 1
ATOM 2509 C CA . HIS A 1 321 ? 3.180 6.862 -5.423 1.00 82.06 321 HIS A CA 1
ATOM 2510 C C . HIS A 1 321 ? 4.526 7.495 -5.735 1.00 82.06 321 HIS A C 1
ATOM 2512 O O . HIS A 1 321 ? 5.476 7.419 -4.945 1.00 82.06 321 HIS A O 1
ATOM 2518 N N . GLY A 1 322 ? 4.569 8.149 -6.882 1.00 84.38 322 GLY A N 1
ATOM 2519 C CA . GLY A 1 322 ? 5.686 8.963 -7.300 1.00 84.38 322 GLY A CA 1
ATOM 2520 C C . GLY A 1 322 ? 5.893 8.880 -8.795 1.00 84.38 322 GLY A C 1
ATOM 2521 O O . GLY A 1 322 ? 5.263 8.092 -9.508 1.00 84.38 322 GLY A O 1
ATOM 2522 N N . LYS A 1 323 ? 6.817 9.708 -9.251 1.00 88.75 323 LYS A N 1
ATOM 2523 C CA . LYS A 1 323 ? 7.249 9.727 -10.635 1.00 88.75 323 LYS A CA 1
ATOM 2524 C C . LYS A 1 323 ? 8.160 8.541 -10.930 1.00 88.75 323 LYS A C 1
ATOM 2526 O O . LYS A 1 323 ? 8.883 8.075 -10.050 1.00 88.75 323 LYS A O 1
ATOM 2531 N N . VAL A 1 324 ? 8.105 8.068 -12.164 1.00 92.56 324 VAL A N 1
ATOM 2532 C CA . VAL A 1 324 ? 9.129 7.205 -12.766 1.00 92.56 324 VAL A CA 1
ATOM 2533 C C . VAL A 1 324 ? 9.991 8.043 -13.692 1.00 92.56 324 VAL A C 1
ATOM 2535 O O . VAL A 1 324 ? 9.455 8.924 -14.361 1.00 92.56 324 VAL A O 1
ATOM 2538 N N . ASP A 1 325 ? 11.294 7.767 -13.766 1.00 94.75 325 ASP A N 1
ATOM 2539 C CA . ASP A 1 325 ? 12.186 8.514 -14.664 1.00 94.75 325 ASP A CA 1
ATOM 2540 C C . ASP A 1 325 ? 11.715 8.408 -16.113 1.00 94.75 325 ASP A C 1
ATOM 2542 O O . ASP A 1 325 ? 11.605 9.416 -16.813 1.00 94.75 325 ASP A O 1
ATOM 2546 N N . TYR A 1 326 ? 11.358 7.188 -16.525 1.00 96.62 326 TYR A N 1
ATOM 2547 C CA . TYR A 1 326 ? 10.766 6.915 -17.826 1.00 96.62 326 TYR A CA 1
ATOM 2548 C C . TYR A 1 326 ? 9.637 5.893 -17.735 1.00 96.62 326 TYR A C 1
ATOM 2550 O O . TYR A 1 326 ? 9.725 4.912 -16.990 1.00 96.62 326 TYR A O 1
ATOM 2558 N N . SER A 1 327 ? 8.614 6.063 -18.567 1.00 94.06 327 SER A N 1
ATOM 2559 C CA . SER A 1 327 ? 7.551 5.076 -18.743 1.00 94.06 327 SER A CA 1
ATOM 2560 C C . SER A 1 327 ? 7.151 4.896 -20.198 1.00 94.06 327 SER A C 1
ATOM 2562 O O . SER A 1 327 ? 7.078 5.850 -20.965 1.00 94.06 327 SER A O 1
ATOM 2564 N N . VAL A 1 328 ? 6.879 3.647 -20.570 1.00 92.88 328 VAL A N 1
ATOM 2565 C CA . VAL A 1 328 ? 6.435 3.261 -21.914 1.00 92.88 328 VAL A CA 1
ATOM 2566 C C . VAL A 1 328 ? 4.950 2.930 -21.856 1.00 92.88 328 VAL A C 1
ATOM 2568 O O . VAL A 1 328 ? 4.536 2.139 -21.007 1.00 92.88 328 VAL A O 1
ATOM 2571 N N . HIS A 1 329 ? 4.157 3.508 -22.758 1.00 88.31 329 HIS A N 1
ATOM 2572 C CA . HIS A 1 329 ? 2.700 3.368 -22.784 1.00 88.31 329 HIS A CA 1
ATOM 2573 C C . HIS A 1 329 ? 2.168 2.994 -24.154 1.00 88.31 329 HIS A C 1
ATOM 2575 O O . HIS A 1 329 ? 2.793 3.298 -25.167 1.00 88.31 329 HIS A O 1
ATOM 2581 N N . SER A 1 330 ? 0.971 2.412 -24.176 1.00 87.69 330 SER A N 1
ATOM 2582 C CA . SER A 1 330 ? 0.202 2.237 -25.406 1.00 87.69 330 SER A CA 1
ATOM 2583 C C . SER A 1 330 ? -0.293 3.581 -25.953 1.00 87.69 330 SER A C 1
ATOM 2585 O O . SER A 1 330 ? -0.875 4.388 -25.223 1.00 87.69 330 SER A O 1
ATOM 2587 N N . ARG A 1 331 ? -0.146 3.805 -27.258 1.00 84.81 331 ARG A N 1
ATOM 2588 C CA . ARG A 1 331 ? -0.689 4.966 -27.963 1.00 84.81 331 ARG A CA 1
ATOM 2589 C C . ARG A 1 331 ? -2.213 4.834 -28.095 1.00 84.81 331 ARG A C 1
ATOM 2591 O O . ARG A 1 331 ? -2.731 3.838 -28.593 1.00 84.81 331 ARG A O 1
ATOM 2598 N N . LYS A 1 332 ? -2.944 5.881 -27.689 1.00 67.25 332 LYS A N 1
ATOM 2599 C CA . LYS A 1 332 ? -4.425 5.934 -27.653 1.00 67.25 332 LYS A CA 1
ATOM 2600 C C . LYS A 1 332 ? -5.136 5.704 -28.997 1.00 67.25 332 LYS A C 1
ATOM 2602 O O . LYS A 1 332 ? -6.348 5.532 -29.006 1.00 67.25 332 LYS A O 1
ATOM 2607 N N . SER A 1 333 ? -4.437 5.724 -30.131 1.00 59.12 333 SER A N 1
ATOM 2608 C CA . SER A 1 333 ? -5.057 5.506 -31.447 1.00 59.12 333 SER A CA 1
ATOM 2609 C C . SER A 1 333 ? -5.466 4.050 -31.694 1.00 59.12 333 SER A C 1
ATOM 2611 O O . SER A 1 333 ? -6.425 3.829 -32.427 1.00 59.12 333 SER A O 1
ATOM 2613 N N . ASN A 1 334 ? -4.799 3.081 -31.053 1.00 52.34 334 ASN A N 1
ATOM 2614 C CA . ASN A 1 334 ? -5.052 1.643 -31.245 1.00 52.34 334 ASN A CA 1
ATOM 2615 C C . ASN A 1 334 ? -5.776 0.983 -30.054 1.00 52.34 334 ASN A C 1
ATOM 2617 O O . ASN A 1 334 ? -6.119 -0.195 -30.109 1.00 52.34 334 ASN A O 1
ATOM 2621 N N . SER A 1 335 ? -6.022 1.731 -28.974 1.00 53.38 335 SER A N 1
ATOM 2622 C CA . SER A 1 335 ? -6.556 1.235 -27.704 1.00 53.38 335 SER A CA 1
ATOM 2623 C C . SER A 1 335 ? -7.423 2.309 -27.045 1.00 53.38 335 SER A C 1
ATOM 2625 O O . SER A 1 335 ? -6.978 3.441 -26.865 1.00 53.38 335 SER A O 1
ATOM 2627 N N . THR A 1 336 ? -8.641 1.964 -26.614 1.00 53.50 336 THR A N 1
ATOM 2628 C CA . THR A 1 336 ? -9.473 2.836 -25.758 1.00 53.50 336 THR A CA 1
ATOM 2629 C C . THR A 1 336 ? -8.900 3.018 -24.348 1.00 53.50 336 THR A C 1
ATOM 2631 O O . THR A 1 336 ? -9.469 3.762 -23.552 1.00 53.50 336 THR A O 1
ATOM 2634 N N . LEU A 1 337 ? -7.788 2.351 -24.028 1.00 56.44 337 LEU A N 1
ATOM 2635 C CA . LEU A 1 337 ? -7.181 2.292 -22.704 1.00 56.44 337 LEU A CA 1
ATOM 2636 C C . LEU A 1 337 ? -5.725 2.796 -22.726 1.00 56.44 337 LEU A C 1
ATOM 2638 O O . LEU A 1 337 ? -4.952 2.512 -23.643 1.00 56.44 337 LEU A O 1
ATOM 2642 N N . ASP A 1 338 ? -5.366 3.580 -21.711 1.00 70.12 338 ASP A N 1
ATOM 2643 C CA . ASP A 1 338 ? -4.052 4.207 -21.515 1.00 70.12 338 ASP A CA 1
ATOM 2644 C C . ASP A 1 338 ? -3.238 3.349 -20.538 1.00 70.12 338 ASP A C 1
ATOM 2646 O O . ASP A 1 338 ? -3.300 3.544 -19.324 1.00 70.12 338 ASP A O 1
ATOM 2650 N N . TYR A 1 339 ? -2.533 2.341 -21.059 1.00 77.56 339 TYR A N 1
ATOM 2651 C CA . TYR A 1 339 ? -1.806 1.383 -20.230 1.00 77.56 339 TYR A CA 1
ATOM 2652 C C . TYR A 1 339 ? -0.315 1.690 -20.160 1.00 77.56 339 TYR A C 1
ATOM 2654 O O . TYR A 1 339 ? 0.355 1.854 -21.179 1.00 77.56 339 TYR A O 1
ATOM 2662 N N . THR A 1 340 ? 0.230 1.683 -18.943 1.00 85.81 340 THR A N 1
ATOM 2663 C CA . THR A 1 340 ? 1.677 1.646 -18.702 1.00 85.81 340 THR A CA 1
ATOM 2664 C C . THR A 1 340 ? 2.197 0.233 -18.936 1.00 85.81 340 THR A C 1
ATOM 2666 O O . THR A 1 340 ? 1.836 -0.704 -18.219 1.00 85.81 340 THR A O 1
ATOM 2669 N N . LEU A 1 341 ? 3.039 0.074 -19.953 1.00 85.88 341 LEU A N 1
ATOM 2670 C CA . LEU A 1 341 ? 3.650 -1.188 -20.371 1.00 85.88 341 LEU A CA 1
ATOM 2671 C C . LEU A 1 341 ? 5.005 -1.426 -19.708 1.00 85.88 341 LEU A C 1
ATOM 2673 O O . LEU A 1 341 ? 5.333 -2.567 -19.397 1.00 85.88 341 LEU A O 1
ATOM 2677 N N . GLY A 1 342 ? 5.748 -0.353 -19.442 1.00 89.19 342 GLY A N 1
ATOM 2678 C CA . GLY A 1 342 ? 7.032 -0.412 -18.757 1.00 89.19 342 GLY A CA 1
ATOM 2679 C C . GLY A 1 342 ? 7.293 0.831 -17.916 1.00 89.19 342 GLY A C 1
ATOM 2680 O O . GLY A 1 342 ? 6.777 1.911 -18.200 1.00 89.19 342 GLY A O 1
ATOM 2681 N N . ALA A 1 343 ? 8.118 0.663 -16.890 1.00 92.62 343 ALA A N 1
ATOM 2682 C CA . ALA A 1 343 ? 8.633 1.724 -16.037 1.00 92.62 343 ALA A CA 1
ATOM 2683 C C . ALA A 1 343 ? 10.135 1.503 -15.858 1.00 92.62 343 ALA A C 1
ATOM 2685 O O . ALA A 1 343 ? 10.561 0.378 -15.608 1.00 92.62 343 ALA A O 1
ATOM 2686 N N . THR A 1 344 ? 10.937 2.556 -15.969 1.00 94.69 344 THR A N 1
ATOM 2687 C CA . THR A 1 344 ? 12.390 2.496 -15.779 1.00 94.69 344 THR A CA 1
ATOM 2688 C C . THR A 1 344 ? 12.803 3.484 -14.702 1.00 94.69 344 THR A C 1
ATOM 2690 O O . THR A 1 344 ? 12.427 4.652 -14.762 1.00 94.69 344 THR A O 1
ATOM 2693 N N . GLU A 1 345 ? 13.596 3.001 -13.750 1.00 94.62 345 GLU A N 1
ATOM 2694 C CA . GLU A 1 345 ? 14.253 3.805 -12.723 1.00 94.62 345 GLU A CA 1
ATOM 2695 C C . GLU A 1 345 ? 15.764 3.788 -12.984 1.00 94.62 345 GLU A C 1
ATOM 2697 O O . GLU A 1 345 ? 16.380 2.727 -13.121 1.00 94.62 345 GLU A O 1
ATOM 2702 N N . VAL A 1 346 ? 16.376 4.962 -13.061 1.00 93.50 346 VAL A N 1
ATOM 2703 C CA . VAL A 1 346 ? 17.809 5.132 -13.275 1.00 93.50 346 VAL A CA 1
ATOM 2704 C C . VAL A 1 346 ? 18.476 5.263 -11.914 1.00 93.50 346 VAL A C 1
ATOM 2706 O O . VAL A 1 346 ? 18.090 6.103 -11.120 1.00 93.50 346 VAL A O 1
ATOM 2709 N N . LYS A 1 347 ? 19.513 4.465 -11.635 1.00 91.31 347 LYS A N 1
ATOM 2710 C CA . LYS A 1 347 ? 20.299 4.570 -10.393 1.00 91.31 347 LYS A CA 1
ATOM 2711 C C . LYS A 1 347 ? 21.800 4.621 -10.662 1.00 91.31 347 LYS A C 1
ATOM 2713 O O . LYS A 1 347 ? 22.319 4.041 -11.624 1.00 91.31 347 LYS A O 1
ATOM 2718 N N . LYS A 1 348 ? 22.534 5.317 -9.785 1.00 88.31 348 LYS A N 1
ATOM 2719 C CA . LYS A 1 348 ? 24.006 5.382 -9.835 1.00 88.31 348 LYS A CA 1
ATOM 2720 C C . LYS A 1 348 ? 24.685 4.235 -9.074 1.00 88.31 348 LYS A C 1
ATOM 2722 O O . LYS A 1 348 ? 25.539 3.562 -9.649 1.00 88.31 348 LYS A O 1
ATOM 2727 N N . GLU A 1 349 ? 24.344 4.065 -7.799 1.00 82.75 349 GLU A N 1
ATOM 2728 C CA . GLU A 1 349 ? 25.070 3.196 -6.854 1.00 82.75 349 GLU A CA 1
ATOM 2729 C C . GLU A 1 349 ? 24.142 2.178 -6.182 1.00 82.75 349 GLU A C 1
ATOM 2731 O O . GLU A 1 349 ? 24.450 0.988 -6.179 1.00 82.75 349 GLU A O 1
ATOM 2736 N N . ASP A 1 350 ? 22.977 2.611 -5.689 1.00 87.25 350 ASP A N 1
ATOM 2737 C CA . ASP A 1 350 ? 22.030 1.728 -5.002 1.00 87.25 350 ASP A CA 1
ATOM 2738 C C . ASP A 1 350 ? 21.060 1.046 -5.981 1.00 87.25 350 ASP A C 1
ATOM 2740 O O . ASP A 1 350 ? 19.890 1.404 -6.134 1.00 87.25 350 ASP A O 1
ATOM 2744 N N . ILE A 1 351 ? 21.586 0.053 -6.697 1.00 87.75 351 ILE A N 1
ATOM 2745 C CA . ILE A 1 351 ? 20.809 -0.744 -7.651 1.00 87.75 351 ILE A CA 1
ATOM 2746 C C . ILE A 1 351 ? 19.708 -1.551 -6.943 1.00 87.75 351 ILE A C 1
ATOM 2748 O O . ILE A 1 351 ? 18.639 -1.741 -7.517 1.00 87.75 351 ILE A O 1
ATOM 2752 N N . GLN A 1 352 ? 19.919 -1.987 -5.694 1.00 91.62 352 GLN A N 1
ATOM 2753 C CA . GLN A 1 352 ? 18.902 -2.717 -4.926 1.00 91.62 352 GLN A CA 1
ATOM 2754 C C . GLN A 1 352 ? 17.702 -1.832 -4.587 1.00 91.62 352 GLN A C 1
ATOM 2756 O O . GLN A 1 352 ? 16.562 -2.269 -4.750 1.00 91.62 352 GLN A O 1
ATOM 2761 N N . GLN A 1 353 ? 17.939 -0.583 -4.180 1.00 90.94 353 GLN A N 1
ATOM 2762 C CA . GLN A 1 353 ? 16.873 0.404 -4.030 1.00 90.94 353 GLN A CA 1
ATOM 2763 C C . GLN A 1 353 ? 16.168 0.659 -5.367 1.00 90.94 353 GLN A C 1
ATOM 2765 O O . GLN A 1 353 ? 14.941 0.717 -5.400 1.00 90.94 353 GLN A O 1
ATOM 2770 N N . GLY A 1 354 ? 16.921 0.748 -6.471 1.00 92.94 354 GLY A N 1
ATOM 2771 C CA . GLY A 1 354 ? 16.359 0.843 -7.821 1.00 92.94 354 GLY A CA 1
ATOM 2772 C C . GLY A 1 354 ? 15.392 -0.296 -8.144 1.00 92.94 354 GLY A C 1
ATOM 2773 O O . GLY A 1 354 ? 14.264 -0.039 -8.553 1.00 92.94 354 GLY A O 1
ATOM 2774 N N . PHE A 1 355 ? 15.788 -1.546 -7.885 1.00 92.50 355 PHE A N 1
ATOM 2775 C CA . PHE A 1 355 ? 14.910 -2.709 -8.045 1.00 92.50 355 PHE A CA 1
ATOM 2776 C C . PHE A 1 355 ? 13.679 -2.632 -7.145 1.00 92.50 355 PHE A C 1
ATOM 2778 O O . PHE A 1 355 ? 12.567 -2.849 -7.618 1.00 92.50 355 PHE A O 1
ATOM 2785 N N . ALA A 1 356 ? 13.857 -2.311 -5.862 1.00 92.81 356 ALA A N 1
ATOM 2786 C CA . ALA A 1 356 ? 12.752 -2.226 -4.915 1.00 92.81 356 ALA A CA 1
ATOM 2787 C C . ALA A 1 356 ? 11.698 -1.205 -5.371 1.00 92.81 356 ALA A C 1
ATOM 2789 O O . ALA A 1 356 ? 10.508 -1.511 -5.436 1.00 92.81 356 ALA A O 1
ATOM 2790 N N . GLN A 1 357 ? 12.159 -0.013 -5.749 1.00 93.25 357 GLN A N 1
ATOM 2791 C CA . GLN A 1 357 ? 11.329 1.062 -6.270 1.00 93.25 357 GLN A CA 1
ATOM 2792 C C . GLN A 1 357 ? 10.615 0.641 -7.567 1.00 93.25 357 GLN A C 1
ATOM 2794 O O . GLN A 1 357 ? 9.391 0.764 -7.666 1.00 93.25 357 GLN A O 1
ATOM 2799 N N . ASN A 1 358 ? 11.358 0.081 -8.525 1.00 93.38 358 ASN A N 1
ATOM 2800 C CA . ASN A 1 358 ? 10.849 -0.261 -9.850 1.00 93.38 358 ASN A CA 1
ATOM 2801 C C . ASN A 1 358 ? 9.852 -1.431 -9.843 1.00 93.38 358 ASN A C 1
ATOM 2803 O O . ASN A 1 358 ? 8.838 -1.366 -10.533 1.00 93.38 358 ASN A O 1
ATOM 2807 N N . ILE A 1 359 ? 10.058 -2.453 -9.003 1.00 92.69 359 ILE A N 1
ATOM 2808 C CA . ILE A 1 359 ? 9.122 -3.583 -8.856 1.00 92.69 359 ILE A CA 1
ATOM 2809 C C . ILE A 1 359 ? 7.744 -3.093 -8.396 1.00 92.69 359 ILE A C 1
ATOM 2811 O O . ILE A 1 359 ? 6.723 -3.479 -8.963 1.00 92.69 359 ILE A O 1
ATOM 2815 N N . VAL A 1 360 ? 7.697 -2.212 -7.393 1.00 90.62 360 VAL A N 1
ATOM 2816 C CA . VAL A 1 360 ? 6.428 -1.695 -6.857 1.00 90.62 360 VAL A CA 1
ATOM 2817 C C . VAL A 1 360 ? 5.749 -0.734 -7.844 1.00 90.62 360 VAL A C 1
ATOM 2819 O O . VAL A 1 360 ? 4.519 -0.721 -7.948 1.00 90.62 360 VAL A O 1
ATOM 2822 N N . GLN A 1 361 ? 6.529 0.041 -8.608 1.00 90.94 361 GLN A N 1
ATOM 2823 C CA . GLN A 1 361 ? 6.020 0.874 -9.706 1.00 90.94 361 GLN A CA 1
ATOM 2824 C C . GLN A 1 361 ? 5.399 0.018 -10.824 1.00 90.94 361 GLN A C 1
ATOM 2826 O O . GLN A 1 361 ? 4.290 0.316 -11.268 1.00 90.94 361 GLN A O 1
ATOM 2831 N N . LEU A 1 362 ? 6.073 -1.058 -11.251 1.00 90.56 362 LEU A N 1
ATOM 2832 C CA . LEU A 1 362 ? 5.579 -1.988 -12.276 1.00 90.56 362 LEU A CA 1
ATOM 2833 C C . LEU A 1 362 ? 4.312 -2.718 -11.829 1.00 90.56 362 LEU A C 1
ATOM 2835 O O . LEU A 1 362 ? 3.368 -2.842 -12.605 1.00 90.56 362 LEU A O 1
ATOM 2839 N N . GLU A 1 363 ? 4.255 -3.158 -10.574 1.00 88.38 363 GLU A N 1
ATOM 2840 C CA . GLU A 1 363 ? 3.053 -3.771 -10.012 1.00 88.38 363 GLU A CA 1
ATOM 2841 C C . GLU A 1 363 ? 1.869 -2.794 -10.001 1.00 88.38 363 GLU A C 1
ATOM 2843 O O . GLU A 1 363 ? 0.763 -3.141 -10.413 1.00 88.38 363 GLU A O 1
ATOM 2848 N N . SER A 1 364 ? 2.117 -1.547 -9.595 1.00 85.31 364 SER A N 1
ATOM 2849 C CA . SER A 1 364 ? 1.109 -0.482 -9.612 1.00 85.31 364 SER A CA 1
ATOM 2850 C C . SER A 1 364 ? 0.605 -0.202 -11.031 1.00 85.31 364 SER A C 1
ATOM 2852 O O . SER A 1 364 ? -0.596 -0.063 -11.245 1.00 85.31 364 SER A O 1
ATOM 2854 N N . ALA A 1 365 ? 1.515 -0.168 -12.007 1.00 84.31 365 ALA A N 1
ATOM 2855 C CA . ALA A 1 365 ? 1.199 -0.021 -13.423 1.00 84.31 365 ALA A CA 1
ATOM 2856 C C . ALA A 1 365 ? 0.390 -1.203 -13.986 1.00 84.31 365 ALA A C 1
ATOM 2858 O O . ALA A 1 365 ? -0.494 -0.990 -14.813 1.00 84.31 365 ALA A O 1
ATOM 2859 N N . LEU A 1 366 ? 0.681 -2.432 -13.548 1.00 82.75 366 LEU A N 1
ATOM 2860 C CA . LEU A 1 366 ? -0.023 -3.640 -13.974 1.00 82.75 366 LEU A CA 1
ATOM 2861 C C . LEU A 1 366 ? -1.448 -3.687 -13.418 1.00 82.75 366 LEU A C 1
ATOM 2863 O O . LEU A 1 366 ? -2.385 -3.893 -14.178 1.00 82.75 366 LEU A O 1
ATOM 2867 N N . LEU A 1 367 ? -1.620 -3.454 -12.115 1.00 74.50 367 LEU A N 1
ATOM 2868 C CA . LEU A 1 367 ? -2.937 -3.505 -11.473 1.00 74.50 367 LEU A CA 1
ATOM 2869 C C . LEU A 1 367 ? -3.849 -2.354 -11.896 1.00 74.50 367 LEU A C 1
ATOM 2871 O O . LEU A 1 367 ? -5.065 -2.492 -11.850 1.00 74.50 367 LEU A O 1
ATOM 2875 N N . ALA A 1 368 ? -3.284 -1.233 -12.348 1.00 67.62 368 ALA A N 1
ATOM 2876 C CA . ALA A 1 368 ? -4.062 -0.159 -12.956 1.00 67.62 368 ALA A CA 1
ATOM 2877 C C . ALA A 1 368 ? -4.745 -0.577 -14.275 1.00 67.62 368 ALA A C 1
ATOM 2879 O O . ALA A 1 368 ? -5.599 0.161 -14.749 1.00 67.62 368 ALA A O 1
ATOM 2880 N N . ARG A 1 369 ? -4.378 -1.724 -14.874 1.00 58.06 369 ARG A N 1
ATOM 2881 C CA . ARG A 1 369 ? -4.987 -2.225 -16.118 1.00 58.06 369 ARG A CA 1
ATOM 2882 C C . ARG A 1 369 ? -6.326 -2.936 -15.917 1.00 58.06 369 ARG A C 1
ATOM 2884 O O . ARG A 1 369 ? -7.073 -3.066 -16.883 1.00 58.06 369 ARG A O 1
ATOM 2891 N N . ASP A 1 370 ? -6.593 -3.392 -14.694 1.00 43.03 370 ASP A N 1
ATOM 2892 C CA . ASP A 1 370 ? -7.794 -4.150 -14.319 1.00 43.03 370 ASP A CA 1
ATOM 2893 C C . ASP A 1 370 ? -8.963 -3.239 -13.873 1.00 43.03 370 ASP A C 1
ATOM 2895 O O . ASP A 1 370 ? -9.989 -3.730 -13.397 1.00 43.03 370 ASP A O 1
ATOM 2899 N N . TYR A 1 371 ? -8.803 -1.919 -14.034 1.00 41.03 371 TYR A N 1
ATOM 2900 C CA . TYR A 1 371 ? -9.795 -0.860 -13.801 1.00 41.03 371 TYR A CA 1
ATOM 2901 C C . TYR A 1 371 ? -10.115 -0.141 -15.111 1.00 41.03 371 TYR A C 1
ATOM 2903 O O . TYR A 1 371 ? -11.275 0.315 -15.247 1.00 41.03 371 TYR A O 1
#

Solvent-accessible surface area (backbone atoms only — not comparable to full-atom values): 21422 Å² total; per-residue (Å²): 132,91,61,64,47,73,44,31,34,54,83,71,87,42,80,44,79,45,56,40,89,37,35,39,46,55,50,32,44,53,49,37,71,76,36,45,81,84,41,60,99,54,59,41,87,58,53,43,43,25,42,42,86,43,80,58,54,94,90,47,82,82,61,89,87,54,74,90,81,40,93,75,53,42,78,61,58,52,87,41,45,37,38,78,76,47,80,57,85,67,66,82,66,34,38,41,35,43,71,42,78,72,66,70,65,71,61,48,55,57,50,49,52,50,50,49,51,48,50,50,50,69,41,41,41,67,36,51,22,43,18,66,47,96,54,95,58,63,42,76,48,74,49,42,54,84,73,53,48,51,67,59,51,51,54,56,48,27,74,77,41,60,91,52,64,84,46,94,76,72,52,44,35,38,36,70,58,62,73,90,82,38,65,70,47,74,54,82,43,38,66,52,42,33,54,52,52,58,53,26,59,72,40,98,71,20,47,45,39,37,23,59,58,52,83,51,46,48,34,82,73,37,43,44,53,58,44,28,52,73,72,66,51,46,91,58,85,77,63,64,78,82,52,60,78,74,87,75,95,68,82,80,78,81,69,74,49,73,65,46,45,49,46,51,54,52,49,50,55,49,53,51,50,48,59,74,72,42,90,57,47,78,74,41,43,73,45,35,39,60,55,53,48,49,54,52,50,50,58,34,59,79,40,50,86,53,34,44,79,44,68,57,46,79,46,69,37,75,81,18,30,47,62,32,58,30,33,34,27,46,33,65,90,84,35,102,54,86,44,56,76,44,66,43,63,73,61,75,80,58,55,56,44,34,50,23,20,38,54,56,50,44,50,24,37,52,61,61,68,82,111